Protein 3AW8 (pdb70)

Organism: Thermus thermophilus (strain ATCC 27634 / DSM 579 / HB8) (NCBI:txid300852)

Radius of gyration: 28.76 Å; Cα contacts (8 Å, |Δi|>4): 1722; chains: 2; bounding box: 53×53×106 Å

Solvent-accessible surface area: 27271 Å² total; per-residue (Å²): 85,4,0,0,0,0,0,22,26,17,0,3,9,1,0,25,23,0,9,29,5,28,37,50,6,18,0,0,21,54,47,88,134,13,2,0,29,85,5,21,86,39,22,66,12,107,12,117,64,93,42,0,4,50,137,0,2,104,70,15,58,5,0,0,1,11,79,47,107,0,31,17,104,1,0,104,93,0,69,74,125,17,61,13,36,0,27,0,88,0,0,59,0,11,44,10,54,28,87,5,2,53,34,0,102,66,38,54,5,44,25,2,66,31,20,46,4,52,17,90,145,46,0,74,99,0,8,177,164,22,25,72,61,2,40,1,17,40,53,192,84,103,39,76,7,155,59,96,127,70,2,73,105,12,21,138,110,47,65,21,166,20,3,0,3,7,4,102,20,97,84,97,36,30,1,0,0,0,0,0,39,0,115,98,30,77,48,18,34,1,21,1,0,15,4,78,62,149,72,79,36,10,11,0,0,16,2,43,3,53,81,30,36,133,72,4,32,126,49,0,34,39,16,0,61,96,0,0,102,51,5,95,0,12,0,0,0,1,0,16,2,23,15,48,42,105,84,0,31,0,19,76,3,5,0,28,1,23,12,0,0,3,1,0,56,14,1,1,14,7,12,0,1,28,0,1,0,9,0,0,38,22,27,13,14,8,29,20,49,56,19,33,40,1,0,0,0,3,0,11,23,46,119,6,75,38,38,74,0,4,114,5,111,4,5,17,5,14,14,6,24,33,56,56,141,131,49,87,62,0,0,0,0,0,0,5,44,110,30,97,161,44,10,84,121,8,2,28,102,0,32,183,35,13,63,101,26,34,38,192,82,4,0,0,0,0,0,21,26,16,0,3,10,1,0,26,20,0,8,27,5,30,38,50,6,25,0,0,12,46,47,94,134,14,2,0,31,83,4,20,82,39,25,69,11,105,7,116,66,101,45,1,4,41,137,0,5,113,67,15,57,2,0,0,2,9,74,49,104,0,33,19,102,1,0,106,91,0,68,75,146,17,60,11,42,0,25,0,86,0,0,56,0,14,48,9,68,30,98,4,2,67,25,0,103,68,43,50,4,44,26,3,66,34,27,47,4,82,16,75,153,45,0,74,82,0,10,176,161,25,32,63,60,0,37,0,14,37,52,199,80,101,32,80,1,154,67,106,109,61,0,62,126,11,8,126,122,36,53,15,186,22,2,0,0,5,4,101,20,99,82,98,37,30,1,0,0,0,1,0,42,0,102,98,29,77,48,15,38,0,22,1,0,13,4,78,60,154,73,76,39,12,10,1,0,14,3,44,6,56,80,35,60,130,71,10,32,121,56,0,24,37,12,0,58,96,0,0,100,47,6,103,0,10,0,0,0,1,0,20,1,20,21,54,47,158,55,0,34,0,22,66,2,6,1,27,1,23,13,0,0,2,1,0,53,15,1,1,17,6,13,0,2,27,0,1,0,9,0,0,41,25,25,18,13,7,35,20,53,56,23,33,49,4,0,0,0,3,0,10,26,40,121,6,71,36,43,80,0,5,116,4,99,5,7,18,6,15,14,6,26,36,61,59,122,126,44,74,60,0,0,0,0,0,0,10,36,113,29,95,132,31,11,50,109,8,0,38,107,0,26,188,36,10,61,103,29,38,47,159

Nearest PDB structures (foldseek):
  3aw8-assembly1_B  TM=1.002E+00  e=1.405E-80  Thermus thermophilus HB8
  4e4t-assembly1_B  TM=9.597E-01  e=4.466E-42  Burkholderia ambifaria MC40-6
  3qff-assembly1_B  TM=9.294E-01  e=2.881E-42  Bacillus anthracis str. A0248
  3etj-assembly1_B  TM=9.145E-01  e=1.388E-36  Escherichia coli K-12
  1b6s-assembly1_A  TM=9.154E-01  e=1.304E-36  Escherichia coli

Sequence (720 aa):
MIGILGGGQLGRMLALAGYPLGLSFRFLDPSPEACAGQVGELVVGEFLDEGALLRFAEGLALVTYEFENVPVEAARRLEGRLPLYPPAKALEVAQDRLREKTFFQGLGVPTPPFHPVDGPEDLEEGLKRVGLPALLKTRRGQALVRTEEEALEALKALGGRGLILEGFVPFDREVSLLAVRGRTGEVAFYPLVENRHWGGILRLSLAPAPGASEALQKKAEAYALRAMEALDYVGVLALEFFQVGEELLFNEMAPRVHNSGHWTIEGAETSQFENHLRAVLGLPLGSTAPRGQSAMVNLIGEKPPFAEVLKVEGAHLHWYGKAVRPGRKVGHITLRRDGLKALEEGLARLSRLVSELPWEMIGILGGGQLGRMLALAGYPLGLSFRFLDPSPEACAGQVGELVVGEFLDEGALLRFAEGLALVTYEFENVPVEAARRLEGRLPLYPPAKALEVAQDRLREKTFFQGLGVPTPPFHPVDGPEDLEEGLKRVGLPALLKTRRGQALVRTEEEALEALKALGGRGLILEGFVPFDREVSLLAVRGRTGEVAFYPLVENRHWGGILRLSLAPAPGASEALQKKAEAYALRAMEALDYVGVLALEFFQVGEELLFNEMAPRVHNSGHWTIEGAETSQFENHLRAVLGLPLGSTAPRGQSAMVNLIGEKPPFAEVLKVEGAHLHWYGKAVRPGRKVGHITLRRDGLKALEEGLARLSRLVSELPWE

CATH classification: 3.40.50.20 (+1 more: 3.30.470.20)

B-factor: mean 59.69, std 22.75, range [11.38, 138.02]

Foldseek 3Di:
DEEEEALALQLLVLLVLCVVVVDAYEYEEQDPQRLSVVPHHYQHDALPPVVSLVVRCPPHQEYEYDPLQRPLVSQVVCVVVHPYAPDSVLSVCQQFQVSVQVLLVVLVAAAFDKFFFAAPCRCVVCVVVHDAQWKKDARNRIDTDHDPVVSSVRCPVRPRGNIMIGRDDDFPFKKKKKKAAALQGDIATAAIKTWDDDPNHTFKIKPNHVPQDPVLRVVRVVSVSSVCVVSVHFFMKMWMFGHHPSGTHTDHIGSYDDPNQQLCVPFFPRGSSNQRVCRHVRHDGDGGHTDAIKMKGWAFQDDFDVVQQVVQPQKDWFASSHDRDHRDGGTMIMRHDRDPVSNVVSVVSCPVRHPPRPDD/DEEEEALALQLLVLLVLCVVVVDAYEYEEQDPPRLSVVRHHYQHDALPPVVSLVVRCVPHQEYEYDPQQRPLVSQVVCVVVHHYAPDSVVSVCQQFQVSVQVLLVVLVAAAFDKFFFQAPVRCVVCCVVRDPFWKKPARNRIDTRHDPVVSVVPCPVRPSGRIMIGRDDDFPFKWKKKKAAALVGDIATAAIWTWDDDPNHTFKIKPNHPPQDPVLRVVNVVSVSSSCVVRVHWFMKMWMWGHHPSGTHTDHIGSYQDLNQPLCVPFFQRGSSNQRVCRHVVHDGDGNHTDAIKMKGWAFLDDFDVVQQVVQPQKDWFASSDDRDGRDGGTMIMGGDNDPVSNLVSCVSCVVRHPDHPDD

Structure (mmCIF, N/CA/C/O backbone):
data_3AW8
#
_entry.id   3AW8
#
_cell.length_a   81.260
_cell.length_b   81.260
_cell.length_c   203.163
_cell.angle_alpha   90.00
_cell.angle_beta   90.00
_cell.angle_gamma   90.00
#
_symmetry.space_group_name_H-M   'P 41'
#
loop_
_entity.id
_entity.type
_entity.pdbx_description
1 polymer 'Phosphoribosylaminoimidazole carboxylase, ATPase subunit'
2 non-polymer 'ADENOSINE MONOPHOSPHATE'
3 non-polymer 'CHLORIDE ION'
4 water water
#
loop_
_atom_site.group_PDB
_atom_site.id
_atom_site.type_symbol
_atom_site.label_atom_id
_atom_site.label_alt_id
_atom_site.label_comp_id
_atom_site.label_asym_id
_atom_site.label_entity_id
_atom_site.label_seq_id
_atom_site.pdbx_PDB_ins_code
_atom_site.Cartn_x
_atom_site.Cartn_y
_atom_site.Cartn_z
_atom_site.occupancy
_atom_site.B_iso_or_equiv
_atom_site.auth_seq_id
_atom_site.auth_comp_id
_atom_site.auth_asym_id
_atom_site.auth_atom_id
_atom_site.pdbx_PDB_model_num
ATOM 1 N N . MET A 1 1 ? 25.754 35.652 -2.343 1.00 44.89 1 MET A N 1
ATOM 2 C CA . MET A 1 1 ? 24.721 34.781 -2.956 1.00 45.57 1 MET A CA 1
ATOM 3 C C . MET A 1 1 ? 25.070 34.483 -4.407 1.00 46.05 1 MET A C 1
ATOM 4 O O . MET A 1 1 ? 25.267 35.401 -5.207 1.00 47.35 1 MET A O 1
ATOM 9 N N . ILE A 1 2 ? 25.137 33.201 -4.749 1.00 43.45 2 ILE A N 1
ATOM 10 C CA . ILE A 1 2 ? 25.451 32.818 -6.110 1.00 41.79 2 ILE A CA 1
ATOM 11 C C . ILE A 1 2 ? 24.190 32.789 -6.957 1.00 40.63 2 ILE A C 1
ATOM 12 O O . ILE A 1 2 ? 23.145 32.305 -6.520 1.00 40.51 2 ILE A O 1
ATOM 17 N N . GLY A 1 3 ? 24.298 33.337 -8.163 1.00 39.65 3 GLY A N 1
ATOM 18 C CA . GLY A 1 3 ? 23.178 33.369 -9.082 1.00 37.39 3 GLY A CA 1
ATOM 19 C C . GLY A 1 3 ? 23.463 32.400 -10.209 1.00 37.10 3 GLY A C 1
ATOM 20 O O . GLY A 1 3 ? 24.590 32.329 -10.708 1.00 36.93 3 GLY A O 1
ATOM 21 N N . ILE A 1 4 ? 22.450 31.646 -10.613 1.00 35.76 4 ILE A N 1
ATOM 22 C CA . ILE A 1 4 ? 22.629 30.672 -11.678 1.00 35.00 4 ILE A CA 1
ATOM 23 C C . ILE A 1 4 ? 21.630 30.835 -12.814 1.00 37.38 4 ILE A C 1
ATOM 24 O O . ILE A 1 4 ? 20.410 30.816 -12.595 1.00 40.23 4 ILE A O 1
ATOM 29 N N . LEU A 1 5 ? 22.152 31.007 -14.024 1.00 35.62 5 LEU A N 1
ATOM 30 C CA . LEU A 1 5 ? 21.303 31.110 -15.194 1.00 36.83 5 LEU A CA 1
ATOM 31 C C . LEU A 1 5 ? 20.888 29.667 -15.521 1.00 37.90 5 LEU A C 1
ATOM 32 O O . LEU A 1 5 ? 21.729 28.813 -15.836 1.00 36.61 5 LEU A O 1
ATOM 37 N N . GLY A 1 6 ? 19.589 29.400 -15.402 1.00 37.09 6 GLY A N 1
ATOM 38 C CA . GLY A 1 6 ? 19.064 28.074 -15.670 1.00 36.84 6 GLY A CA 1
ATOM 39 C C . GLY A 1 6 ? 18.599 27.382 -14.397 1.00 37.64 6 GLY A C 1
ATOM 40 O O . GLY A 1 6 ? 19.376 27.232 -13.447 1.00 37.53 6 GLY A O 1
ATOM 41 N N . GLY A 1 7 ? 17.336 26.961 -14.372 1.00 35.23 7 GLY A N 1
ATOM 42 C CA . GLY A 1 7 ? 16.803 26.294 -13.199 1.00 34.12 7 GLY A CA 1
ATOM 43 C C . GLY A 1 7 ? 16.649 24.788 -13.347 1.00 33.73 7 GLY A C 1
ATOM 44 O O . GLY A 1 7 ? 15.826 24.175 -12.655 1.00 34.07 7 GLY A O 1
ATOM 45 N N . GLY A 1 8 ? 17.446 24.191 -14.235 1.00 30.85 8 GLY A N 1
ATOM 46 C CA . GLY A 1 8 ? 17.380 22.754 -14.461 1.00 31.56 8 GLY A CA 1
ATOM 47 C C . GLY A 1 8 ? 17.994 21.890 -13.366 1.00 31.41 8 GLY A C 1
ATOM 48 O O . GLY A 1 8 ? 18.295 22.379 -12.271 1.00 32.04 8 GLY A O 1
ATOM 49 N N . GLN A 1 9 ? 18.193 20.605 -13.653 1.00 29.92 9 GLN A N 1
ATOM 50 C CA . GLN A 1 9 ? 18.755 19.707 -12.646 1.00 29.26 9 GLN A CA 1
ATOM 51 C C . GLN A 1 9 ? 20.219 20.004 -12.343 1.00 28.60 9 GLN A C 1
ATOM 52 O O . GLN A 1 9 ? 20.664 19.823 -11.212 1.00 27.35 9 GLN A O 1
ATOM 58 N N . LEU A 1 10 ? 20.972 20.471 -13.334 1.00 29.93 10 LEU A N 1
ATOM 59 C CA . LEU A 1 10 ? 22.369 20.818 -13.082 1.00 30.29 10 LEU A CA 1
ATOM 60 C C . LEU A 1 10 ? 22.431 21.944 -12.038 1.00 29.57 10 LEU A C 1
ATOM 61 O O . LEU A 1 10 ? 23.315 21.953 -11.176 1.00 32.35 10 LEU A O 1
ATOM 66 N N . GLY A 1 11 ? 21.492 22.887 -12.111 1.00 27.88 11 GLY A N 1
ATOM 67 C CA . GLY A 1 11 ? 21.454 23.975 -11.141 1.00 28.47 11 GLY A CA 1
ATOM 68 C C . GLY A 1 11 ? 20.984 23.466 -9.784 1.00 29.20 11 GLY A C 1
ATOM 69 O O . GLY A 1 11 ? 21.466 23.887 -8.724 1.00 29.56 11 GLY A O 1
ATOM 70 N N . ARG A 1 12 ? 20.026 22.548 -9.817 1.00 28.53 12 ARG A N 1
ATOM 71 C CA . ARG A 1 12 ? 19.504 21.946 -8.594 1.00 28.75 12 ARG A CA 1
ATOM 72 C C . ARG A 1 12 ? 20.658 21.280 -7.857 1.00 25.86 12 ARG A C 1
ATOM 73 O O . ARG A 1 12 ? 20.787 21.395 -6.643 1.00 27.20 12 ARG A O 1
ATOM 81 N N . MET A 1 13 ? 21.514 20.590 -8.593 1.00 26.56 13 MET A N 1
ATOM 82 C CA . MET A 1 13 ? 22.624 19.912 -7.948 1.00 28.67 13 MET A CA 1
ATOM 83 C C . MET A 1 13 ? 23.733 20.842 -7.486 1.00 27.87 13 MET A C 1
ATOM 84 O O . MET A 1 13 ? 24.365 20.568 -6.469 1.00 27.10 13 MET A O 1
ATOM 89 N N . LEU A 1 14 ? 23.954 21.947 -8.201 1.00 28.71 14 LEU A N 1
ATOM 90 C CA . LEU A 1 14 ? 24.946 22.937 -7.765 1.00 29.46 14 LEU A CA 1
ATOM 91 C C . LEU A 1 14 ? 24.505 23.469 -6.391 1.00 30.43 14 LEU A C 1
ATOM 92 O O . LEU A 1 14 ? 25.299 23.546 -5.443 1.00 29.90 14 LEU A O 1
ATOM 97 N N . ALA A 1 15 ? 23.227 23.816 -6.274 1.00 30.63 15 ALA A N 1
ATOM 98 C CA . ALA A 1 15 ? 22.726 24.335 -5.009 1.00 30.81 15 ALA A CA 1
ATOM 99 C C . ALA A 1 15 ? 22.860 23.316 -3.872 1.00 31.46 15 ALA A C 1
ATOM 100 O O . ALA A 1 15 ? 23.299 23.668 -2.773 1.00 30.60 15 ALA A O 1
ATOM 102 N N . LEU A 1 16 ? 22.489 22.061 -4.128 1.00 32.58 16 LEU A N 1
ATOM 103 C CA . LEU A 1 16 ? 22.589 21.022 -3.090 1.00 33.29 16 LEU A CA 1
ATOM 104 C C . LEU A 1 16 ? 24.031 20.834 -2.660 1.00 34.07 16 LEU A C 1
ATOM 105 O O . LEU A 1 16 ? 24.303 20.575 -1.492 1.00 34.57 16 LEU A O 1
ATOM 110 N N . ALA A 1 17 ? 24.961 20.980 -3.599 1.00 34.81 17 ALA A N 1
ATOM 111 C CA . ALA A 1 17 ? 26.369 20.834 -3.258 1.00 36.97 17 ALA A CA 1
ATOM 112 C C . ALA A 1 17 ? 26.890 22.087 -2.538 1.00 37.88 17 ALA A C 1
ATOM 113 O O . ALA A 1 17 ? 27.871 22.022 -1.801 1.00 40.38 17 ALA A O 1
ATOM 115 N N . GLY A 1 18 ? 26.216 23.218 -2.732 1.00 38.06 18 GLY A N 1
ATOM 116 C CA . GLY A 1 18 ? 26.656 24.459 -2.117 1.00 35.75 18 GLY A CA 1
ATOM 117 C C . GLY A 1 18 ? 26.168 24.768 -0.716 1.00 36.60 18 GLY A C 1
ATOM 118 O O . GLY A 1 18 ? 26.864 25.446 0.051 1.00 37.68 18 GLY A O 1
ATOM 119 N N . TYR A 1 19 ? 24.976 24.303 -0.359 1.00 35.51 19 TYR A N 1
ATOM 120 C CA . TYR A 1 19 ? 24.464 24.580 0.980 1.00 33.30 19 TYR A CA 1
ATOM 121 C C . TYR A 1 19 ? 25.410 24.096 2.095 1.00 33.06 19 TYR A C 1
ATOM 122 O O . TYR A 1 19 ? 25.538 24.748 3.128 1.00 33.46 19 TYR A O 1
ATOM 131 N N . PRO A 1 20 ? 26.078 22.945 1.908 1.00 32.06 20 PRO A N 1
ATOM 132 C CA . PRO A 1 20 ? 26.979 22.498 2.975 1.00 33.55 20 PRO A CA 1
ATOM 133 C C . PRO A 1 20 ? 28.116 23.491 3.187 1.00 36.17 20 PRO A C 1
ATOM 134 O O . PRO A 1 20 ? 28.751 23.494 4.242 1.00 38.21 20 PRO A O 1
ATOM 138 N N . LEU A 1 21 ? 28.375 24.327 2.182 1.00 35.81 21 LEU A N 1
ATOM 139 C CA . LEU A 1 21 ? 29.428 25.334 2.280 1.00 37.67 21 LEU A CA 1
ATOM 140 C C . LEU A 1 21 ? 28.824 26.649 2.755 1.00 38.71 21 LEU A C 1
ATOM 141 O O . LEU A 1 21 ? 29.465 27.692 2.699 1.00 39.05 21 LEU A O 1
ATOM 146 N N . GLY A 1 22 ? 27.577 26.587 3.209 1.00 38.57 22 GLY A N 1
ATOM 147 C CA . GLY A 1 22 ? 26.899 27.772 3.697 1.00 37.66 22 GLY A CA 1
ATOM 148 C C . GLY A 1 22 ? 26.577 28.835 2.664 1.00 37.35 22 GLY A C 1
ATOM 149 O O . GLY A 1 22 ? 26.386 30.001 3.020 1.00 40.39 22 GLY A O 1
ATOM 150 N N . LEU A 1 23 ? 26.510 28.447 1.395 1.00 35.18 23 LEU A N 1
ATOM 151 C CA . LEU A 1 23 ? 26.205 29.383 0.320 1.00 34.03 23 LEU A CA 1
ATOM 152 C C . LEU A 1 23 ? 24.695 29.579 0.109 1.00 35.61 23 LEU A C 1
ATOM 153 O O . LEU A 1 23 ? 23.866 28.891 0.712 1.00 34.77 23 LEU A O 1
ATOM 158 N N . SER A 1 24 ? 24.353 30.530 -0.754 1.00 35.27 24 SER A N 1
ATOM 159 C CA . SER A 1 24 ? 22.963 30.843 -1.083 1.00 36.64 24 SER A CA 1
ATOM 160 C C . SER A 1 24 ? 22.826 30.863 -2.590 1.00 36.78 24 SER A C 1
ATOM 161 O O . SER A 1 24 ? 23.794 31.117 -3.309 1.00 37.04 24 SER A O 1
ATOM 164 N N . PHE A 1 25 ? 21.620 30.622 -3.077 1.00 36.43 25 PHE A N 1
ATOM 165 C CA . PHE A 1 25 ? 21.421 30.571 -4.513 1.00 36.62 25 PHE A CA 1
ATOM 166 C C . PHE A 1 25 ? 20.155 31.244 -4.969 1.00 36.70 25 PHE A C 1
ATOM 167 O O . PHE A 1 25 ? 19.207 31.380 -4.200 1.00 39.58 25 PHE A O 1
ATOM 175 N N . ARG A 1 26 ? 20.168 31.674 -6.227 1.00 36.20 26 ARG A N 1
ATOM 176 C CA . ARG A 1 26 ? 19.015 32.273 -6.873 1.00 34.91 26 ARG A CA 1
ATOM 177 C C . ARG A 1 26 ? 19.081 31.804 -8.318 1.00 35.11 26 ARG A C 1
ATOM 178 O O . ARG A 1 26 ? 20.118 31.925 -8.973 1.00 34.93 26 ARG A O 1
ATOM 186 N N . PHE A 1 27 ? 17.987 31.250 -8.819 1.00 34.98 27 PHE A N 1
ATOM 187 C CA . PHE A 1 27 ? 17.976 30.772 -10.196 1.00 34.88 27 PHE A CA 1
ATOM 188 C C . PHE A 1 27 ? 17.090 31.646 -11.060 1.00 35.67 27 PHE A C 1
ATOM 189 O O . PHE A 1 27 ? 16.215 32.350 -10.557 1.00 36.13 27 PHE A O 1
ATOM 197 N N . LEU A 1 28 ? 17.333 31.599 -12.365 1.00 36.84 28 LEU A N 1
ATOM 198 C CA . LEU A 1 28 ? 16.526 32.333 -13.334 1.00 37.46 28 LEU A CA 1
ATOM 199 C C . LEU A 1 28 ? 16.156 31.262 -14.355 1.00 36.93 28 LEU A C 1
ATOM 200 O O . LEU A 1 28 ? 17.014 30.507 -14.803 1.00 36.44 28 LEU A O 1
ATOM 205 N N . ASP A 1 29 ? 14.877 31.176 -14.688 1.00 36.60 29 ASP A N 1
ATOM 206 C CA . ASP A 1 29 ? 14.413 30.205 -15.661 1.00 37.88 29 ASP A CA 1
ATOM 207 C C . ASP A 1 29 ? 13.027 30.636 -16.089 1.00 38.38 29 ASP A C 1
ATOM 208 O O . ASP A 1 29 ? 12.248 31.127 -15.279 1.00 38.24 29 ASP A O 1
ATOM 213 N N . PRO A 1 30 ? 12.710 30.478 -17.377 1.00 39.04 30 PRO A N 1
ATOM 214 C CA . PRO A 1 30 ? 11.403 30.857 -17.913 1.00 41.08 30 PRO A CA 1
ATOM 215 C C . PRO A 1 30 ? 10.244 29.951 -17.491 1.00 43.24 30 PRO A C 1
ATOM 216 O O . PRO A 1 30 ? 9.076 30.289 -17.685 1.00 44.16 30 PRO A O 1
ATOM 220 N N . SER A 1 31 ? 10.562 28.806 -16.903 1.00 45.35 31 SER A N 1
ATOM 221 C CA . SER A 1 31 ? 9.523 27.885 -16.476 1.00 46.44 31 SER A CA 1
ATOM 222 C C . SER A 1 31 ? 9.326 27.874 -14.970 1.00 47.01 31 SER A C 1
ATOM 223 O O . SER A 1 31 ? 10.256 27.609 -14.216 1.00 48.62 31 SER A O 1
ATOM 226 N N . PRO A 1 32 ? 8.095 28.141 -14.513 1.00 48.07 32 PRO A N 1
ATOM 227 C CA . PRO A 1 32 ? 7.766 28.164 -13.084 1.00 47.73 32 PRO A CA 1
ATOM 228 C C . PRO A 1 32 ? 8.021 26.818 -12.423 1.00 48.35 32 PRO A C 1
ATOM 229 O O . PRO A 1 32 ? 8.129 26.737 -11.207 1.00 50.70 32 PRO A O 1
ATOM 233 N N . GLU A 1 33 ? 8.108 25.767 -13.231 1.00 49.27 33 GLU A N 1
ATOM 234 C CA . GLU A 1 33 ? 8.327 24.413 -12.731 1.00 49.38 33 GLU A CA 1
ATOM 235 C C . GLU A 1 33 ? 9.790 23.966 -12.662 1.00 47.12 33 GLU A C 1
ATOM 236 O O . GLU A 1 33 ? 10.055 22.805 -12.353 1.00 45.76 33 GLU A O 1
ATOM 242 N N . ALA A 1 34 ? 10.734 24.861 -12.953 1.00 43.60 34 ALA A N 1
ATOM 243 C CA . ALA A 1 34 ? 12.151 24.487 -12.913 1.00 42.07 34 ALA A CA 1
ATOM 244 C C . ALA A 1 34 ? 12.430 23.736 -11.614 1.00 40.14 34 ALA A C 1
ATOM 245 O O . ALA A 1 34 ? 12.144 24.235 -10.524 1.00 39.01 34 ALA A O 1
ATOM 247 N N . CYS A 1 35 ? 12.988 22.535 -11.732 1.00 37.94 35 CYS A N 1
ATOM 248 C CA . CYS A 1 35 ? 13.252 21.726 -10.555 1.00 37.34 35 CYS A CA 1
ATOM 249 C C . CYS A 1 35 ? 14.222 22.364 -9.563 1.00 37.10 35 CYS A C 1
ATOM 250 O O . CYS A 1 35 ? 14.259 21.966 -8.395 1.00 36.10 35 CYS A O 1
ATOM 253 N N . ALA A 1 36 ? 15.001 23.349 -10.003 1.00 34.97 36 ALA A N 1
ATOM 254 C CA . ALA A 1 36 ? 15.916 23.993 -9.070 1.00 36.90 36 ALA A CA 1
ATOM 255 C C . ALA A 1 36 ? 15.093 24.818 -8.080 1.00 37.18 36 ALA A C 1
ATOM 256 O O . ALA A 1 36 ? 15.497 25.023 -6.932 1.00 36.89 36 ALA A O 1
ATOM 258 N N . GLY A 1 37 ? 13.925 25.270 -8.528 1.00 37.44 37 GLY A N 1
ATOM 259 C CA . GLY A 1 37 ? 13.064 26.064 -7.674 1.00 38.26 37 GLY A CA 1
ATOM 260 C C . GLY A 1 37 ? 12.663 25.341 -6.403 1.00 39.57 37 GLY A C 1
ATOM 261 O O . GLY A 1 37 ? 12.362 25.962 -5.382 1.00 42.65 37 GLY A O 1
ATOM 262 N N . GLN A 1 38 ? 12.655 24.019 -6.456 1.00 40.81 38 GLN A N 1
ATOM 263 C CA . GLN A 1 38 ? 12.277 23.224 -5.295 1.00 41.55 38 GLN A CA 1
ATOM 264 C C . GLN A 1 38 ? 13.421 23.228 -4.305 1.00 40.72 38 GLN A C 1
ATOM 265 O O . GLN A 1 38 ? 13.327 22.650 -3.229 1.00 42.92 38 GLN A O 1
ATOM 271 N N . VAL A 1 39 ? 14.496 23.914 -4.648 1.00 40.70 39 VAL A N 1
ATOM 272 C CA . VAL A 1 39 ? 15.662 23.880 -3.795 1.00 38.28 39 VAL A CA 1
ATOM 273 C C . VAL A 1 39 ? 16.291 25.235 -3.489 1.00 38.94 39 VAL A C 1
ATOM 274 O O . VAL A 1 39 ? 17.169 25.335 -2.634 1.00 38.41 39 VAL A O 1
ATOM 278 N N . GLY A 1 40 ? 15.834 26.277 -4.175 1.00 40.00 40 GLY A N 1
ATOM 279 C CA . GLY A 1 40 ? 16.361 27.611 -3.939 1.00 39.78 40 GLY A CA 1
ATOM 280 C C . GLY A 1 40 ? 15.405 28.679 -4.434 1.00 41.16 40 GLY A C 1
ATOM 281 O O . GLY A 1 40 ? 14.284 28.368 -4.829 1.00 42.37 40 GLY A O 1
ATOM 282 N N . GLU A 1 41 ? 15.839 29.936 -4.408 1.00 42.42 41 GLU A N 1
ATOM 283 C CA . GLU A 1 41 ? 15.017 31.052 -4.873 1.00 43.23 41 GLU A CA 1
ATOM 284 C C . GLU A 1 41 ? 15.028 31.022 -6.399 1.00 42.88 41 GLU A C 1
ATOM 285 O O . GLU A 1 41 ? 16.085 31.076 -7.029 1.00 44.10 41 GLU A O 1
ATOM 291 N N . LEU A 1 42 ? 13.849 30.920 -6.991 1.00 41.98 42 LEU A N 1
ATOM 292 C CA . LEU A 1 42 ? 13.731 30.854 -8.434 1.00 42.27 42 LEU A CA 1
ATOM 293 C C . LEU A 1 42 ? 12.972 32.050 -8.977 1.00 43.78 42 LEU A C 1
ATOM 294 O O . LEU A 1 42 ? 11.849 32.333 -8.555 1.00 44.93 42 LEU A O 1
ATOM 299 N N . VAL A 1 43 ? 13.600 32.759 -9.906 1.00 42.82 43 VAL A N 1
ATOM 300 C CA . VAL A 1 43 ? 12.981 33.912 -10.530 1.00 41.08 43 VAL A CA 1
ATOM 301 C C . VAL A 1 43 ? 12.507 33.436 -11.892 1.00 41.85 43 VAL A C 1
ATOM 302 O O . VAL A 1 43 ? 13.314 32.985 -12.709 1.00 43.20 43 VAL A O 1
ATOM 306 N N . VAL A 1 44 ? 11.202 33.507 -12.129 1.00 41.53 44 VAL A N 1
ATOM 307 C CA . VAL A 1 44 ? 10.655 33.080 -13.413 1.00 42.80 44 VAL A CA 1
ATOM 308 C C . VAL A 1 44 ? 10.742 34.231 -14.412 1.00 44.86 44 VAL A C 1
ATOM 309 O O . VAL A 1 44 ? 10.295 35.343 -14.125 1.00 48.35 44 VAL A O 1
ATOM 313 N N . GLY A 1 45 ? 11.332 33.968 -15.574 1.00 44.55 45 GLY A N 1
ATOM 314 C CA . GLY A 1 45 ? 11.455 34.998 -16.586 1.00 45.02 45 GLY A CA 1
ATOM 315 C C . GLY A 1 45 ? 12.307 34.555 -17.756 1.00 46.66 45 GLY A C 1
ATOM 316 O O . GLY A 1 45 ? 13.161 33.684 -17.600 1.00 46.58 45 GLY A O 1
ATOM 317 N N . GLU A 1 46 ? 12.078 35.143 -18.928 1.00 47.30 46 GLU A N 1
ATOM 318 C CA . GLU A 1 46 ? 12.860 34.805 -20.118 1.00 48.20 46 GLU A CA 1
ATOM 319 C C . GLU A 1 46 ? 14.256 35.387 -19.941 1.00 45.75 46 GLU A C 1
ATOM 320 O O . GLU A 1 46 ? 14.416 36.415 -19.298 1.00 43.65 46 GLU A O 1
ATOM 326 N N . PHE A 1 47 ? 15.262 34.731 -20.506 1.00 45.99 47 PHE A N 1
ATOM 327 C CA . PHE A 1 47 ? 16.639 35.209 -20.395 1.00 47.82 47 PHE A CA 1
ATOM 328 C C . PHE A 1 47 ? 16.856 36.509 -21.154 1.00 48.38 47 PHE A C 1
ATOM 329 O O . PHE A 1 47 ? 17.780 37.262 -20.853 1.00 48.60 47 PHE A O 1
ATOM 337 N N . LEU A 1 48 ? 16.002 36.768 -22.138 1.00 49.21 48 LEU A N 1
ATOM 338 C CA . LEU A 1 48 ? 16.121 37.983 -22.920 1.00 51.15 48 LEU A CA 1
ATOM 339 C C . LEU A 1 48 ? 15.201 39.093 -22.425 1.00 52.18 48 LEU A C 1
ATOM 340 O O . LEU A 1 48 ? 15.098 40.150 -23.051 1.00 53.68 48 LEU A O 1
ATOM 345 N N . ASP A 1 49 ? 14.535 38.841 -21.300 1.00 52.02 49 ASP A N 1
ATOM 346 C CA . ASP A 1 49 ? 13.667 39.831 -20.675 1.00 52.39 49 ASP A CA 1
ATOM 347 C C . ASP A 1 49 ? 14.610 40.582 -19.739 1.00 52.41 49 ASP A C 1
ATOM 348 O O . ASP A 1 49 ? 14.872 40.149 -18.615 1.00 53.37 49 ASP A O 1
ATOM 353 N N . GLU A 1 50 ? 15.133 41.703 -20.221 1.00 51.58 50 GLU A N 1
ATOM 354 C CA . GLU A 1 50 ? 16.084 42.498 -19.458 1.00 49.69 50 GLU A CA 1
ATOM 355 C C . GLU A 1 50 ? 15.596 42.794 -18.047 1.00 47.79 50 GLU A C 1
ATOM 356 O O . GLU A 1 50 ? 16.391 42.812 -17.106 1.00 46.44 50 GLU A O 1
ATOM 362 N N . GLY A 1 51 ? 14.291 43.015 -17.902 1.00 46.67 51 GLY A N 1
ATOM 363 C CA . GLY A 1 51 ? 13.733 43.306 -16.592 1.00 45.08 51 GLY A CA 1
ATOM 364 C C . GLY A 1 51 ? 13.991 42.181 -15.608 1.00 45.28 51 GLY A C 1
ATOM 365 O O . GLY A 1 51 ? 14.522 42.399 -14.517 1.00 43.71 51 GLY A O 1
ATOM 366 N N . ALA A 1 52 ? 13.621 40.965 -16.001 1.00 45.42 52 ALA A N 1
ATOM 367 C CA . ALA A 1 52 ? 13.816 39.801 -15.152 1.00 43.49 52 ALA A CA 1
ATOM 368 C C . ALA A 1 52 ? 15.304 39.573 -14.920 1.00 42.24 52 ALA A C 1
ATOM 369 O O . ALA A 1 52 ? 15.726 39.242 -13.814 1.00 41.83 52 ALA A O 1
ATOM 371 N N . LEU A 1 53 ? 16.098 39.773 -15.965 1.00 41.67 53 LEU A N 1
ATOM 372 C CA . LEU A 1 53 ? 17.533 39.578 -15.869 1.00 42.04 53 LEU A CA 1
ATOM 373 C C . LEU A 1 53 ? 18.138 40.429 -14.756 1.00 43.81 53 LEU A C 1
ATOM 374 O O . LEU A 1 53 ? 18.769 39.901 -13.843 1.00 43.29 53 LEU A O 1
ATOM 379 N N . LEU A 1 54 ? 17.939 41.747 -14.832 1.00 46.38 54 LEU A N 1
ATOM 380 C CA . LEU A 1 54 ? 18.481 42.679 -13.837 1.00 47.25 54 LEU A CA 1
ATOM 381 C C . LEU A 1 54 ? 17.899 42.500 -12.429 1.00 47.18 54 LEU A C 1
ATOM 382 O O . LEU A 1 54 ? 18.599 42.684 -11.431 1.00 43.01 54 LEU A O 1
ATOM 387 N N . ARG A 1 55 ? 16.620 42.144 -12.357 1.00 48.39 55 ARG A N 1
ATOM 388 C CA . ARG A 1 55 ? 15.967 41.911 -11.076 1.00 49.69 55 ARG A CA 1
ATOM 389 C C . ARG A 1 55 ? 16.660 40.729 -10.391 1.00 50.81 55 ARG A C 1
ATOM 390 O O . ARG A 1 55 ? 16.999 40.787 -9.208 1.00 52.57 55 ARG A O 1
ATOM 398 N N . PHE A 1 56 ? 16.883 39.662 -11.154 1.00 49.77 56 PHE A N 1
ATOM 399 C CA . PHE A 1 56 ? 17.543 38.465 -10.646 1.00 48.03 56 PHE A CA 1
ATOM 400 C C . PHE A 1 56 ? 19.002 38.731 -10.252 1.00 48.48 56 PHE A C 1
ATOM 401 O O . PHE A 1 56 ? 19.541 38.096 -9.346 1.00 48.78 56 PHE A O 1
ATOM 409 N N . ALA A 1 57 ? 19.640 39.690 -10.908 1.00 48.73 57 ALA A N 1
ATOM 410 C CA . ALA A 1 57 ? 21.041 39.965 -10.615 1.00 48.66 57 ALA A CA 1
ATOM 411 C C . ALA A 1 57 ? 21.328 40.767 -9.351 1.00 47.88 57 ALA A C 1
ATOM 412 O O . ALA A 1 57 ? 22.448 40.745 -8.855 1.00 47.89 57 ALA A O 1
ATOM 414 N N . GLU A 1 58 ? 20.322 41.451 -8.819 1.00 48.92 58 GLU A N 1
ATOM 415 C CA . GLU A 1 58 ? 20.509 42.284 -7.632 1.00 50.81 58 GLU A CA 1
ATOM 416 C C . GLU A 1 58 ? 21.126 41.569 -6.441 1.00 49.33 58 GLU A C 1
ATOM 417 O O . GLU A 1 58 ? 20.716 40.475 -6.074 1.00 50.91 58 GLU A O 1
ATOM 423 N N . GLY A 1 59 ? 22.122 42.201 -5.837 1.00 48.63 59 GLY A N 1
ATOM 424 C CA . GLY A 1 59 ? 22.766 41.630 -4.671 1.00 48.35 59 GLY A CA 1
ATOM 425 C C . GLY A 1 59 ? 23.653 40.422 -4.901 1.00 49.78 59 GLY A C 1
ATOM 426 O O . GLY A 1 59 ? 24.401 40.027 -4.004 1.00 50.40 59 GLY A O 1
ATOM 427 N N . LEU A 1 60 ? 23.594 39.829 -6.087 1.00 48.00 60 LEU A N 1
ATOM 428 C CA . LEU A 1 60 ? 24.413 38.663 -6.354 1.00 48.41 60 LEU A CA 1
ATOM 429 C C . LEU A 1 60 ? 25.897 38.941 -6.177 1.00 48.32 60 LEU A C 1
ATOM 430 O O . LEU A 1 60 ? 26.392 40.026 -6.487 1.00 48.65 60 LEU A O 1
ATOM 435 N N . ALA A 1 61 ? 26.608 37.952 -5.660 1.00 47.70 61 ALA A N 1
ATOM 436 C CA . ALA A 1 61 ? 28.035 38.089 -5.466 1.00 46.96 61 ALA A CA 1
ATOM 437 C C . ALA A 1 61 ? 28.691 37.793 -6.804 1.00 48.04 61 ALA A C 1
ATOM 438 O O . ALA A 1 61 ? 29.643 38.460 -7.200 1.00 51.52 61 ALA A O 1
ATOM 440 N N . LEU A 1 62 ? 28.164 36.788 -7.500 1.00 46.77 62 LEU A N 1
ATOM 441 C CA . LEU A 1 62 ? 28.679 36.381 -8.805 1.00 44.54 62 LEU A CA 1
ATOM 442 C C . LEU A 1 62 ? 27.578 35.630 -9.558 1.00 45.17 62 LEU A C 1
ATOM 443 O O . LEU A 1 62 ? 26.555 35.269 -8.977 1.00 45.65 62 LEU A O 1
ATOM 448 N N . VAL A 1 63 ? 27.787 35.404 -10.851 1.00 44.64 63 VAL A N 1
ATOM 449 C CA . VAL A 1 63 ? 26.811 34.709 -11.669 1.00 43.16 63 VAL A CA 1
ATOM 450 C C . VAL A 1 63 ? 27.470 33.656 -12.533 1.00 43.89 63 VAL A C 1
ATOM 451 O O . VAL A 1 63 ? 28.490 33.917 -13.171 1.00 46.20 63 VAL A O 1
ATOM 455 N N . THR A 1 64 ? 26.884 32.462 -12.545 1.00 42.47 64 THR A N 1
ATOM 456 C CA . THR A 1 64 ? 27.386 31.352 -13.347 1.00 40.16 64 THR A CA 1
ATOM 457 C C . THR A 1 64 ? 26.158 30.788 -14.078 1.00 41.94 64 THR A C 1
ATOM 458 O O . THR A 1 64 ? 25.044 31.261 -13.867 1.00 41.34 64 THR A O 1
ATOM 462 N N . TYR A 1 65 ? 26.340 29.800 -14.946 1.00 43.72 65 TYR A N 1
ATOM 463 C CA . TYR A 1 65 ? 25.194 29.246 -15.674 1.00 45.63 65 TYR A CA 1
ATOM 464 C C . TYR A 1 65 ? 25.230 27.725 -15.796 1.00 44.70 65 TYR A C 1
ATOM 465 O O . TYR A 1 65 ? 26.300 27.125 -15.744 1.00 42.44 65 TYR A O 1
ATOM 474 N N . GLU A 1 66 ? 24.054 27.112 -15.958 1.00 44.95 66 GLU A N 1
ATOM 475 C CA . GLU A 1 66 ? 23.949 25.655 -16.089 1.00 45.99 66 GLU A CA 1
ATOM 476 C C . GLU A 1 66 ? 23.239 25.255 -17.370 1.00 46.83 66 GLU A C 1
ATOM 477 O O . GLU A 1 66 ? 23.413 24.151 -17.864 1.00 48.28 66 GLU A O 1
ATOM 483 N N . PHE A 1 67 ? 22.430 26.161 -17.896 1.00 49.60 67 PHE A N 1
ATOM 484 C CA . PHE A 1 67 ? 21.691 25.937 -19.132 1.00 53.88 67 PHE A CA 1
ATOM 485 C C . PHE A 1 67 ? 22.671 26.240 -20.270 1.00 57.10 67 PHE A C 1
ATOM 486 O O . PHE A 1 67 ? 22.976 27.401 -20.526 1.00 58.83 67 PHE A O 1
ATOM 494 N N . GLU A 1 68 ? 23.157 25.206 -20.957 1.00 61.47 68 GLU A N 1
ATOM 495 C CA . GLU A 1 68 ? 24.153 25.387 -22.028 1.00 64.52 68 GLU A CA 1
ATOM 496 C C . GLU A 1 68 ? 23.757 26.250 -23.230 1.00 63.68 68 GLU A C 1
ATOM 497 O O . GLU A 1 68 ? 24.628 26.791 -23.922 1.00 62.13 68 GLU A O 1
ATOM 503 N N . ASN A 1 69 ? 22.459 26.363 -23.497 1.00 61.85 69 ASN A N 1
ATOM 504 C CA . ASN A 1 69 ? 22.014 27.170 -24.617 1.00 60.27 69 ASN A CA 1
ATOM 505 C C . ASN A 1 69 ? 21.505 28.531 -24.184 1.00 58.72 69 ASN A C 1
ATOM 506 O O . ASN A 1 69 ? 20.803 29.208 -24.937 1.00 59.36 69 ASN A O 1
ATOM 511 N N . VAL A 1 70 ? 21.856 28.932 -22.968 1.00 54.54 70 VAL A N 1
ATOM 512 C CA . VAL A 1 70 ? 21.439 30.230 -22.475 1.00 51.17 70 VAL A CA 1
ATOM 513 C C . VAL A 1 70 ? 21.946 31.284 -23.458 1.00 49.06 70 VAL A C 1
ATOM 514 O O . VAL A 1 70 ? 23.068 31.180 -23.963 1.00 46.94 70 VAL A O 1
ATOM 518 N N . PRO A 1 71 ? 21.114 32.300 -23.759 1.00 47.85 71 PRO A N 1
ATOM 519 C CA . PRO A 1 71 ? 21.485 33.376 -24.686 1.00 45.64 71 PRO A CA 1
ATOM 520 C C . PRO A 1 71 ? 22.742 34.065 -24.191 1.00 44.50 71 PRO A C 1
ATOM 521 O O . PRO A 1 71 ? 22.751 34.605 -23.093 1.00 46.15 71 PRO A O 1
ATOM 525 N N . VAL A 1 72 ? 23.805 34.043 -24.982 1.00 44.22 72 VAL A N 1
ATOM 526 C CA . VAL A 1 72 ? 25.047 34.683 -24.563 1.00 45.88 72 VAL A CA 1
ATOM 527 C C . VAL A 1 72 ? 24.816 36.175 -24.289 1.00 47.45 72 VAL A C 1
ATOM 528 O O . VAL A 1 72 ? 25.578 36.817 -23.563 1.00 47.13 72 VAL A O 1
ATOM 532 N N . GLU A 1 73 ? 23.758 36.722 -24.875 1.00 48.08 73 GLU A N 1
ATOM 533 C CA . GLU A 1 73 ? 23.429 38.122 -24.663 1.00 50.97 73 GLU A CA 1
ATOM 534 C C . GLU A 1 73 ? 23.135 38.380 -23.181 1.00 49.86 73 GLU A C 1
ATOM 535 O O . GLU A 1 73 ? 23.554 39.397 -22.622 1.00 49.60 73 GLU A O 1
ATOM 541 N N . ALA A 1 74 ? 22.405 37.460 -22.551 1.00 48.17 74 ALA A N 1
ATOM 542 C CA . ALA A 1 74 ? 22.062 37.591 -21.136 1.00 47.08 74 ALA A CA 1
ATOM 543 C C . ALA A 1 74 ? 23.300 37.481 -20.248 1.00 46.79 74 ALA A C 1
ATOM 544 O O . ALA A 1 74 ? 23.393 38.143 -19.218 1.00 47.40 74 ALA A O 1
ATOM 546 N N . ALA A 1 75 ? 24.256 36.650 -20.646 1.00 46.19 75 ALA A N 1
ATOM 547 C CA . ALA A 1 75 ? 25.473 36.494 -19.862 1.00 46.45 75 ALA A CA 1
ATOM 548 C C . ALA A 1 75 ? 26.350 37.736 -19.967 1.00 46.98 75 ALA A C 1
ATOM 549 O O . ALA A 1 75 ? 26.905 38.185 -18.967 1.00 46.78 75 ALA A O 1
ATOM 551 N N . ARG A 1 76 ? 26.481 38.284 -21.175 1.00 47.57 76 ARG A N 1
ATOM 552 C CA . ARG A 1 76 ? 27.308 39.472 -21.383 1.00 49.04 76 ARG A CA 1
ATOM 553 C C . ARG A 1 76 ? 26.685 40.733 -20.778 1.00 48.03 76 ARG A C 1
ATOM 554 O O . ARG A 1 76 ? 27.399 41.642 -20.357 1.00 46.25 76 ARG A O 1
ATOM 562 N N . ARG A 1 77 ? 25.358 40.773 -20.724 1.00 46.99 77 ARG A N 1
ATOM 563 C CA . ARG A 1 77 ? 24.652 41.912 -20.156 1.00 48.21 77 ARG A CA 1
ATOM 564 C C . ARG A 1 77 ? 24.984 42.082 -18.676 1.00 49.52 77 ARG A C 1
ATOM 565 O O . ARG A 1 77 ? 25.086 43.202 -18.179 1.00 51.46 77 ARG A O 1
ATOM 573 N N . LEU A 1 78 ? 25.151 40.968 -17.974 1.00 50.53 78 LEU A N 1
ATOM 574 C CA . LEU A 1 78 ? 25.464 41.003 -16.551 1.00 52.06 78 LEU A CA 1
ATOM 575 C C . LEU A 1 78 ? 26.959 41.055 -16.282 1.00 54.63 78 LEU A C 1
ATOM 576 O O . LEU A 1 78 ? 27.379 41.450 -15.195 1.00 54.29 78 LEU A O 1
ATOM 581 N N . GLU A 1 79 ? 27.759 40.658 -17.269 1.00 57.50 79 GLU A N 1
ATOM 582 C CA . GLU A 1 79 ? 29.210 40.629 -17.113 1.00 61.34 79 GLU A CA 1
ATOM 583 C C . GLU A 1 79 ? 29.767 41.936 -16.566 1.00 62.88 79 GLU A C 1
ATOM 584 O O . GLU A 1 79 ? 30.680 41.931 -15.737 1.00 64.37 79 GLU A O 1
ATOM 590 N N . GLY A 1 80 ? 29.224 43.056 -17.028 1.00 63.01 80 GLY A N 1
ATOM 591 C CA . GLY A 1 80 ? 29.703 44.334 -16.544 1.00 62.39 80 GLY A CA 1
ATOM 592 C C . GLY A 1 80 ? 29.361 44.519 -15.080 1.00 62.54 80 GLY A C 1
ATOM 593 O O . GLY A 1 80 ? 30.234 44.822 -14.266 1.00 64.08 80 GLY A O 1
ATOM 594 N N . ARG A 1 81 ? 28.088 44.309 -14.752 1.00 61.43 81 ARG A N 1
ATOM 595 C CA . ARG A 1 81 ? 27.553 44.461 -13.396 1.00 60.12 81 ARG A CA 1
ATOM 596 C C . ARG A 1 81 ? 28.219 43.617 -12.299 1.00 58.33 81 ARG A C 1
ATOM 597 O O . ARG A 1 81 ? 28.559 44.141 -11.236 1.00 58.61 81 ARG A O 1
ATOM 605 N N . LEU A 1 82 ? 28.382 42.315 -12.534 1.00 55.24 82 LEU A N 1
ATOM 606 C CA . LEU A 1 82 ? 29.015 41.445 -11.541 1.00 51.22 82 LEU A CA 1
ATOM 607 C C . LEU A 1 82 ? 29.948 40.398 -12.153 1.00 47.98 82 LEU A C 1
ATOM 608 O O . LEU A 1 82 ? 29.978 40.219 -13.369 1.00 45.56 82 LEU A O 1
ATOM 613 N N . PRO A 1 83 ? 30.739 39.707 -11.316 1.00 45.74 83 PRO A N 1
ATOM 614 C CA . PRO A 1 83 ? 31.656 38.687 -11.836 1.00 46.19 83 PRO A CA 1
ATOM 615 C C . PRO A 1 83 ? 30.850 37.579 -12.505 1.00 47.50 83 PRO A C 1
ATOM 616 O O . PRO A 1 83 ? 29.756 37.245 -12.050 1.00 46.75 83 PRO A O 1
ATOM 620 N N . LEU A 1 84 ? 31.397 37.013 -13.575 1.00 47.76 84 LEU A N 1
ATOM 621 C CA . LEU A 1 84 ? 30.720 35.959 -14.312 1.00 49.26 84 LEU A CA 1
ATOM 622 C C . LEU A 1 84 ? 31.705 34.863 -14.663 1.00 49.75 84 LEU A C 1
ATOM 623 O O . LEU A 1 84 ? 32.680 35.113 -15.362 1.00 50.34 84 LEU A O 1
ATOM 628 N N . TYR A 1 85 ? 31.451 33.652 -14.180 1.00 50.07 85 TYR A N 1
ATOM 629 C CA . TYR A 1 85 ? 32.329 32.528 -14.475 1.00 51.62 85 TYR A CA 1
ATOM 630 C C . TYR A 1 85 ? 31.486 31.319 -14.845 1.00 51.07 85 TYR A C 1
ATOM 631 O O . TYR A 1 85 ? 30.506 31.021 -14.171 1.00 53.10 85 TYR A O 1
ATOM 640 N N . PRO A 1 86 ? 31.847 30.607 -15.924 1.00 50.42 86 PRO A N 1
ATOM 641 C CA . PRO A 1 86 ? 32.979 30.846 -16.824 1.00 48.84 86 PRO A CA 1
ATOM 642 C C . PRO A 1 86 ? 32.748 32.099 -17.652 1.00 47.68 86 PRO A C 1
ATOM 643 O O . PRO A 1 86 ? 31.657 32.656 -17.654 1.00 45.50 86 PRO A O 1
ATOM 647 N N . PRO A 1 87 ? 33.783 32.559 -18.370 1.00 49.44 87 PRO A N 1
ATOM 648 C CA . PRO A 1 87 ? 33.678 33.760 -19.208 1.00 48.96 87 PRO A CA 1
ATOM 649 C C . PRO A 1 87 ? 32.679 33.570 -20.343 1.00 48.70 87 PRO A C 1
ATOM 650 O O . PRO A 1 87 ? 32.530 32.463 -20.863 1.00 49.50 87 PRO A O 1
ATOM 654 N N . ALA A 1 88 ? 32.012 34.653 -20.733 1.00 49.68 88 ALA A N 1
ATOM 655 C CA . ALA A 1 88 ? 31.029 34.614 -21.817 1.00 49.92 88 ALA A CA 1
ATOM 656 C C . ALA A 1 88 ? 31.598 34.034 -23.109 1.00 50.40 88 ALA A C 1
ATOM 657 O O . ALA A 1 88 ? 30.864 33.467 -23.917 1.00 50.40 88 ALA A O 1
ATOM 659 N N . LYS A 1 89 ? 32.904 34.177 -23.305 1.00 51.43 89 LYS A N 1
ATOM 660 C CA . LYS A 1 89 ? 33.548 33.659 -24.508 1.00 52.60 89 LYS A CA 1
ATOM 661 C C . LYS A 1 89 ? 33.311 32.156 -24.642 1.00 52.15 89 LYS A C 1
ATOM 662 O O . LYS A 1 89 ? 32.985 31.670 -25.729 1.00 52.09 89 LYS A O 1
ATOM 668 N N . ALA A 1 90 ? 33.479 31.429 -23.535 1.00 50.92 90 ALA A N 1
ATOM 669 C CA . ALA A 1 90 ? 33.290 29.979 -23.512 1.00 49.72 90 ALA A CA 1
ATOM 670 C C . ALA A 1 90 ? 31.925 29.580 -24.074 1.00 49.71 90 ALA A C 1
ATOM 671 O O . ALA A 1 90 ? 31.808 28.587 -24.788 1.00 49.26 90 ALA A O 1
ATOM 673 N N . LEU A 1 91 ? 30.894 30.351 -23.747 1.00 49.86 91 LEU A N 1
ATOM 674 C CA . LEU A 1 91 ? 29.558 30.081 -24.260 1.00 51.06 91 LEU A CA 1
ATOM 675 C C . LEU A 1 91 ? 29.567 30.275 -25.768 1.00 52.67 91 LEU A C 1
ATOM 676 O O . LEU A 1 91 ? 29.025 29.467 -26.518 1.00 54.47 91 LEU A O 1
ATOM 681 N N . GLU A 1 92 ? 30.183 31.370 -26.200 1.00 53.73 92 GLU A N 1
ATOM 682 C CA . GLU A 1 92 ? 30.282 31.713 -27.613 1.00 54.76 92 GLU A CA 1
ATOM 683 C C . GLU A 1 92 ? 30.902 30.541 -28.376 1.00 52.91 92 GLU A C 1
ATOM 684 O O . GLU A 1 92 ? 30.319 30.017 -29.320 1.00 51.42 92 GLU A O 1
ATOM 690 N N . VAL A 1 93 ? 32.093 30.140 -27.953 1.00 51.73 93 VAL A N 1
ATOM 691 C CA . VAL A 1 93 ? 32.799 29.036 -28.584 1.00 50.65 93 VAL A CA 1
ATOM 692 C C . VAL A 1 93 ? 31.967 27.756 -28.604 1.00 50.40 93 VAL A C 1
ATOM 693 O O . VAL A 1 93 ? 31.790 27.135 -29.650 1.00 50.33 93 VAL A O 1
ATOM 697 N N . ALA A 1 94 ? 31.449 27.374 -27.441 1.00 50.66 94 ALA A N 1
ATOM 698 C CA . ALA A 1 94 ? 30.676 26.143 -27.295 1.00 50.38 94 ALA A CA 1
ATOM 699 C C . ALA A 1 94 ? 29.312 26.087 -27.971 1.00 50.04 94 ALA A C 1
ATOM 700 O O . ALA A 1 94 ? 28.779 25.002 -28.186 1.00 49.86 94 ALA A O 1
ATOM 702 N N . GLN A 1 95 ? 28.744 27.238 -28.310 1.00 50.57 95 GLN A N 1
ATOM 703 C CA . GLN A 1 95 ? 27.431 27.254 -28.931 1.00 51.39 95 GLN A CA 1
ATOM 704 C C . GLN A 1 95 ? 27.437 27.221 -30.464 1.00 52.91 95 GLN A C 1
ATOM 705 O O . GLN A 1 95 ? 26.381 27.275 -31.097 1.00 53.73 95 GLN A O 1
ATOM 711 N N . ASP A 1 96 ? 28.619 27.122 -31.063 1.00 54.43 96 ASP A N 1
ATOM 712 C CA . ASP A 1 96 ? 28.727 27.056 -32.520 1.00 57.27 96 ASP A CA 1
ATOM 713 C C . ASP A 1 96 ? 29.684 25.926 -32.883 1.00 57.99 96 ASP A C 1
ATOM 714 O O . ASP A 1 96 ? 30.887 26.019 -32.615 1.00 56.84 96 ASP A O 1
ATOM 719 N N . ARG A 1 97 ? 29.159 24.871 -33.503 1.00 58.47 97 ARG A N 1
ATOM 720 C CA . ARG A 1 97 ? 29.984 23.716 -33.855 1.00 60.20 97 ARG A CA 1
ATOM 721 C C . ARG A 1 97 ? 31.263 24.050 -34.611 1.00 60.11 97 ARG A C 1
ATOM 722 O O . ARG A 1 97 ? 32.320 23.479 -34.322 1.00 59.95 97 ARG A O 1
ATOM 730 N N . LEU A 1 98 ? 31.176 24.964 -35.574 1.00 58.94 98 LEU A N 1
ATOM 731 C CA . LEU A 1 98 ? 32.354 25.347 -36.341 1.00 58.28 98 LEU A CA 1
ATOM 732 C C . LEU A 1 98 ? 33.328 26.110 -35.454 1.00 58.73 98 LEU A C 1
ATOM 733 O O . LEU A 1 98 ? 34.523 25.809 -35.421 1.00 58.16 98 LEU A O 1
ATOM 738 N N . ARG A 1 99 ? 32.807 27.099 -34.735 1.00 58.54 99 ARG A N 1
ATOM 739 C CA . ARG A 1 99 ? 33.624 27.909 -33.842 1.00 58.92 99 ARG A CA 1
ATOM 740 C C . ARG A 1 99 ? 34.282 27.004 -32.806 1.00 59.45 99 ARG A C 1
ATOM 741 O O . ARG A 1 99 ? 35.380 27.283 -32.328 1.00 59.84 99 ARG A O 1
ATOM 749 N N . GLU A 1 100 ? 33.609 25.903 -32.482 1.00 60.42 100 GLU A N 1
ATOM 750 C CA . GLU A 1 100 ? 34.106 24.945 -31.496 1.00 60.91 100 GLU A CA 1
ATOM 751 C C . GLU A 1 100 ? 35.298 24.161 -32.048 1.00 60.79 100 GLU A C 1
ATOM 752 O O . GLU A 1 100 ? 36.372 24.116 -31.435 1.00 59.15 100 GLU A O 1
ATOM 758 N N . LYS A 1 101 ? 35.095 23.549 -33.211 1.00 60.33 101 LYS A N 1
ATOM 759 C CA . LYS A 1 101 ? 36.132 22.765 -33.869 1.00 60.98 101 LYS A CA 1
ATOM 760 C C . LYS A 1 101 ? 37.377 23.590 -34.212 1.00 61.14 101 LYS A C 1
ATOM 761 O O . LYS A 1 101 ? 38.503 23.161 -33.951 1.00 61.10 101 LYS A O 1
ATOM 767 N N . THR A 1 102 ? 37.181 24.768 -34.799 1.00 61.45 102 THR A N 1
ATOM 768 C CA . THR A 1 102 ? 38.315 25.613 -35.168 1.00 61.57 102 THR A CA 1
ATOM 769 C C . THR A 1 102 ? 39.120 25.975 -33.934 1.00 61.99 102 THR A C 1
ATOM 770 O O . THR A 1 102 ? 40.350 25.928 -33.954 1.00 63.48 102 THR A O 1
ATOM 774 N N . PHE A 1 103 ? 38.421 26.334 -32.859 1.00 62.17 103 PHE A N 1
ATOM 775 C CA . PHE A 1 103 ? 39.077 26.704 -31.607 1.00 62.47 103 PHE A CA 1
ATOM 776 C C . PHE A 1 103 ? 40.018 25.605 -31.101 1.00 63.73 103 PHE A C 1
ATOM 777 O O . PHE A 1 103 ? 41.189 25.864 -30.811 1.00 63.12 103 PHE A O 1
ATOM 785 N N . PHE A 1 104 ? 39.510 24.380 -30.995 1.00 65.36 104 PHE A N 1
ATOM 786 C CA . PHE A 1 104 ? 40.341 23.275 -30.530 1.00 67.23 104 PHE A CA 1
ATOM 787 C C . PHE A 1 104 ? 41.369 22.908 -31.589 1.00 68.05 104 PHE A C 1
ATOM 788 O O . PHE A 1 104 ? 42.509 22.566 -31.268 1.00 68.79 104 PHE A O 1
ATOM 796 N N . GLN A 1 105 ? 40.967 22.978 -32.853 1.00 68.81 105 GLN A N 1
ATOM 797 C CA . GLN A 1 105 ? 41.886 22.671 -33.935 1.00 69.86 105 GLN A CA 1
ATOM 798 C C . GLN A 1 105 ? 43.055 23.644 -33.840 1.00 69.40 105 GLN A C 1
ATOM 799 O O . GLN A 1 105 ? 44.189 23.300 -34.163 1.00 69.72 105 GLN A O 1
ATOM 805 N N . GLY A 1 106 ? 42.765 24.856 -33.376 1.00 68.70 106 GLY A N 1
ATOM 806 C CA . GLY A 1 106 ? 43.795 25.866 -33.234 1.00 69.42 106 GLY A CA 1
ATOM 807 C C . GLY A 1 106 ? 44.670 25.688 -32.007 1.00 70.06 106 GLY A C 1
ATOM 808 O O . GLY A 1 106 ? 45.742 26.278 -31.915 1.00 71.03 106 GLY A O 1
ATOM 809 N N . LEU A 1 107 ? 44.213 24.887 -31.053 1.00 71.57 107 LEU A N 1
ATOM 810 C CA . LEU A 1 107 ? 44.978 24.641 -29.835 1.00 71.29 107 LEU A CA 1
ATOM 811 C C . LEU A 1 107 ? 45.939 23.482 -30.050 1.00 71.12 107 LEU A C 1
ATOM 812 O O . LEU A 1 107 ? 46.821 23.226 -29.229 1.00 70.95 107 LEU A O 1
ATOM 817 N N . GLY A 1 108 ? 45.760 22.783 -31.164 1.00 70.77 108 GLY A N 1
ATOM 818 C CA . GLY A 1 108 ? 46.626 21.663 -31.470 1.00 70.54 108 GLY A CA 1
ATOM 819 C C . GLY A 1 108 ? 46.035 20.338 -31.040 1.00 70.56 108 GLY A C 1
ATOM 820 O O . GLY A 1 108 ? 46.763 19.363 -30.846 1.00 71.10 108 GLY A O 1
ATOM 821 N N . VAL A 1 109 ? 44.715 20.294 -30.888 1.00 69.73 109 VAL A N 1
ATOM 822 C CA . VAL A 1 109 ? 44.059 19.060 -30.484 1.00 68.36 109 VAL A CA 1
ATOM 823 C C . VAL A 1 109 ? 43.303 18.462 -31.672 1.00 66.82 109 VAL A C 1
ATOM 824 O O . VAL A 1 109 ? 42.588 19.161 -32.394 1.00 66.61 109 VAL A O 1
ATOM 828 N N . PRO A 1 110 ? 43.476 17.154 -31.898 1.00 65.64 110 PRO A N 1
ATOM 829 C CA . PRO A 1 110 ? 42.831 16.421 -32.989 1.00 65.74 110 PRO A CA 1
ATOM 830 C C . PRO A 1 110 ? 41.312 16.565 -33.014 1.00 66.37 110 PRO A C 1
ATOM 831 O O . PRO A 1 110 ? 40.660 16.560 -31.974 1.00 66.59 110 PRO A O 1
ATOM 835 N N . THR A 1 111 ? 40.757 16.692 -34.214 1.00 67.29 111 THR A N 1
ATOM 836 C CA . THR A 1 111 ? 39.315 16.814 -34.393 1.00 68.04 111 THR A CA 1
ATOM 837 C C . THR A 1 111 ? 38.978 16.095 -35.686 1.00 67.90 111 THR A C 1
ATOM 838 O O . THR A 1 111 ? 39.797 16.044 -36.597 1.00 68.66 111 THR A O 1
ATOM 842 N N . PRO A 1 112 ? 37.770 15.527 -35.789 1.00 68.54 112 PRO A N 1
ATOM 843 C CA . PRO A 1 112 ? 37.407 14.830 -37.024 1.00 68.99 112 PRO A CA 1
ATOM 844 C C . PRO A 1 112 ? 37.543 15.794 -38.197 1.00 70.08 112 PRO A C 1
ATOM 845 O O . PRO A 1 112 ? 37.515 17.011 -38.013 1.00 70.08 112 PRO A O 1
ATOM 849 N N . PRO A 1 113 ? 37.714 15.270 -39.419 1.00 71.03 113 PRO A N 1
ATOM 850 C CA . PRO A 1 113 ? 37.830 16.213 -40.530 1.00 70.44 113 PRO A CA 1
ATOM 851 C C . PRO A 1 113 ? 36.497 16.948 -40.636 1.00 69.82 113 PRO A C 1
ATOM 852 O O . PRO A 1 113 ? 35.437 16.317 -40.695 1.00 69.49 113 PRO A O 1
ATOM 856 N N . PHE A 1 114 ? 36.552 18.276 -40.638 1.00 68.48 114 PHE A N 1
ATOM 857 C CA . PHE A 1 114 ? 35.342 19.083 -40.721 1.00 68.25 114 PHE A CA 1
ATOM 858 C C . PHE A 1 114 ? 35.500 20.217 -41.722 1.00 70.28 114 PHE A C 1
ATOM 859 O O . PHE A 1 114 ? 36.604 20.731 -41.936 1.00 69.16 114 PHE A O 1
ATOM 867 N N . HIS A 1 115 ? 34.385 20.628 -42.314 1.00 72.45 115 HIS A N 1
ATOM 868 C CA . HIS A 1 115 ? 34.419 21.709 -43.281 1.00 75.52 115 HIS A CA 1
ATOM 869 C C . HIS A 1 115 ? 33.118 22.504 -43.254 1.00 75.58 115 HIS A C 1
ATOM 870 O O . HIS A 1 115 ? 32.028 21.934 -43.165 1.00 74.88 115 HIS A O 1
ATOM 877 N N . PRO A 1 116 ? 33.224 23.843 -43.310 1.00 76.27 116 PRO A N 1
ATOM 878 C CA . PRO A 1 116 ? 32.070 24.747 -43.294 1.00 77.18 116 PRO A CA 1
ATOM 879 C C . PRO A 1 116 ? 31.215 24.585 -44.550 1.00 78.94 116 PRO A C 1
ATOM 880 O O . PRO A 1 116 ? 31.745 24.518 -45.658 1.00 78.28 116 PRO A O 1
ATOM 884 N N . VAL A 1 117 ? 29.898 24.519 -44.380 1.00 81.46 117 VAL A N 1
ATOM 885 C CA . VAL A 1 117 ? 29.013 24.375 -45.528 1.00 85.20 117 VAL A CA 1
ATOM 886 C C . VAL A 1 117 ? 27.836 25.340 -45.506 1.00 87.87 117 VAL A C 1
ATOM 887 O O . VAL A 1 117 ? 26.884 25.179 -44.739 1.00 86.57 117 VAL A O 1
ATOM 891 N N . ASP A 1 118 ? 27.918 26.349 -46.366 1.00 92.18 118 ASP A N 1
ATOM 892 C CA . ASP A 1 118 ? 26.874 27.354 -46.480 1.00 96.31 118 ASP A CA 1
ATOM 893 C C . ASP A 1 118 ? 26.154 27.207 -47.814 1.00 98.53 118 ASP A C 1
ATOM 894 O O . ASP A 1 118 ? 24.953 27.460 -47.913 1.00 99.00 118 ASP A O 1
ATOM 899 N N . GLY A 1 119 ? 26.892 26.789 -48.838 1.00 100.79 119 GLY A N 1
ATOM 900 C CA . GLY A 1 119 ? 26.297 26.616 -50.152 1.00 103.38 119 GLY A CA 1
ATOM 901 C C . GLY A 1 119 ? 26.615 25.275 -50.788 1.00 104.68 119 GLY A C 1
ATOM 902 O O . GLY A 1 119 ? 27.576 24.614 -50.395 1.00 104.38 119 GLY A O 1
ATOM 903 N N . PRO A 1 120 ? 25.816 24.841 -51.777 1.00 105.88 120 PRO A N 1
ATOM 904 C CA . PRO A 1 120 ? 26.049 23.561 -52.450 1.00 106.62 120 PRO A CA 1
ATOM 905 C C . PRO A 1 120 ? 27.492 23.440 -52.937 1.00 107.21 120 PRO A C 1
ATOM 906 O O . PRO A 1 120 ? 28.055 22.346 -52.980 1.00 106.84 120 PRO A O 1
ATOM 910 N N . GLU A 1 121 ? 28.085 24.572 -53.301 1.00 108.48 121 GLU A N 1
ATOM 911 C CA . GLU A 1 121 ? 29.464 24.586 -53.771 1.00 110.20 121 GLU A CA 1
ATOM 912 C C . GLU A 1 121 ? 30.407 24.286 -52.612 1.00 110.65 121 GLU A C 1
ATOM 913 O O . GLU A 1 121 ? 31.498 23.754 -52.813 1.00 110.12 121 GLU A O 1
ATOM 919 N N . ASP A 1 122 ? 29.979 24.642 -51.403 1.00 111.49 122 ASP A N 1
ATOM 920 C CA . ASP A 1 122 ? 30.763 24.392 -50.196 1.00 111.50 122 ASP A CA 1
ATOM 921 C C . ASP A 1 122 ? 30.656 22.913 -49.857 1.00 111.38 122 ASP A C 1
ATOM 922 O O . ASP A 1 122 ? 31.645 22.272 -49.505 1.00 110.68 122 ASP A O 1
ATOM 927 N N . LEU A 1 123 ? 29.440 22.383 -49.963 1.00 111.67 123 LEU A N 1
ATOM 928 C CA . LEU A 1 123 ? 29.189 20.978 -49.674 1.00 112.51 123 LEU A CA 1
ATOM 929 C C . LEU A 1 123 ? 30.152 20.105 -50.453 1.00 114.16 123 LEU A C 1
ATOM 930 O O . LEU A 1 123 ? 30.735 19.174 -49.906 1.00 114.47 123 LEU A O 1
ATOM 935 N N . GLU A 1 124 ? 30.313 20.412 -51.736 1.00 116.07 124 GLU A N 1
ATOM 936 C CA . GLU A 1 124 ? 31.219 19.659 -52.592 1.00 117.22 124 GLU A CA 1
ATOM 937 C C . GLU A 1 124 ? 32.643 20.105 -52.284 1.00 117.56 124 GLU A C 1
ATOM 938 O O . GLU A 1 124 ? 33.548 19.280 -52.155 1.00 117.79 124 GLU A O 1
ATOM 944 N N . GLU A 1 125 ? 32.821 21.419 -52.157 1.00 117.94 125 GLU A N 1
ATOM 945 C CA . GLU A 1 125 ? 34.118 22.025 -51.856 1.00 118.01 125 GLU A CA 1
ATOM 946 C C . GLU A 1 125 ? 34.866 21.244 -50.783 1.00 117.36 125 GLU A C 1
ATOM 947 O O . GLU A 1 125 ? 36.095 21.296 -50.701 1.00 116.60 125 GLU A O 1
ATOM 953 N N . GLY A 1 126 ? 34.114 20.519 -49.962 1.00 116.86 126 GLY A N 1
ATOM 954 C CA . GLY A 1 126 ? 34.726 19.742 -48.906 1.00 116.32 126 GLY A CA 1
ATOM 955 C C . GLY A 1 126 ? 34.163 18.346 -48.750 1.00 115.92 126 GLY A C 1
ATOM 956 O O . GLY A 1 126 ? 34.652 17.573 -47.930 1.00 115.76 126 GLY A O 1
ATOM 957 N N . LEU A 1 127 ? 33.144 18.009 -49.533 1.00 115.95 127 LEU A N 1
ATOM 958 C CA . LEU A 1 127 ? 32.539 16.690 -49.427 1.00 115.87 127 LEU A CA 1
ATOM 959 C C . LEU A 1 127 ? 33.552 15.590 -49.695 1.00 116.05 127 LEU A C 1
ATOM 960 O O . LEU A 1 127 ? 33.356 14.454 -49.270 1.00 116.40 127 LEU A O 1
ATOM 965 N N . LYS A 1 128 ? 34.633 15.919 -50.397 1.00 115.86 128 LYS A N 1
ATOM 966 C CA . LYS A 1 128 ? 35.659 14.919 -50.673 1.00 116.20 128 LYS A CA 1
ATOM 967 C C . LYS A 1 128 ? 36.890 15.170 -49.802 1.00 116.30 128 LYS A C 1
ATOM 968 O O . LYS A 1 128 ? 37.563 14.224 -49.385 1.00 116.78 128 LYS A O 1
ATOM 974 N N . ARG A 1 129 ? 37.189 16.437 -49.521 1.00 115.52 129 ARG A N 1
ATOM 975 C CA . ARG A 1 129 ? 38.343 16.750 -48.681 1.00 114.38 129 ARG A CA 1
ATOM 976 C C . ARG A 1 129 ? 38.018 16.394 -47.234 1.00 113.06 129 ARG A C 1
ATOM 977 O O . ARG A 1 129 ? 38.705 16.823 -46.306 1.00 112.91 129 ARG A O 1
ATOM 985 N N . VAL A 1 130 ? 36.959 15.605 -47.062 1.00 111.56 130 VAL A N 1
ATOM 986 C CA . VAL A 1 130 ? 36.507 15.147 -45.751 1.00 110.15 130 VAL A CA 1
ATOM 987 C C . VAL A 1 130 ? 36.325 13.633 -45.784 1.00 108.79 130 VAL A C 1
ATOM 988 O O . VAL A 1 130 ? 37.018 12.901 -45.080 1.00 108.69 130 VAL A O 1
ATOM 992 N N . GLY A 1 131 ? 35.390 13.167 -46.605 1.00 107.24 131 GLY A N 1
ATOM 993 C CA . GLY A 1 131 ? 35.161 11.740 -46.705 1.00 106.22 131 GLY A CA 1
ATOM 994 C C . GLY A 1 131 ? 33.710 11.356 -46.909 1.00 105.62 131 GLY A C 1
ATOM 995 O O . GLY A 1 131 ? 32.882 12.177 -47.299 1.00 105.84 131 GLY A O 1
ATOM 996 N N . LEU A 1 132 ? 33.409 10.090 -46.645 1.00 104.77 132 LEU A N 1
ATOM 997 C CA . LEU A 1 132 ? 32.059 9.559 -46.782 1.00 103.29 132 LEU A CA 1
ATOM 998 C C . LEU A 1 132 ? 32.037 8.101 -46.337 1.00 102.14 132 LEU A C 1
ATOM 999 O O . LEU A 1 132 ? 32.914 7.321 -46.703 1.00 102.42 132 LEU A O 1
ATOM 1004 N N . PRO A 1 133 ? 31.037 7.717 -45.526 1.00 100.83 133 PRO A N 1
ATOM 1005 C CA . PRO A 1 133 ? 29.960 8.578 -45.025 1.00 99.32 133 PRO A CA 1
ATOM 1006 C C . PRO A 1 133 ? 30.464 9.735 -44.163 1.00 97.21 133 PRO A C 1
ATOM 1007 O O . PRO A 1 133 ? 31.666 9.880 -43.930 1.00 97.41 133 PRO A O 1
ATOM 1011 N N . ALA A 1 134 ? 29.534 10.560 -43.697 1.00 94.05 134 ALA A N 1
ATOM 1012 C CA . ALA A 1 134 ? 29.878 11.699 -42.862 1.00 91.33 134 ALA A CA 1
ATOM 1013 C C . ALA A 1 134 ? 28.608 12.314 -42.295 1.00 89.48 134 ALA A C 1
ATOM 1014 O O . ALA A 1 134 ? 27.499 11.880 -42.619 1.00 88.48 134 ALA A O 1
ATOM 1016 N N . LEU A 1 135 ? 28.770 13.318 -41.440 1.00 87.29 135 LEU A N 1
ATOM 1017 C CA . LEU A 1 135 ? 27.621 13.986 -40.847 1.00 84.72 135 LEU A CA 1
ATOM 1018 C C . LEU A 1 135 ? 27.524 15.437 -41.268 1.00 83.18 135 LEU A C 1
ATOM 1019 O O . LEU A 1 135 ? 28.531 16.117 -41.472 1.00 81.75 135 LEU A O 1
ATOM 1024 N N . LEU A 1 136 ? 26.288 15.897 -41.394 1.00 82.23 136 LEU A N 1
ATOM 1025 C CA . LEU A 1 136 ? 26.006 17.270 -41.764 1.00 82.24 136 LEU A CA 1
ATOM 1026 C C . LEU A 1 136 ? 25.086 17.770 -40.663 1.00 82.57 136 LEU A C 1
ATOM 1027 O O . LEU A 1 136 ? 23.975 17.256 -40.499 1.00 83.02 136 LEU A O 1
ATOM 1032 N N . LYS A 1 137 ? 25.547 18.753 -39.898 1.00 81.91 137 LYS A N 1
ATOM 1033 C CA . LYS A 1 137 ? 24.735 19.282 -38.809 1.00 81.10 137 LYS A CA 1
ATOM 1034 C C . LYS A 1 137 ? 24.732 20.798 -38.688 1.00 79.98 137 LYS A C 1
ATOM 1035 O O . LYS A 1 137 ? 25.705 21.471 -39.033 1.00 79.52 137 LYS A O 1
ATOM 1041 N N . THR A 1 138 ? 23.613 21.324 -38.203 1.00 78.96 138 THR A N 1
ATOM 1042 C CA . THR A 1 138 ? 23.460 22.755 -38.010 1.00 78.61 138 THR A CA 1
ATOM 1043 C C . THR A 1 138 ? 24.539 23.209 -37.034 1.00 77.92 138 THR A C 1
ATOM 1044 O O . THR A 1 138 ? 24.759 22.568 -36.007 1.00 77.66 138 THR A O 1
ATOM 1048 N N . ARG A 1 139 ? 25.221 24.303 -37.360 1.00 77.59 139 ARG A N 1
ATOM 1049 C CA . ARG A 1 139 ? 26.284 24.816 -36.499 1.00 77.34 139 ARG A CA 1
ATOM 1050 C C . ARG A 1 139 ? 25.741 25.282 -35.150 1.00 76.55 139 ARG A C 1
ATOM 1051 O O . ARG A 1 139 ? 26.482 25.378 -34.173 1.00 73.98 139 ARG A O 1
ATOM 1059 N N . ARG A 1 140 ? 24.438 25.551 -35.109 1.00 77.99 140 ARG A N 1
ATOM 1060 C CA . ARG A 1 140 ? 23.765 26.000 -33.896 1.00 79.86 140 ARG A CA 1
ATOM 1061 C C . ARG A 1 140 ? 22.736 24.990 -33.415 1.00 79.75 140 ARG A C 1
ATOM 1062 O O . ARG A 1 140 ? 21.932 25.293 -32.534 1.00 79.82 140 ARG A O 1
ATOM 1070 N N . GLY A 1 147 ? 18.190 18.890 -36.654 1.00 104.19 147 GLY A N 1
ATOM 1071 C CA . GLY A 1 147 ? 19.420 19.431 -36.106 1.00 105.19 147 GLY A CA 1
ATOM 1072 C C . GLY A 1 147 ? 20.657 18.893 -36.799 1.00 105.48 147 GLY A C 1
ATOM 1073 O O . GLY A 1 147 ? 21.585 19.644 -37.105 1.00 105.13 147 GLY A O 1
ATOM 1074 N N . GLN A 1 148 ? 20.673 17.585 -37.041 1.00 106.56 148 GLN A N 1
ATOM 1075 C CA . GLN A 1 148 ? 21.798 16.929 -37.709 1.00 106.88 148 GLN A CA 1
ATOM 1076 C C . GLN A 1 148 ? 21.328 15.694 -38.471 1.00 106.36 148 GLN A C 1
ATOM 1077 O O . GLN A 1 148 ? 20.214 15.211 -38.264 1.00 106.31 148 GLN A O 1
ATOM 1083 N N . ALA A 1 149 ? 22.177 15.187 -39.358 1.00 105.88 149 ALA A N 1
ATOM 1084 C CA . ALA A 1 149 ? 21.826 14.012 -40.141 1.00 105.53 149 ALA A CA 1
ATOM 1085 C C . ALA A 1 149 ? 23.048 13.345 -40.758 1.00 105.66 149 ALA A C 1
ATOM 1086 O O . ALA A 1 149 ? 23.871 13.993 -41.408 1.00 104.73 149 ALA A O 1
ATOM 1088 N N . LEU A 1 150 ? 23.160 12.040 -40.535 1.00 106.15 150 LEU A N 1
ATOM 1089 C CA . LEU A 1 150 ? 24.258 11.255 -41.074 1.00 106.67 150 LEU A CA 1
ATOM 1090 C C . LEU A 1 150 ? 23.962 11.031 -42.548 1.00 107.28 150 LEU A C 1
ATOM 1091 O O . LEU A 1 150 ? 22.809 10.844 -42.932 1.00 107.85 150 LEU A O 1
ATOM 1096 N N . VAL A 1 151 ? 24.995 11.058 -43.379 1.00 107.62 151 VAL A N 1
ATOM 1097 C CA . VAL A 1 151 ? 24.791 10.861 -44.804 1.00 108.32 151 VAL A CA 1
ATOM 1098 C C . VAL A 1 151 ? 25.834 9.939 -45.415 1.00 109.35 151 VAL A C 1
ATOM 1099 O O . VAL A 1 151 ? 27.035 10.109 -45.194 1.00 108.91 151 VAL A O 1
ATOM 1103 N N . ARG A 1 152 ? 25.359 8.964 -46.189 1.00 110.71 152 ARG A N 1
ATOM 1104 C CA . ARG A 1 152 ? 26.230 7.996 -46.846 1.00 111.30 152 ARG A CA 1
ATOM 1105 C C . ARG A 1 152 ? 26.341 8.278 -48.343 1.00 112.51 152 ARG A C 1
ATOM 1106 O O . ARG A 1 152 ? 27.445 8.384 -48.889 1.00 112.53 152 ARG A O 1
ATOM 1114 N N . THR A 1 153 ? 25.189 8.405 -48.998 1.00 113.32 153 THR A N 1
ATOM 1115 C CA . THR A 1 153 ? 25.136 8.648 -50.437 1.00 114.50 153 THR A CA 1
ATOM 1116 C C . THR A 1 153 ? 25.698 10.004 -50.844 1.00 115.20 153 THR A C 1
ATOM 1117 O O . THR A 1 153 ? 25.346 11.030 -50.266 1.00 115.59 153 THR A O 1
ATOM 1121 N N . GLU A 1 154 ? 26.563 9.998 -51.853 1.00 115.83 154 GLU A N 1
ATOM 1122 C CA . GLU A 1 154 ? 27.173 11.223 -52.349 1.00 116.59 154 GLU A CA 1
ATOM 1123 C C . GLU A 1 154 ? 26.064 12.209 -52.722 1.00 117.16 154 GLU A C 1
ATOM 1124 O O . GLU A 1 154 ? 26.275 13.420 -52.743 1.00 116.96 154 GLU A O 1
ATOM 1130 N N . GLU A 1 155 ? 24.876 11.677 -53.001 1.00 118.19 155 GLU A N 1
ATOM 1131 C CA . GLU A 1 155 ? 23.725 12.500 -53.368 1.00 119.32 155 GLU A CA 1
ATOM 1132 C C . GLU A 1 155 ? 22.840 12.772 -52.155 1.00 119.34 155 GLU A C 1
ATOM 1133 O O . GLU A 1 155 ? 22.214 13.826 -52.060 1.00 119.76 155 GLU A O 1
ATOM 1139 N N . GLU A 1 156 ? 22.784 11.809 -51.240 1.00 119.41 156 GLU A N 1
ATOM 1140 C CA . GLU A 1 156 ? 21.983 11.933 -50.024 1.00 119.45 156 GLU A CA 1
ATOM 1141 C C . GLU A 1 156 ? 22.498 13.119 -49.205 1.00 119.41 156 GLU A C 1
ATOM 1142 O O . GLU A 1 156 ? 21.815 13.618 -48.307 1.00 118.68 156 GLU A O 1
ATOM 1148 N N . ALA A 1 157 ? 23.712 13.560 -49.535 1.00 119.12 157 ALA A N 1
ATOM 1149 C CA . ALA A 1 157 ? 24.356 14.688 -48.870 1.00 118.90 157 ALA A CA 1
ATOM 1150 C C . ALA A 1 157 ? 23.761 15.994 -49.379 1.00 119.29 157 ALA A C 1
ATOM 1151 O O . ALA A 1 157 ? 23.226 16.789 -48.606 1.00 119.17 157 ALA A O 1
ATOM 1153 N N . LEU A 1 158 ? 23.863 16.216 -50.685 1.00 119.78 158 LEU A N 1
ATOM 1154 C CA . LEU A 1 158 ? 23.315 17.423 -51.288 1.00 119.92 158 LEU A CA 1
ATOM 1155 C C . LEU A 1 158 ? 21.818 17.453 -51.013 1.00 119.89 158 LEU A C 1
ATOM 1156 O O . LEU A 1 158 ? 21.172 18.496 -51.114 1.00 119.88 158 LEU A O 1
ATOM 1161 N N . GLU A 1 159 ? 21.277 16.295 -50.654 1.00 119.78 159 GLU A N 1
ATOM 1162 C CA . GLU A 1 159 ? 19.863 16.172 -50.344 1.00 120.00 159 GLU A CA 1
ATOM 1163 C C . GLU A 1 159 ? 19.708 16.507 -48.867 1.00 119.44 159 GLU A C 1
ATOM 1164 O O . GLU A 1 159 ? 18.659 16.978 -48.426 1.00 119.21 159 GLU A O 1
ATOM 1170 N N . ALA A 1 160 ? 20.775 16.267 -48.111 1.00 118.75 160 ALA A N 1
ATOM 1171 C CA . ALA A 1 160 ? 20.784 16.530 -46.678 1.00 117.91 160 ALA A CA 1
ATOM 1172 C C . ALA A 1 160 ? 20.595 18.008 -46.352 1.00 117.25 160 ALA A C 1
ATOM 1173 O O . ALA A 1 160 ? 19.671 18.369 -45.623 1.00 117.10 160 ALA A O 1
ATOM 1175 N N . LEU A 1 161 ? 21.467 18.862 -46.884 1.00 116.08 161 LEU A N 1
ATOM 1176 C CA . LEU A 1 161 ? 21.359 20.291 -46.614 1.00 115.10 161 LEU A CA 1
ATOM 1177 C C . LEU A 1 161 ? 19.944 20.773 -46.918 1.00 114.99 161 LEU A C 1
ATOM 1178 O O . LEU A 1 161 ? 19.381 21.582 -46.180 1.00 115.51 161 LEU A O 1
ATOM 1183 N N . LYS A 1 162 ? 19.368 20.262 -48.000 1.00 114.66 162 LYS A N 1
ATOM 1184 C CA . LYS A 1 162 ? 18.010 20.625 -48.386 1.00 113.80 162 LYS A CA 1
ATOM 1185 C C . LYS A 1 162 ? 17.094 20.286 -47.213 1.00 112.97 162 LYS A C 1
ATOM 1186 O O . LYS A 1 162 ? 17.376 19.364 -46.448 1.00 112.84 162 LYS A O 1
ATOM 1192 N N . ALA A 1 163 ? 16.005 21.032 -47.074 1.00 112.08 163 ALA A N 1
ATOM 1193 C CA . ALA A 1 163 ? 15.047 20.806 -45.993 1.00 111.01 163 ALA A CA 1
ATOM 1194 C C . ALA A 1 163 ? 15.739 20.558 -44.650 1.00 109.70 163 ALA A C 1
ATOM 1195 O O . ALA A 1 163 ? 15.275 19.761 -43.834 1.00 109.12 163 ALA A O 1
ATOM 1197 N N . LEU A 1 164 ? 16.854 21.249 -44.437 1.00 108.35 164 LEU A N 1
ATOM 1198 C CA . LEU A 1 164 ? 17.626 21.145 -43.202 1.00 106.45 164 LEU A CA 1
ATOM 1199 C C . LEU A 1 164 ? 18.142 22.550 -42.906 1.00 104.80 164 LEU A C 1
ATOM 1200 O O . LEU A 1 164 ? 18.546 22.863 -41.784 1.00 104.21 164 LEU A O 1
ATOM 1205 N N . GLY A 1 165 ? 18.103 23.393 -43.933 1.00 102.74 165 GLY A N 1
ATOM 1206 C CA . GLY A 1 165 ? 18.562 24.763 -43.807 1.00 100.72 165 GLY A CA 1
ATOM 1207 C C . GLY A 1 165 ? 19.209 25.242 -45.094 1.00 99.34 165 GLY A C 1
ATOM 1208 O O . GLY A 1 165 ? 18.755 26.205 -45.710 1.00 99.50 165 GLY A O 1
ATOM 1209 N N . GLY A 1 166 ? 20.272 24.561 -45.505 1.00 98.00 166 GLY A N 1
ATOM 1210 C CA . GLY A 1 166 ? 20.966 24.937 -46.721 1.00 95.81 166 GLY A CA 1
ATOM 1211 C C . GLY A 1 166 ? 22.081 25.920 -46.437 1.00 94.45 166 GLY A C 1
ATOM 1212 O O . GLY A 1 166 ? 22.810 26.324 -47.340 1.00 94.27 166 GLY A O 1
ATOM 1213 N N . ARG A 1 167 ? 22.220 26.298 -45.171 1.00 93.23 167 ARG A N 1
ATOM 1214 C CA . ARG A 1 167 ? 23.247 27.249 -44.764 1.00 92.01 167 ARG A CA 1
ATOM 1215 C C . ARG A 1 167 ? 23.500 27.167 -43.257 1.00 89.76 167 ARG A C 1
ATOM 1216 O O . ARG A 1 167 ? 22.663 26.664 -42.503 1.00 89.18 167 ARG A O 1
ATOM 1224 N N . GLY A 1 168 ? 24.660 27.655 -42.828 1.00 87.09 168 GLY A N 1
ATOM 1225 C CA . GLY A 1 168 ? 24.999 27.631 -41.418 1.00 84.37 168 GLY A CA 1
ATOM 1226 C C . GLY A 1 168 ? 25.117 26.216 -40.899 1.00 82.75 168 GLY A C 1
ATOM 1227 O O . GLY A 1 168 ? 24.750 25.924 -39.761 1.00 82.45 168 GLY A O 1
ATOM 1228 N N . LEU A 1 169 ? 25.636 25.332 -41.744 1.00 81.28 169 LEU A N 1
ATOM 1229 C CA . LEU A 1 169 ? 25.800 23.934 -41.381 1.00 78.21 169 LEU A CA 1
ATOM 1230 C C . LEU A 1 169 ? 27.272 23.546 -41.418 1.00 77.04 169 LEU A C 1
ATOM 1231 O O . LEU A 1 169 ? 28.108 24.272 -41.960 1.00 76.23 169 LEU A O 1
ATOM 1236 N N . ILE A 1 170 ? 27.588 22.398 -40.835 1.00 76.33 170 ILE A N 1
ATOM 1237 C CA . ILE A 1 170 ? 28.963 21.923 -40.804 1.00 75.78 170 ILE A CA 1
ATOM 1238 C C . ILE A 1 170 ? 29.039 20.468 -41.259 1.00 76.47 170 ILE A C 1
ATOM 1239 O O . ILE A 1 170 ? 28.161 19.660 -40.946 1.00 76.31 170 ILE A O 1
ATOM 1244 N N . LEU A 1 171 ? 30.088 20.144 -42.007 1.00 77.21 171 LEU A N 1
ATOM 1245 C CA . LEU A 1 171 ? 30.276 18.790 -42.513 1.00 78.07 171 LEU A CA 1
ATOM 1246 C C . LEU A 1 171 ? 31.396 18.131 -41.718 1.00 78.40 171 LEU A C 1
ATOM 1247 O O . LEU A 1 171 ? 32.529 18.617 -41.698 1.00 77.41 171 LEU A O 1
ATOM 1252 N N . GLU A 1 172 ? 31.060 17.035 -41.046 1.00 79.67 172 GLU A N 1
ATOM 1253 C CA . GLU A 1 172 ? 32.025 16.296 -40.240 1.00 81.45 172 GLU A CA 1
ATOM 1254 C C . GLU A 1 172 ? 32.217 14.897 -40.794 1.00 80.79 172 GLU A C 1
ATOM 1255 O O . GLU A 1 172 ? 31.250 14.210 -41.127 1.00 80.13 172 GLU A O 1
ATOM 1261 N N . GLY A 1 173 ? 33.472 14.477 -40.884 1.00 80.51 173 GLY A N 1
ATOM 1262 C CA . GLY A 1 173 ? 33.754 13.153 -41.395 1.00 81.25 173 GLY A CA 1
ATOM 1263 C C . GLY A 1 173 ? 33.467 12.088 -40.358 1.00 81.81 173 GLY A C 1
ATOM 1264 O O . GLY A 1 173 ? 34.121 12.047 -39.315 1.00 82.13 173 GLY A O 1
ATOM 1265 N N . PHE A 1 174 ? 32.482 11.236 -40.638 1.00 82.20 174 PHE A N 1
ATOM 1266 C CA . PHE A 1 174 ? 32.112 10.151 -39.730 1.00 81.26 174 PHE A CA 1
ATOM 1267 C C . PHE A 1 174 ? 33.379 9.513 -39.182 1.00 80.56 174 PHE A C 1
ATOM 1268 O O . PHE A 1 174 ? 34.344 9.310 -39.915 1.00 79.42 174 PHE A O 1
ATOM 1276 N N . VAL A 1 175 ? 33.385 9.203 -37.893 1.00 80.82 175 VAL A N 1
ATOM 1277 C CA . VAL A 1 175 ? 34.558 8.584 -37.295 1.00 81.76 175 VAL A CA 1
ATOM 1278 C C . VAL A 1 175 ? 34.202 7.274 -36.593 1.00 81.68 175 VAL A C 1
ATOM 1279 O O . VAL A 1 175 ? 33.302 7.226 -35.753 1.00 81.96 175 VAL A O 1
ATOM 1283 N N . PRO A 1 176 ? 34.893 6.183 -36.958 1.00 81.79 176 PRO A N 1
ATOM 1284 C CA . PRO A 1 176 ? 34.654 4.866 -36.360 1.00 81.10 176 PRO A CA 1
ATOM 1285 C C . PRO A 1 176 ? 35.445 4.793 -35.056 1.00 79.88 176 PRO A C 1
ATOM 1286 O O . PRO A 1 176 ? 36.620 4.421 -35.050 1.00 81.67 176 PRO A O 1
ATOM 1290 N N . PHE A 1 177 ? 34.803 5.165 -33.954 1.00 77.16 177 PHE A N 1
ATOM 1291 C CA . PHE A 1 177 ? 35.473 5.167 -32.660 1.00 74.21 177 PHE A CA 1
ATOM 1292 C C . PHE A 1 177 ? 35.290 3.879 -31.864 1.00 72.77 177 PHE A C 1
ATOM 1293 O O . PHE A 1 177 ? 34.284 3.173 -31.999 1.00 71.20 177 PHE A O 1
ATOM 1301 N N . ASP A 1 178 ? 36.290 3.578 -31.041 1.00 71.38 178 ASP A N 1
ATOM 1302 C CA . ASP A 1 178 ? 36.267 2.402 -30.183 1.00 70.15 178 ASP A CA 1
ATOM 1303 C C . ASP A 1 178 ? 35.200 2.687 -29.136 1.00 68.48 178 ASP A C 1
ATOM 1304 O O . ASP A 1 178 ? 34.400 1.820 -28.776 1.00 69.26 178 ASP A O 1
ATOM 1309 N N . ARG A 1 179 ? 35.199 3.927 -28.659 1.00 66.01 179 ARG A N 1
ATOM 1310 C CA . ARG A 1 179 ? 34.234 4.376 -27.666 1.00 62.54 179 ARG A CA 1
ATOM 1311 C C . ARG A 1 179 ? 34.275 5.894 -27.554 1.00 61.05 179 ARG A C 1
ATOM 1312 O O . ARG A 1 179 ? 35.122 6.560 -28.159 1.00 60.48 179 ARG A O 1
ATOM 1320 N N . GLU A 1 180 ? 33.340 6.426 -26.777 1.00 58.33 180 GLU A N 1
ATOM 1321 C CA . GLU A 1 180 ? 33.259 7.850 -26.529 1.00 54.70 180 GLU A CA 1
ATOM 1322 C C . GLU A 1 180 ? 33.683 8.046 -25.083 1.00 52.94 180 GLU A C 1
ATOM 1323 O O . GLU A 1 180 ? 33.333 7.251 -24.213 1.00 53.41 180 GLU A O 1
ATOM 1329 N N . VAL A 1 181 ? 34.474 9.078 -24.831 1.00 50.48 181 VAL A N 1
ATOM 1330 C CA . VAL A 1 181 ? 34.914 9.358 -23.477 1.00 48.93 181 VAL A CA 1
ATOM 1331 C C . VAL A 1 181 ? 34.863 10.859 -23.250 1.00 47.64 181 VAL A C 1
ATOM 1332 O O . VAL A 1 181 ? 34.745 11.633 -24.197 1.00 47.64 181 VAL A O 1
ATOM 1336 N N . SER A 1 182 ? 34.926 11.274 -21.993 1.00 46.64 182 SER A N 1
ATOM 1337 C CA . SER A 1 182 ? 34.898 12.696 -21.686 1.00 46.30 182 SER A CA 1
ATOM 1338 C C . SER A 1 182 ? 35.788 12.955 -20.495 1.00 45.75 182 SER A C 1
ATOM 1339 O O . SER A 1 182 ? 36.004 12.073 -19.664 1.00 45.81 182 SER A O 1
ATOM 1342 N N . LEU A 1 183 ? 36.315 14.168 -20.422 1.00 46.30 183 LEU A N 1
ATOM 1343 C CA . LEU A 1 183 ? 37.184 14.539 -19.319 1.00 47.41 183 LEU A CA 1
ATOM 1344 C C . LEU A 1 183 ? 36.656 15.800 -18.662 1.00 48.59 183 LEU A C 1
ATOM 1345 O O . LEU A 1 183 ? 36.584 16.852 -19.297 1.00 50.97 183 LEU A O 1
ATOM 1350 N N . LEU A 1 184 ? 36.256 15.693 -17.402 1.00 47.85 184 LEU A N 1
ATOM 1351 C CA . LEU A 1 184 ? 35.775 16.861 -16.688 1.00 47.47 184 LEU A CA 1
ATOM 1352 C C . LEU A 1 184 ? 37.010 17.518 -16.084 1.00 46.62 184 LEU A C 1
ATOM 1353 O O . LEU A 1 184 ? 37.797 16.867 -15.403 1.00 46.27 184 LEU A O 1
ATOM 1358 N N . ALA A 1 185 ? 37.193 18.802 -16.355 1.00 46.47 185 ALA A N 1
ATOM 1359 C CA . ALA A 1 185 ? 38.339 19.528 -15.826 1.00 47.90 185 ALA A CA 1
ATOM 1360 C C . ALA A 1 185 ? 37.850 20.773 -15.112 1.00 48.45 185 ALA A C 1
ATOM 1361 O O . ALA A 1 185 ? 36.748 21.258 -15.370 1.00 49.25 185 ALA A O 1
ATOM 1363 N N . VAL A 1 186 ? 38.670 21.297 -14.215 1.00 48.15 186 VAL A N 1
ATOM 1364 C CA . VAL A 1 186 ? 38.280 22.484 -13.481 1.00 49.12 186 VAL A CA 1
ATOM 1365 C C . VAL A 1 186 ? 39.453 23.421 -13.225 1.00 49.67 186 VAL A C 1
ATOM 1366 O O . VAL A 1 186 ? 40.576 22.989 -12.968 1.00 49.19 186 VAL A O 1
ATOM 1370 N N . ARG A 1 187 ? 39.178 24.715 -13.312 1.00 50.40 187 ARG A N 1
ATOM 1371 C CA . ARG A 1 187 ? 40.191 25.726 -13.089 1.00 51.24 187 ARG A CA 1
ATOM 1372 C C . ARG A 1 187 ? 39.612 26.805 -12.190 1.00 51.13 187 ARG A C 1
ATOM 1373 O O . ARG A 1 187 ? 38.621 27.449 -12.539 1.00 50.09 187 ARG A O 1
ATOM 1381 N N . GLY A 1 188 ? 40.232 26.983 -11.027 1.00 51.56 188 GLY A N 1
ATOM 1382 C CA . GLY A 1 188 ? 39.782 27.986 -10.082 1.00 53.10 188 GLY A CA 1
ATOM 1383 C C . GLY A 1 188 ? 40.039 29.413 -10.536 1.00 55.03 188 GLY A C 1
ATOM 1384 O O . GLY A 1 188 ? 40.722 29.662 -11.530 1.00 54.27 188 GLY A O 1
ATOM 1385 N N . ARG A 1 189 ? 39.479 30.359 -9.795 1.00 57.00 189 ARG A N 1
ATOM 1386 C CA . ARG A 1 189 ? 39.628 31.769 -10.107 1.00 59.43 189 ARG A CA 1
ATOM 1387 C C . ARG A 1 189 ? 41.079 32.151 -9.869 1.00 61.05 189 ARG A C 1
ATOM 1388 O O . ARG A 1 189 ? 41.601 33.099 -10.459 1.00 62.21 189 ARG A O 1
ATOM 1396 N N . THR A 1 190 ? 41.730 31.383 -9.006 1.00 61.44 190 THR A N 1
ATOM 1397 C CA . THR A 1 190 ? 43.121 31.611 -8.648 1.00 61.91 190 THR A CA 1
ATOM 1398 C C . THR A 1 190 ? 44.096 31.164 -9.732 1.00 60.86 190 THR A C 1
ATOM 1399 O O . THR A 1 190 ? 45.223 31.648 -9.801 1.00 62.13 190 THR A O 1
ATOM 1403 N N . GLY A 1 191 ? 43.664 30.223 -10.561 1.00 58.52 191 GLY A N 1
ATOM 1404 C CA . GLY A 1 191 ? 44.523 29.718 -11.609 1.00 53.98 191 GLY A CA 1
ATOM 1405 C C . GLY A 1 191 ? 44.801 28.244 -11.393 1.00 53.01 191 GLY A C 1
ATOM 1406 O O . GLY A 1 191 ? 45.252 27.547 -12.304 1.00 52.07 191 GLY A O 1
ATOM 1407 N N . GLU A 1 192 ? 44.537 27.762 -10.181 1.00 51.82 192 GLU A N 1
ATOM 1408 C CA . GLU A 1 192 ? 44.755 26.350 -9.870 1.00 50.99 192 GLU A CA 1
ATOM 1409 C C . GLU A 1 192 ? 43.879 25.502 -10.781 1.00 49.88 192 GLU A C 1
ATOM 1410 O O . GLU A 1 192 ? 42.848 25.970 -11.261 1.00 51.45 192 GLU A O 1
ATOM 1416 N N . VAL A 1 193 ? 44.288 24.264 -11.027 1.00 48.53 193 VAL A N 1
ATOM 1417 C CA . VAL A 1 193 ? 43.512 23.376 -11.885 1.00 48.36 193 VAL A CA 1
ATOM 1418 C C . VAL A 1 193 ? 43.421 21.981 -11.282 1.00 49.09 193 VAL A C 1
ATOM 1419 O O . VAL A 1 193 ? 44.102 21.673 -10.301 1.00 48.52 193 VAL A O 1
ATOM 1423 N N . ALA A 1 194 ? 42.572 21.146 -11.876 1.00 48.54 194 ALA A N 1
ATOM 1424 C CA . ALA A 1 194 ? 42.364 19.779 -11.410 1.00 47.82 194 ALA A CA 1
ATOM 1425 C C . ALA A 1 194 ? 41.681 18.990 -12.515 1.00 46.64 194 ALA A C 1
ATOM 1426 O O . ALA A 1 194 ? 40.997 19.574 -13.351 1.00 47.18 194 ALA A O 1
ATOM 1428 N N . PHE A 1 195 ? 41.857 17.672 -12.518 1.00 45.25 195 PHE A N 1
ATOM 1429 C CA . PHE A 1 195 ? 41.261 16.834 -13.557 1.00 46.56 195 PHE A CA 1
ATOM 1430 C C . PHE A 1 195 ? 40.672 15.554 -12.979 1.00 47.82 195 PHE A C 1
ATOM 1431 O O . PHE A 1 195 ? 41.250 14.952 -12.068 1.00 48.97 195 PHE A O 1
ATOM 1439 N N . TYR A 1 196 ? 39.521 15.144 -13.507 1.00 46.73 196 TYR A N 1
ATOM 1440 C CA . TYR A 1 196 ? 38.850 13.925 -13.057 1.00 47.08 196 TYR A CA 1
ATOM 1441 C C . TYR A 1 196 ? 39.289 12.788 -13.951 1.00 46.97 196 TYR A C 1
ATOM 1442 O O . TYR A 1 196 ? 39.771 13.011 -15.055 1.00 47.86 196 TYR A O 1
ATOM 1451 N N . PRO A 1 197 ? 39.132 11.545 -13.487 1.00 47.75 197 PRO A N 1
ATOM 1452 C CA . PRO A 1 197 ? 39.536 10.433 -14.346 1.00 48.60 197 PRO A CA 1
ATOM 1453 C C . PRO A 1 197 ? 38.714 10.526 -15.631 1.00 49.26 197 PRO A C 1
ATOM 1454 O O . PRO A 1 197 ? 37.629 11.102 -15.627 1.00 50.94 197 PRO A O 1
ATOM 1458 N N . LEU A 1 198 ? 39.229 9.988 -16.729 1.00 50.00 198 LEU A N 1
ATOM 1459 C CA . LEU A 1 198 ? 38.475 10.006 -17.970 1.00 50.87 198 LEU A CA 1
ATOM 1460 C C . LEU A 1 198 ? 37.231 9.202 -17.657 1.00 50.26 198 LEU A C 1
ATOM 1461 O O . LEU A 1 198 ? 37.220 8.433 -16.702 1.00 50.63 198 LEU A O 1
ATOM 1466 N N . VAL A 1 199 ? 36.184 9.375 -18.451 1.00 49.29 199 VAL A N 1
ATOM 1467 C CA . VAL A 1 199 ? 34.945 8.653 -18.222 1.00 48.36 199 VAL A CA 1
ATOM 1468 C C . VAL A 1 199 ? 34.456 8.109 -19.555 1.00 49.44 199 VAL A C 1
ATOM 1469 O O . VAL A 1 199 ? 34.551 8.792 -20.577 1.00 48.95 199 VAL A O 1
ATOM 1473 N N . GLU A 1 200 ? 33.953 6.877 -19.552 1.00 48.22 200 GLU A N 1
ATOM 1474 C CA . GLU A 1 200 ? 33.434 6.288 -20.775 1.00 48.77 200 GLU A CA 1
ATOM 1475 C C . GLU A 1 200 ? 31.932 6.523 -20.821 1.00 49.10 200 GLU A C 1
ATOM 1476 O O . GLU A 1 200 ? 31.201 6.114 -19.913 1.00 49.59 200 GLU A O 1
ATOM 1482 N N . ASN A 1 201 ? 31.470 7.173 -21.882 1.00 47.22 201 ASN A N 1
ATOM 1483 C CA . ASN A 1 201 ? 30.049 7.477 -22.014 1.00 48.04 201 ASN A CA 1
ATOM 1484 C C . ASN A 1 201 ? 29.411 6.718 -23.164 1.00 47.39 201 ASN A C 1
ATOM 1485 O O . ASN A 1 201 ? 29.981 6.622 -24.243 1.00 48.72 201 ASN A O 1
ATOM 1490 N N . ARG A 1 202 ? 28.226 6.171 -22.927 1.00 46.87 202 ARG A N 1
ATOM 1491 C CA . ARG A 1 202 ? 27.525 5.432 -23.960 1.00 47.86 202 ARG A CA 1
ATOM 1492 C C . ARG A 1 202 ? 26.211 6.103 -24.258 1.00 47.46 202 ARG A C 1
ATOM 1493 O O . ARG A 1 202 ? 25.398 6.320 -23.360 1.00 48.86 202 ARG A O 1
ATOM 1501 N N . HIS A 1 203 ? 26.006 6.423 -25.526 1.00 45.76 203 HIS A N 1
ATOM 1502 C CA . HIS A 1 203 ? 24.792 7.086 -25.948 1.00 45.26 203 HIS A CA 1
ATOM 1503 C C . HIS A 1 203 ? 23.916 6.117 -26.708 1.00 45.72 203 HIS A C 1
ATOM 1504 O O . HIS A 1 203 ? 24.400 5.129 -27.255 1.00 47.14 203 HIS A O 1
ATOM 1511 N N . TRP A 1 204 ? 22.625 6.413 -26.735 1.00 43.99 204 TRP A N 1
ATOM 1512 C CA . TRP A 1 204 ? 21.669 5.596 -27.442 1.00 44.51 204 TRP A CA 1
ATOM 1513 C C . TRP A 1 204 ? 20.458 6.474 -27.705 1.00 45.34 204 TRP A C 1
ATOM 1514 O O . TRP A 1 204 ? 19.862 7.021 -26.771 1.00 45.16 204 TRP A O 1
ATOM 1525 N N . GLY A 1 205 ? 20.106 6.617 -28.980 1.00 44.88 205 GLY A N 1
ATOM 1526 C CA . GLY A 1 205 ? 18.969 7.441 -29.342 1.00 45.76 205 GLY A CA 1
ATOM 1527 C C . GLY A 1 205 ? 19.311 8.914 -29.200 1.00 47.10 205 GLY A C 1
ATOM 1528 O O . GLY A 1 205 ? 18.424 9.764 -29.059 1.00 45.70 205 GLY A O 1
ATOM 1529 N N . GLY A 1 206 ? 20.609 9.206 -29.233 1.00 47.05 206 GLY A N 1
ATOM 1530 C CA . GLY A 1 206 ? 21.069 10.571 -29.108 1.00 48.42 206 GLY A CA 1
ATOM 1531 C C . GLY A 1 206 ? 21.034 11.077 -27.677 1.00 51.25 206 GLY A C 1
ATOM 1532 O O . GLY A 1 206 ? 21.087 12.294 -27.451 1.00 52.96 206 GLY A O 1
ATOM 1533 N N . ILE A 1 207 ? 20.944 10.161 -26.708 1.00 49.25 207 ILE A N 1
ATOM 1534 C CA . ILE A 1 207 ? 20.907 10.549 -25.297 1.00 47.03 207 ILE A CA 1
ATOM 1535 C C . ILE A 1 207 ? 21.910 9.742 -24.489 1.00 47.08 207 ILE A C 1
ATOM 1536 O O . ILE A 1 207 ? 21.991 8.526 -24.651 1.00 50.28 207 ILE A O 1
ATOM 1541 N N . LEU A 1 208 ? 22.674 10.405 -23.624 1.00 45.00 208 LEU A N 1
ATOM 1542 C CA . LEU A 1 208 ? 23.635 9.702 -22.779 1.00 42.97 208 LEU A CA 1
ATOM 1543 C C . LEU A 1 208 ? 22.837 8.705 -21.934 1.00 43.57 208 LEU A C 1
ATOM 1544 O O . LEU A 1 208 ? 21.865 9.078 -21.268 1.00 41.93 208 LEU A O 1
ATOM 1549 N N . ARG A 1 209 ? 23.247 7.439 -21.965 1.00 43.67 209 ARG A N 1
ATOM 1550 C CA . ARG A 1 209 ? 22.554 6.400 -21.213 1.00 41.54 209 ARG A CA 1
ATOM 1551 C C . ARG A 1 209 ? 23.371 5.864 -20.059 1.00 40.41 209 ARG A C 1
ATOM 1552 O O . ARG A 1 209 ? 22.824 5.575 -19.003 1.00 39.47 209 ARG A O 1
ATOM 1560 N N . LEU A 1 210 ? 24.679 5.748 -20.251 1.00 39.67 210 LEU A N 1
ATOM 1561 C CA . LEU A 1 210 ? 25.523 5.199 -19.207 1.00 41.69 210 LEU A CA 1
ATOM 1562 C C . LEU A 1 210 ? 26.925 5.781 -19.200 1.00 43.38 210 LEU A C 1
ATOM 1563 O O . LEU A 1 210 ? 27.507 6.032 -20.257 1.00 45.49 210 LEU A O 1
ATOM 1568 N N . SER A 1 211 ? 27.473 5.974 -18.004 1.00 43.49 211 SER A N 1
ATOM 1569 C CA . SER A 1 211 ? 28.826 6.500 -17.851 1.00 45.41 211 SER A CA 1
ATOM 1570 C C . SER A 1 211 ? 29.646 5.597 -16.928 1.00 46.34 211 SER A C 1
ATOM 1571 O O . SER A 1 211 ? 29.222 5.283 -15.810 1.00 47.11 211 SER A O 1
ATOM 1574 N N . LEU A 1 212 ? 30.815 5.173 -17.400 1.00 45.09 212 LEU A N 1
ATOM 1575 C CA . LEU A 1 212 ? 31.676 4.311 -16.608 1.00 46.04 212 LEU A CA 1
ATOM 1576 C C . LEU A 1 212 ? 32.926 5.073 -16.193 1.00 48.10 212 LEU A C 1
ATOM 1577 O O . LEU A 1 212 ? 33.679 5.560 -17.039 1.00 49.26 212 LEU A O 1
ATOM 1582 N N . ALA A 1 213 ? 33.135 5.181 -14.885 1.00 49.52 213 ALA A N 1
ATOM 1583 C CA . ALA A 1 213 ? 34.286 5.896 -14.352 1.00 52.05 213 ALA A CA 1
ATOM 1584 C C . ALA A 1 213 ? 35.007 5.099 -13.269 1.00 53.20 213 ALA A C 1
ATOM 1585 O O . ALA A 1 213 ? 34.373 4.512 -12.393 1.00 54.28 213 ALA A O 1
ATOM 1587 N N . PRO A 1 214 ? 36.348 5.053 -13.331 1.00 53.41 214 PRO A N 1
ATOM 1588 C CA . PRO A 1 214 ? 37.156 5.706 -14.366 1.00 54.76 214 PRO A CA 1
ATOM 1589 C C . PRO A 1 214 ? 36.938 4.979 -15.688 1.00 57.00 214 PRO A C 1
ATOM 1590 O O . PRO A 1 214 ? 36.409 3.869 -15.698 1.00 59.81 214 PRO A O 1
ATOM 1594 N N . ALA A 1 215 ? 37.327 5.587 -16.803 1.00 58.43 215 ALA A N 1
ATOM 1595 C CA . ALA A 1 215 ? 37.151 4.923 -18.089 1.00 59.85 215 ALA A CA 1
ATOM 1596 C C . ALA A 1 215 ? 37.839 3.557 -18.018 1.00 61.40 215 ALA A C 1
ATOM 1597 O O . ALA A 1 215 ? 39.052 3.465 -17.811 1.00 60.12 215 ALA A O 1
ATOM 1599 N N . PRO A 1 216 ? 37.066 2.474 -18.173 1.00 62.98 216 PRO A N 1
ATOM 1600 C CA . PRO A 1 216 ? 37.610 1.114 -18.122 1.00 64.54 216 PRO A CA 1
ATOM 1601 C C . PRO A 1 216 ? 38.830 0.919 -19.015 1.00 66.32 216 PRO A C 1
ATOM 1602 O O . PRO A 1 216 ? 38.734 1.028 -20.237 1.00 67.31 216 PRO A O 1
ATOM 1606 N N . GLY A 1 217 ? 39.975 0.646 -18.396 1.00 67.83 217 GLY A N 1
ATOM 1607 C CA . GLY A 1 217 ? 41.195 0.414 -19.152 1.00 69.02 217 GLY A CA 1
ATOM 1608 C C . GLY A 1 217 ? 42.012 1.638 -19.510 1.00 70.40 217 GLY A C 1
ATOM 1609 O O . GLY A 1 217 ? 43.208 1.531 -19.789 1.00 69.75 217 GLY A O 1
ATOM 1610 N N . ALA A 1 218 ? 41.368 2.799 -19.508 1.00 72.26 218 ALA A N 1
ATOM 1611 C CA . ALA A 1 218 ? 42.033 4.052 -19.842 1.00 74.09 218 ALA A CA 1
ATOM 1612 C C . ALA A 1 218 ? 43.537 4.009 -19.584 1.00 75.03 218 ALA A C 1
ATOM 1613 O O . ALA A 1 218 ? 43.981 3.704 -18.478 1.00 74.65 218 ALA A O 1
ATOM 1615 N N . SER A 1 219 ? 44.314 4.303 -20.621 1.00 76.62 219 SER A N 1
ATOM 1616 C CA . SER A 1 219 ? 45.768 4.328 -20.511 1.00 78.05 219 SER A CA 1
ATOM 1617 C C . SER A 1 219 ? 46.204 5.383 -19.498 1.00 78.41 219 SER A C 1
ATOM 1618 O O . SER A 1 219 ? 45.437 6.277 -19.151 1.00 78.77 219 SER A O 1
ATOM 1621 N N . GLU A 1 220 ? 47.436 5.279 -19.023 1.00 79.58 220 GLU A N 1
ATOM 1622 C CA . GLU A 1 220 ? 47.948 6.254 -18.071 1.00 80.57 220 GLU A CA 1
ATOM 1623 C C . GLU A 1 220 ? 48.358 7.469 -18.907 1.00 80.20 220 GLU A C 1
ATOM 1624 O O . GLU A 1 220 ? 48.266 8.615 -18.465 1.00 80.24 220 GLU A O 1
ATOM 1630 N N . ALA A 1 221 ? 48.794 7.210 -20.133 1.00 79.54 221 ALA A N 1
ATOM 1631 C CA . ALA A 1 221 ? 49.195 8.287 -21.025 1.00 79.34 221 ALA A CA 1
ATOM 1632 C C . ALA A 1 221 ? 47.938 8.925 -21.609 1.00 79.17 221 ALA A C 1
ATOM 1633 O O . ALA A 1 221 ? 47.914 10.123 -21.905 1.00 79.14 221 ALA A O 1
ATOM 1635 N N . LEU A 1 222 ? 46.892 8.117 -21.772 1.00 77.86 222 LEU A N 1
ATOM 1636 C CA . LEU A 1 222 ? 45.633 8.616 -22.309 1.00 76.45 222 LEU A CA 1
ATOM 1637 C C . LEU A 1 222 ? 45.145 9.731 -21.390 1.00 76.25 222 LEU A C 1
ATOM 1638 O O . LEU A 1 222 ? 44.686 10.771 -21.858 1.00 76.72 222 LEU A O 1
ATOM 1643 N N . GLN A 1 223 ? 45.258 9.512 -20.081 1.00 75.05 223 GLN A N 1
ATOM 1644 C CA . GLN A 1 223 ? 44.840 10.506 -19.095 1.00 73.95 223 GLN A CA 1
ATOM 1645 C C . GLN A 1 223 ? 45.569 11.825 -19.309 1.00 74.59 223 GLN A C 1
ATOM 1646 O O . GLN A 1 223 ? 44.941 12.871 -19.495 1.00 74.82 223 GLN A O 1
ATOM 1652 N N . LYS A 1 224 ? 46.897 11.771 -19.276 1.00 74.66 224 LYS A N 1
ATOM 1653 C CA . LYS A 1 224 ? 47.711 12.963 -19.464 1.00 73.94 224 LYS A CA 1
ATOM 1654 C C . LYS A 1 224 ? 47.376 13.648 -20.782 1.00 72.77 224 LYS A C 1
ATOM 1655 O O . LYS A 1 224 ? 47.378 14.877 -20.876 1.00 71.68 224 LYS A O 1
ATOM 1661 N N . LYS A 1 225 ? 47.085 12.837 -21.794 1.00 71.70 225 LYS A N 1
ATOM 1662 C CA . LYS A 1 225 ? 46.746 13.332 -23.123 1.00 71.57 225 LYS A CA 1
ATOM 1663 C C . LYS A 1 225 ? 45.518 14.242 -23.013 1.00 70.91 225 LYS A C 1
ATOM 1664 O O . LYS A 1 225 ? 45.553 15.413 -23.411 1.00 70.39 225 LYS A O 1
ATOM 1670 N N . ALA A 1 226 ? 44.441 13.693 -22.454 1.00 68.88 226 ALA A N 1
ATOM 1671 C CA . ALA A 1 226 ? 43.194 14.425 -22.268 1.00 66.58 226 ALA A CA 1
ATOM 1672 C C . ALA A 1 226 ? 43.398 15.654 -21.389 1.00 64.52 226 ALA A C 1
ATOM 1673 O O . ALA A 1 226 ? 42.929 16.747 -21.705 1.00 62.84 226 ALA A O 1
ATOM 1675 N N . GLU A 1 227 ? 44.103 15.471 -20.281 1.00 63.26 227 GLU A N 1
ATOM 1676 C CA . GLU A 1 227 ? 44.353 16.572 -19.369 1.00 63.62 227 GLU A CA 1
ATOM 1677 C C . GLU A 1 227 ? 45.129 17.688 -20.054 1.00 63.94 227 GLU A C 1
ATOM 1678 O O . GLU A 1 227 ? 44.879 18.869 -19.812 1.00 63.02 227 GLU A O 1
ATOM 1684 N N . ALA A 1 228 ? 46.065 17.307 -20.918 1.00 65.09 228 ALA A N 1
ATOM 1685 C CA . ALA A 1 228 ? 46.881 18.270 -21.644 1.00 64.57 228 ALA A CA 1
ATOM 1686 C C . ALA A 1 228 ? 46.001 19.120 -22.562 1.00 65.59 228 ALA A C 1
ATOM 1687 O O . ALA A 1 228 ? 46.100 20.354 -22.580 1.00 64.85 228 ALA A O 1
ATOM 1689 N N . TYR A 1 229 ? 45.140 18.459 -23.328 1.00 65.04 229 TYR A N 1
ATOM 1690 C CA . TYR A 1 229 ? 44.245 19.178 -24.220 1.00 66.15 229 TYR A CA 1
ATOM 1691 C C . TYR A 1 229 ? 43.358 20.104 -23.384 1.00 65.93 229 TYR A C 1
ATOM 1692 O O . TYR A 1 229 ? 43.111 21.255 -23.753 1.00 65.85 229 TYR A O 1
ATOM 1701 N N . ALA A 1 230 ? 42.893 19.596 -22.247 1.00 65.08 230 ALA A N 1
ATOM 1702 C CA . ALA A 1 230 ? 42.018 20.359 -21.365 1.00 63.22 230 ALA A CA 1
ATOM 1703 C C . ALA A 1 230 ? 42.689 21.597 -20.791 1.00 62.77 230 ALA A C 1
ATOM 1704 O O . ALA A 1 230 ? 42.063 22.652 -20.677 1.00 62.54 230 ALA A O 1
ATOM 1706 N N . LEU A 1 231 ? 43.960 21.469 -20.428 1.00 62.37 231 LEU A N 1
ATOM 1707 C CA . LEU A 1 231 ? 44.700 22.587 -19.859 1.00 62.31 231 LEU A CA 1
ATOM 1708 C C . LEU A 1 231 ? 44.817 23.695 -20.900 1.00 63.46 231 LEU A C 1
ATOM 1709 O O . LEU A 1 231 ? 44.660 24.887 -20.598 1.00 62.78 231 LEU A O 1
ATOM 1714 N N . ARG A 1 232 ? 45.092 23.295 -22.135 1.00 64.02 232 ARG A N 1
ATOM 1715 C CA . ARG A 1 232 ? 45.233 24.260 -23.207 1.00 64.58 232 ARG A CA 1
ATOM 1716 C C . ARG A 1 232 ? 43.942 25.045 -23.402 1.00 63.10 232 ARG A C 1
ATOM 1717 O O . ARG A 1 232 ? 43.958 26.272 -23.491 1.00 61.39 232 ARG A O 1
ATOM 1725 N N . ALA A 1 233 ? 42.824 24.334 -23.445 1.00 62.65 233 ALA A N 1
ATOM 1726 C CA . ALA A 1 233 ? 41.527 24.970 -23.631 1.00 63.01 233 ALA A CA 1
ATOM 1727 C C . ALA A 1 233 ? 41.182 25.944 -22.503 1.00 62.77 233 ALA A C 1
ATOM 1728 O O . ALA A 1 233 ? 40.812 27.096 -22.759 1.00 61.88 233 ALA A O 1
ATOM 1730 N N . MET A 1 234 ? 41.306 25.490 -21.258 1.00 61.99 234 MET A N 1
ATOM 1731 C CA . MET A 1 234 ? 40.984 26.339 -20.112 1.00 62.59 234 MET A CA 1
ATOM 1732 C C . MET A 1 234 ? 41.811 27.623 -20.036 1.00 62.90 234 MET A C 1
ATOM 1733 O O . MET A 1 234 ? 41.267 28.701 -19.791 1.00 61.66 234 MET A O 1
ATOM 1738 N N . GLU A 1 235 ? 43.121 27.513 -20.246 1.00 63.91 235 GLU A N 1
ATOM 1739 C CA . GLU A 1 235 ? 43.993 28.683 -20.188 1.00 63.09 235 GLU A CA 1
ATOM 1740 C C . GLU A 1 235 ? 43.764 29.609 -21.368 1.00 61.44 235 GLU A C 1
ATOM 1741 O O . GLU A 1 235 ? 43.859 30.827 -21.240 1.00 62.28 235 GLU A O 1
ATOM 1747 N N . ALA A 1 236 ? 43.452 29.030 -22.518 1.00 59.26 236 ALA A N 1
ATOM 1748 C CA . ALA A 1 236 ? 43.185 29.820 -23.706 1.00 58.53 236 ALA A CA 1
ATOM 1749 C C . ALA A 1 236 ? 41.952 30.691 -23.491 1.00 58.88 236 ALA A C 1
ATOM 1750 O O . ALA A 1 236 ? 41.873 31.799 -24.013 1.00 60.41 236 ALA A O 1
ATOM 1752 N N . LEU A 1 237 ? 40.992 30.187 -22.718 1.00 58.56 237 LEU A N 1
ATOM 1753 C CA . LEU A 1 237 ? 39.747 30.908 -22.457 1.00 56.94 237 LEU A CA 1
ATOM 1754 C C . LEU A 1 237 ? 39.702 31.613 -21.111 1.00 57.16 237 LEU A C 1
ATOM 1755 O O . LEU A 1 237 ? 38.722 32.294 -20.809 1.00 56.67 237 LEU A O 1
ATOM 1760 N N . ASP A 1 238 ? 40.748 31.460 -20.303 1.00 58.26 238 ASP A N 1
ATOM 1761 C CA . ASP A 1 238 ? 40.753 32.060 -18.969 1.00 59.90 238 ASP A CA 1
ATOM 1762 C C . ASP A 1 238 ? 39.546 31.478 -18.246 1.00 58.05 238 ASP A C 1
ATOM 1763 O O . ASP A 1 238 ? 38.793 32.176 -17.565 1.00 56.75 238 ASP A O 1
ATOM 1768 N N . TYR A 1 239 ? 39.384 30.174 -18.421 1.00 56.61 239 TYR A N 1
ATOM 1769 C CA . TYR A 1 239 ? 38.277 29.435 -17.855 1.00 54.47 239 TYR A CA 1
ATOM 1770 C C . TYR A 1 239 ? 38.304 29.393 -16.338 1.00 53.85 239 TYR A C 1
ATOM 1771 O O . TYR A 1 239 ? 39.358 29.237 -15.720 1.00 54.43 239 TYR A O 1
ATOM 1780 N N . VAL A 1 240 ? 37.126 29.542 -15.749 1.00 52.08 240 VAL A N 1
ATOM 1781 C CA . VAL A 1 240 ? 36.971 29.476 -14.307 1.00 51.22 240 VAL A CA 1
ATOM 1782 C C . VAL A 1 240 ? 35.740 28.627 -14.070 1.00 50.11 240 VAL A C 1
ATOM 1783 O O . VAL A 1 240 ? 34.644 28.953 -14.537 1.00 49.67 240 VAL A O 1
ATOM 1787 N N . GLY A 1 241 ? 35.936 27.525 -13.362 1.00 48.81 241 GLY A N 1
ATOM 1788 C CA . GLY A 1 241 ? 34.837 26.623 -13.084 1.00 46.89 241 GLY A CA 1
ATOM 1789 C C . GLY A 1 241 ? 35.112 25.262 -13.679 1.00 45.19 241 GLY A C 1
ATOM 1790 O O . GLY A 1 241 ? 36.268 24.883 -13.897 1.00 45.10 241 GLY A O 1
ATOM 1791 N N . VAL A 1 242 ? 34.050 24.516 -13.939 1.00 43.39 242 VAL A N 1
ATOM 1792 C CA . VAL A 1 242 ? 34.200 23.193 -14.511 1.00 42.19 242 VAL A CA 1
ATOM 1793 C C . VAL A 1 242 ? 33.935 23.205 -16.006 1.00 43.50 242 VAL A C 1
ATOM 1794 O O . VAL A 1 242 ? 32.972 23.801 -16.484 1.00 43.79 242 VAL A O 1
ATOM 1798 N N . LEU A 1 243 ? 34.817 22.538 -16.736 1.00 44.76 243 LEU A N 1
ATOM 1799 C CA . LEU A 1 243 ? 34.737 22.454 -18.184 1.00 44.79 243 LEU A CA 1
ATOM 1800 C C . LEU A 1 243 ? 34.642 20.971 -18.558 1.00 45.41 243 LEU A C 1
ATOM 1801 O O . LEU A 1 243 ? 35.370 20.144 -18.015 1.00 46.80 243 LEU A O 1
ATOM 1806 N N . ALA A 1 244 ? 33.726 20.631 -19.460 1.00 45.04 244 ALA A N 1
ATOM 1807 C CA . ALA A 1 244 ? 33.552 19.246 -19.880 1.00 44.83 244 ALA A CA 1
ATOM 1808 C C . ALA A 1 244 ? 33.934 19.070 -21.344 1.00 46.10 244 ALA A C 1
ATOM 1809 O O . ALA A 1 244 ? 33.335 19.672 -22.241 1.00 43.78 244 ALA A O 1
ATOM 1811 N N . LEU A 1 245 ? 34.939 18.232 -21.571 1.00 46.89 245 LEU A N 1
ATOM 1812 C CA . LEU A 1 245 ? 35.434 17.949 -22.909 1.00 46.95 245 LEU A CA 1
ATOM 1813 C C . LEU A 1 245 ? 35.108 16.515 -23.312 1.00 46.73 245 LEU A C 1
ATOM 1814 O O . LEU A 1 245 ? 35.467 15.566 -22.617 1.00 46.10 245 LEU A O 1
ATOM 1819 N N . GLU A 1 246 ? 34.418 16.368 -24.435 1.00 47.34 246 GLU A N 1
ATOM 1820 C CA . GLU A 1 246 ? 34.056 15.057 -24.948 1.00 49.53 246 GLU A CA 1
ATOM 1821 C C . GLU A 1 246 ? 34.919 14.697 -26.151 1.00 51.23 246 GLU A C 1
ATOM 1822 O O . GLU A 1 246 ? 35.055 15.487 -27.081 1.00 52.48 246 GLU A O 1
ATOM 1828 N N . PHE A 1 247 ? 35.509 13.507 -26.131 1.00 52.87 247 PHE A N 1
ATOM 1829 C CA . PHE A 1 247 ? 36.345 13.059 -27.242 1.00 53.82 247 PHE A CA 1
ATOM 1830 C C . PHE A 1 247 ? 35.868 11.721 -27.797 1.00 54.61 247 PHE A C 1
ATOM 1831 O O . PHE A 1 247 ? 35.032 11.041 -27.200 1.00 53.22 247 PHE A O 1
ATOM 1839 N N . PHE A 1 248 ? 36.401 11.370 -28.962 1.00 56.46 248 PHE A N 1
ATOM 1840 C CA . PHE A 1 248 ? 36.123 10.091 -29.596 1.00 58.22 248 PHE A CA 1
ATOM 1841 C C . PHE A 1 248 ? 37.439 9.357 -29.403 1.00 60.69 248 PHE A C 1
ATOM 1842 O O . PHE A 1 248 ? 38.500 9.942 -29.629 1.00 61.06 248 PHE A O 1
ATOM 1850 N N . GLN A 1 249 ? 37.393 8.103 -28.964 1.00 64.27 249 GLN A N 1
ATOM 1851 C CA . GLN A 1 249 ? 38.633 7.353 -28.788 1.00 67.65 249 GLN A CA 1
ATOM 1852 C C . GLN A 1 249 ? 38.796 6.348 -29.919 1.00 68.79 249 GLN A C 1
ATOM 1853 O O . GLN A 1 249 ? 38.018 5.399 -30.042 1.00 69.48 249 GLN A O 1
ATOM 1859 N N . VAL A 1 250 ? 39.797 6.581 -30.760 1.00 70.20 250 VAL A N 1
ATOM 1860 C CA . VAL A 1 250 ? 40.094 5.686 -31.872 1.00 71.63 250 VAL A CA 1
ATOM 1861 C C . VAL A 1 250 ? 41.511 5.191 -31.599 1.00 71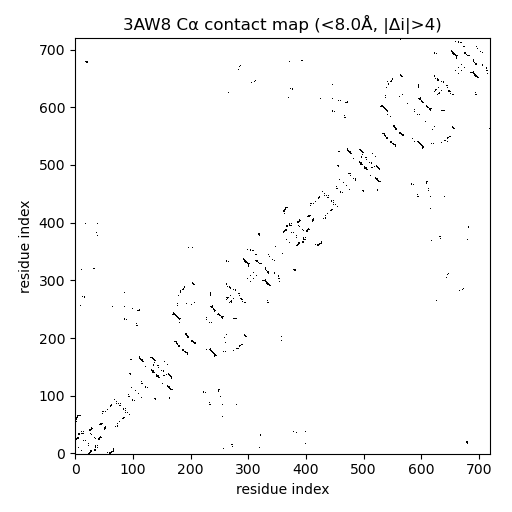.47 250 VAL A C 1
ATOM 1862 O O . VAL A 1 250 ? 42.481 5.950 -31.711 1.00 69.81 250 VAL A O 1
ATOM 1866 N N . GLY A 1 251 ? 41.617 3.925 -31.210 1.00 71.82 251 GLY A N 1
ATOM 1867 C CA . GLY A 1 251 ? 42.911 3.357 -30.890 1.00 73.41 251 GLY A CA 1
ATOM 1868 C C . GLY A 1 251 ? 43.447 3.983 -29.617 1.00 74.95 251 GLY A C 1
ATOM 1869 O O . GLY A 1 251 ? 42.993 3.668 -28.516 1.00 74.83 251 GLY A O 1
ATOM 1870 N N . GLU A 1 252 ? 44.423 4.868 -29.773 1.00 76.35 252 GLU A N 1
ATOM 1871 C CA . GLU A 1 252 ? 45.027 5.566 -28.648 1.00 78.60 252 GLU A CA 1
ATOM 1872 C C . GLU A 1 252 ? 45.000 7.049 -28.956 1.00 79.37 252 GLU A C 1
ATOM 1873 O O . GLU A 1 252 ? 45.780 7.837 -28.412 1.00 79.34 252 GLU A O 1
ATOM 1879 N N . GLU A 1 253 ? 44.087 7.420 -29.844 1.00 80.07 253 GLU A N 1
ATOM 1880 C CA . GLU A 1 253 ? 43.926 8.808 -30.233 1.00 80.37 253 GLU A CA 1
ATOM 1881 C C . GLU A 1 253 ? 42.623 9.391 -29.708 1.00 78.50 253 GLU A C 1
ATOM 1882 O O . GLU A 1 253 ? 41.616 8.689 -29.576 1.00 77.45 253 GLU A O 1
ATOM 1888 N N . LEU A 1 254 ? 42.665 10.681 -29.395 1.00 76.39 254 LEU A N 1
ATOM 1889 C CA . LEU A 1 254 ? 41.506 11.398 -28.891 1.00 73.29 254 LEU A CA 1
ATOM 1890 C C . LEU A 1 254 ? 41.162 12.517 -29.868 1.00 71.93 254 LEU A C 1
ATOM 1891 O O . LEU A 1 254 ? 42.008 13.358 -30.177 1.00 71.52 254 LEU A O 1
ATOM 1896 N N . LEU A 1 255 ? 39.926 12.514 -30.356 1.00 69.77 255 LEU A N 1
ATOM 1897 C CA . LEU A 1 255 ? 39.458 13.541 -31.283 1.00 67.52 255 LEU A CA 1
ATOM 1898 C C . LEU A 1 255 ? 38.364 14.368 -30.598 1.00 66.55 255 LEU A C 1
ATOM 1899 O O . LEU A 1 255 ? 37.306 13.840 -30.247 1.00 66.72 255 LEU A O 1
ATOM 1904 N N . PHE A 1 256 ? 38.620 15.658 -30.403 1.00 63.52 256 PHE A N 1
ATOM 1905 C CA . PHE A 1 256 ? 37.645 16.533 -29.764 1.00 60.70 256 PHE A CA 1
ATOM 1906 C C . PHE A 1 256 ? 36.305 16.483 -30.477 1.00 58.43 256 PHE A C 1
ATOM 1907 O O . PHE A 1 256 ? 36.238 16.684 -31.684 1.00 58.57 256 PHE A O 1
ATOM 1915 N N . ASN A 1 257 ? 35.241 16.225 -29.725 1.00 56.95 257 ASN A N 1
ATOM 1916 C CA . ASN A 1 257 ? 33.895 16.173 -30.289 1.00 55.68 257 ASN A CA 1
ATOM 1917 C C . ASN A 1 257 ? 33.065 17.377 -29.843 1.00 55.18 257 ASN A C 1
ATOM 1918 O O . ASN A 1 257 ? 32.601 18.147 -30.676 1.00 53.44 257 ASN A O 1
ATOM 1923 N N . GLU A 1 258 ? 32.890 17.536 -28.530 1.00 56.00 258 GLU A N 1
ATOM 1924 C CA . GLU A 1 258 ? 32.102 18.638 -27.965 1.00 55.57 258 GLU A CA 1
ATOM 1925 C C . GLU A 1 258 ? 32.660 19.178 -26.658 1.00 53.94 258 GLU A C 1
ATOM 1926 O O . GLU A 1 258 ? 33.351 18.474 -25.922 1.00 52.36 258 GLU A O 1
ATOM 1932 N N . MET A 1 259 ? 32.336 20.434 -26.371 1.00 52.49 259 MET A N 1
ATOM 1933 C CA . MET A 1 259 ? 32.749 21.059 -25.126 1.00 51.42 259 MET A CA 1
ATOM 1934 C C . MET A 1 259 ? 31.512 21.717 -24.518 1.00 48.87 259 MET A C 1
ATOM 1935 O O . MET A 1 259 ? 30.650 22.225 -25.233 1.00 48.81 259 MET A O 1
ATOM 1940 N N . ALA A 1 260 ? 31.407 21.665 -23.196 1.00 46.32 260 ALA A N 1
ATOM 1941 C CA . ALA A 1 260 ? 30.281 22.267 -22.486 1.00 43.11 260 ALA A CA 1
ATOM 1942 C C . ALA A 1 260 ? 30.883 23.106 -21.363 1.00 40.85 260 ALA A C 1
ATOM 1943 O O . ALA A 1 260 ? 31.604 22.588 -20.513 1.00 39.09 260 ALA A O 1
ATOM 1945 N N . PRO A 1 261 ? 30.601 24.416 -21.349 1.00 39.31 261 PRO A N 1
ATOM 1946 C CA . PRO A 1 261 ? 31.149 25.287 -20.305 1.00 38.68 261 PRO A CA 1
ATOM 1947 C C . PRO A 1 261 ? 30.388 25.146 -18.994 1.00 37.57 261 PRO A C 1
ATOM 1948 O O . PRO A 1 261 ? 29.817 26.124 -18.502 1.00 39.02 261 PRO A O 1
ATOM 1952 N N . ARG A 1 262 ? 30.405 23.944 -18.416 1.00 33.24 262 ARG A N 1
ATOM 1953 C CA . ARG A 1 262 ? 29.664 23.704 -17.188 1.00 32.60 262 ARG A CA 1
ATOM 1954 C C . ARG A 1 262 ? 29.761 22.261 -16.700 1.00 34.21 262 ARG A C 1
ATOM 1955 O O . ARG A 1 262 ? 30.327 21.388 -17.370 1.00 34.37 262 ARG A O 1
ATOM 1963 N N . VAL A 1 263 ? 29.190 22.021 -15.525 1.00 32.30 263 VAL A N 1
ATOM 1964 C CA . VAL A 1 263 ? 29.151 20.688 -14.980 1.00 31.03 263 VAL A CA 1
ATOM 1965 C C . VAL A 1 263 ? 28.431 19.908 -16.064 1.00 33.61 263 VAL A C 1
ATOM 1966 O O . VAL A 1 263 ? 27.595 20.458 -16.785 1.00 30.95 263 VAL A O 1
ATOM 1970 N N . HIS A 1 264 ? 28.758 18.628 -16.180 1.00 36.27 264 HIS A N 1
ATOM 1971 C CA . HIS A 1 264 ? 28.207 17.806 -17.244 1.00 36.65 264 HIS A CA 1
ATOM 1972 C C . HIS A 1 264 ? 27.579 16.519 -16.735 1.00 36.49 264 HIS A C 1
ATOM 1973 O O . HIS A 1 264 ? 27.952 16.014 -15.677 1.00 35.24 264 HIS A O 1
ATOM 1980 N N . ASN A 1 265 ? 26.625 16.009 -17.511 1.00 35.93 265 ASN A N 1
ATOM 1981 C CA . ASN A 1 265 ? 25.892 14.788 -17.206 1.00 35.84 265 ASN A CA 1
ATOM 1982 C C . ASN A 1 265 ? 26.823 13.596 -17.001 1.00 37.57 265 ASN A C 1
ATOM 1983 O O . ASN A 1 265 ? 26.583 12.748 -16.138 1.00 37.77 265 ASN A O 1
ATOM 1988 N N . SER A 1 266 ? 27.888 13.536 -17.790 1.00 38.57 266 SER A N 1
ATOM 1989 C CA . SER A 1 266 ? 28.843 12.441 -17.689 1.00 39.06 266 SER A CA 1
ATOM 1990 C C . SER A 1 266 ? 29.666 12.519 -16.405 1.00 37.78 266 SER A C 1
ATOM 1991 O O . SER A 1 266 ? 30.606 11.755 -16.227 1.00 39.91 266 SER A O 1
ATOM 1994 N N . GLY A 1 267 ? 29.318 13.438 -15.512 1.00 36.43 267 GLY A N 1
ATOM 1995 C CA . GLY A 1 267 ? 30.066 13.570 -14.274 1.00 35.06 267 GLY A CA 1
ATOM 1996 C C . GLY A 1 267 ? 29.245 13.451 -13.000 1.00 37.11 267 GLY A C 1
ATOM 1997 O O . GLY A 1 267 ? 29.773 13.636 -11.900 1.00 36.06 267 GLY A O 1
ATOM 1998 N N . HIS A 1 268 ? 27.959 13.136 -13.128 1.00 36.54 268 HIS A N 1
ATOM 1999 C CA . HIS A 1 268 ? 27.119 13.027 -11.951 1.00 37.36 268 HIS A CA 1
ATOM 2000 C C . HIS A 1 268 ? 27.610 11.967 -10.996 1.00 38.00 268 HIS A C 1
ATOM 2001 O O . HIS A 1 268 ? 27.263 11.991 -9.819 1.00 40.42 268 HIS A O 1
ATOM 2008 N N . TRP A 1 269 ? 28.422 11.037 -11.490 1.00 37.64 269 TRP A N 1
ATOM 2009 C CA . TRP A 1 269 ? 28.947 9.971 -10.632 1.00 37.72 269 TRP A CA 1
ATOM 2010 C C . TRP A 1 269 ? 29.910 10.518 -9.568 1.00 38.87 269 TRP A C 1
ATOM 2011 O O . TRP A 1 269 ? 30.205 9.835 -8.585 1.00 37.84 269 TRP A O 1
ATOM 2022 N N . THR A 1 270 ? 30.396 11.745 -9.760 1.00 37.53 270 THR A N 1
ATOM 2023 C CA . THR A 1 270 ? 31.337 12.322 -8.811 1.00 38.77 270 THR A CA 1
ATOM 2024 C C . THR A 1 270 ? 30.712 12.721 -7.480 1.00 40.47 270 THR A C 1
ATOM 2025 O O . THR A 1 270 ? 31.432 13.026 -6.520 1.00 39.72 270 THR A O 1
ATOM 2029 N N . ILE A 1 271 ? 29.381 12.715 -7.407 1.00 40.63 271 ILE A N 1
ATOM 2030 C CA . ILE A 1 271 ? 28.720 13.069 -6.155 1.00 40.47 271 ILE A CA 1
ATOM 2031 C C . ILE A 1 271 ? 29.106 12.080 -5.053 1.00 39.85 271 ILE A C 1
ATOM 2032 O O . ILE A 1 271 ? 29.355 12.476 -3.926 1.00 41.97 271 ILE A O 1
ATOM 2037 N N . GLU A 1 272 ? 29.158 10.793 -5.375 1.00 41.74 272 GLU A N 1
ATOM 2038 C CA . GLU A 1 272 ? 29.567 9.795 -4.390 1.00 43.71 272 GLU A CA 1
ATOM 2039 C C . GLU A 1 272 ? 30.801 9.005 -4.838 1.00 43.77 272 GLU A C 1
ATOM 2040 O O . GLU A 1 272 ? 31.507 8.446 -4.005 1.00 45.22 272 GLU A O 1
ATOM 2046 N N . GLY A 1 273 ? 31.078 8.990 -6.142 1.00 43.56 273 GLY A N 1
ATOM 2047 C CA . GLY A 1 273 ? 32.231 8.261 -6.656 1.00 44.36 273 GLY A CA 1
ATOM 2048 C C . GLY A 1 273 ? 33.578 8.984 -6.745 1.00 46.23 273 GLY A C 1
ATOM 2049 O O . GLY A 1 273 ? 34.559 8.408 -7.221 1.00 46.12 273 GLY A O 1
ATOM 2050 N N . ALA A 1 274 ? 33.641 10.241 -6.315 1.00 45.51 274 ALA A N 1
ATOM 2051 C CA . ALA A 1 274 ? 34.895 10.993 -6.347 1.00 45.79 274 ALA A CA 1
ATOM 2052 C C . ALA A 1 274 ? 35.003 11.729 -5.018 1.00 46.90 274 ALA A C 1
ATOM 2053 O O . ALA A 1 274 ? 33.991 11.989 -4.372 1.00 49.37 274 ALA A O 1
ATOM 2055 N N . GLU A 1 275 ? 36.213 12.073 -4.600 1.00 45.79 275 GLU A N 1
ATOM 2056 C CA . GLU A 1 275 ? 36.365 12.742 -3.319 1.00 46.03 275 GLU A CA 1
ATOM 2057 C C . GLU A 1 275 ? 35.659 14.086 -3.265 1.00 44.74 275 GLU A C 1
ATOM 2058 O O . GLU A 1 275 ? 35.269 14.551 -2.191 1.00 45.81 275 GLU A O 1
ATOM 2064 N N . THR A 1 276 ? 35.499 14.714 -4.423 1.00 42.82 276 THR A N 1
ATOM 2065 C CA . THR A 1 276 ? 34.842 16.011 -4.509 1.00 40.95 276 THR A CA 1
ATOM 2066 C C . THR A 1 276 ? 33.987 15.983 -5.754 1.00 40.45 276 THR A C 1
ATOM 2067 O O . THR A 1 276 ? 34.472 15.643 -6.837 1.00 40.47 276 THR A O 1
ATOM 2071 N N . SER A 1 277 ? 32.717 16.346 -5.613 1.00 39.58 277 SER A N 1
ATOM 2072 C CA . SER A 1 277 ? 31.823 16.336 -6.758 1.00 37.12 277 SER A CA 1
ATOM 2073 C C . SER A 1 277 ? 32.173 17.473 -7.704 1.00 36.75 277 SER A C 1
ATOM 2074 O O . SER A 1 277 ? 32.797 18.479 -7.322 1.00 34.20 277 SER A O 1
ATOM 2077 N N . GLN A 1 278 ? 31.779 17.299 -8.955 1.00 35.22 278 GLN A N 1
ATOM 2078 C CA . GLN A 1 278 ? 32.026 18.309 -9.946 1.00 33.96 278 GLN A CA 1
ATOM 2079 C C . GLN A 1 278 ? 31.252 19.570 -9.516 1.00 36.08 278 GLN A C 1
ATOM 2080 O O . GLN A 1 278 ? 31.709 20.694 -9.726 1.00 36.77 278 GLN A O 1
ATOM 2086 N N . PHE A 1 279 ? 30.088 19.383 -8.899 1.00 35.02 279 PHE A N 1
ATOM 2087 C CA . PHE A 1 279 ? 29.292 20.526 -8.469 1.00 35.31 279 PHE A CA 1
ATOM 2088 C C . PHE A 1 279 ? 30.006 21.312 -7.378 1.00 35.92 279 PHE A C 1
ATOM 2089 O O . PHE A 1 279 ? 30.054 22.535 -7.426 1.00 35.98 279 PHE A O 1
ATOM 2097 N N . GLU A 1 280 ? 30.557 20.624 -6.385 1.00 36.37 280 GLU A N 1
ATOM 2098 C CA . GLU A 1 280 ? 31.256 21.345 -5.340 1.00 37.49 280 GLU A CA 1
ATOM 2099 C C . GLU A 1 280 ? 32.498 22.039 -5.915 1.00 38.56 280 GLU A C 1
ATOM 2100 O O . GLU A 1 280 ? 32.783 23.192 -5.587 1.00 38.80 280 GLU A O 1
ATOM 2106 N N . ASN A 1 281 ? 33.231 21.345 -6.781 1.00 38.90 281 ASN A N 1
ATOM 2107 C CA . ASN A 1 281 ? 34.430 21.928 -7.374 1.00 39.89 281 ASN A CA 1
ATOM 2108 C C . ASN A 1 281 ? 34.136 23.148 -8.238 1.00 39.50 281 ASN A C 1
ATOM 2109 O O . ASN A 1 281 ? 34.900 24.123 -8.229 1.00 38.15 281 ASN A O 1
ATOM 2114 N N . HIS A 1 282 ? 33.035 23.098 -8.981 1.00 37.44 282 HIS A N 1
ATOM 2115 C CA . HIS A 1 282 ? 32.669 24.221 -9.822 1.00 36.95 282 HIS A CA 1
ATOM 2116 C C . HIS A 1 282 ? 32.482 25.415 -8.910 1.00 37.74 282 HIS A C 1
ATOM 2117 O O . HIS A 1 282 ? 32.954 26.513 -9.197 1.00 37.11 282 HIS A O 1
ATOM 2124 N N . LEU A 1 283 ? 31.790 25.177 -7.801 1.00 37.67 283 LEU A N 1
ATOM 2125 C CA . LEU A 1 283 ? 31.514 26.212 -6.819 1.00 38.97 283 LEU A CA 1
ATOM 2126 C C . LEU A 1 283 ? 32.813 26.729 -6.205 1.00 39.71 283 LEU A C 1
ATOM 2127 O O . LEU A 1 283 ? 33.005 27.940 -6.071 1.00 40.24 283 LEU A O 1
ATOM 2132 N N . ARG A 1 284 ? 33.702 25.815 -5.836 1.00 38.96 284 ARG A N 1
ATOM 2133 C CA . ARG A 1 284 ? 34.969 26.213 -5.239 1.00 40.85 284 ARG A CA 1
ATOM 2134 C C . ARG A 1 284 ? 35.769 27.051 -6.233 1.00 40.97 284 ARG A C 1
ATOM 2135 O O . ARG A 1 284 ? 36.349 28.080 -5.869 1.00 38.34 284 ARG A O 1
ATOM 2143 N N . ALA A 1 285 ? 35.764 26.625 -7.492 1.00 40.53 285 ALA A N 1
ATOM 2144 C CA . ALA A 1 285 ? 36.471 27.341 -8.541 1.00 40.99 285 ALA A CA 1
ATOM 2145 C C . ALA A 1 285 ? 35.989 28.780 -8.682 1.00 43.37 285 ALA A C 1
ATOM 2146 O O . ALA A 1 285 ? 36.753 29.714 -8.453 1.00 45.37 285 ALA A O 1
ATOM 2148 N N . VAL A 1 286 ? 34.724 28.967 -9.045 1.00 43.87 286 VAL A N 1
ATOM 2149 C CA . VAL A 1 286 ? 34.196 30.313 -9.246 1.00 43.66 286 VAL A CA 1
ATOM 2150 C C . VAL A 1 286 ? 34.244 31.174 -7.995 1.00 45.24 286 VAL A C 1
ATOM 2151 O O . VAL A 1 286 ? 34.083 32.396 -8.066 1.00 46.01 286 VAL A O 1
ATOM 2155 N N . LEU A 1 287 ? 34.469 30.543 -6.849 1.00 45.29 287 LEU A N 1
ATOM 2156 C CA . LEU A 1 287 ? 34.503 31.276 -5.587 1.00 46.26 287 LEU A CA 1
ATOM 2157 C C . LEU A 1 287 ? 35.919 31.670 -5.188 1.00 47.45 287 LEU A C 1
ATOM 2158 O O . LEU A 1 287 ? 36.111 32.506 -4.311 1.00 48.31 287 LEU A O 1
ATOM 2163 N N . GLY A 1 288 ? 36.908 31.076 -5.847 1.00 48.77 288 GLY A N 1
ATOM 2164 C CA . GLY A 1 288 ? 38.290 31.389 -5.539 1.00 48.78 288 GLY A CA 1
ATOM 2165 C C . GLY A 1 288 ? 38.806 30.584 -4.366 1.00 49.73 288 GLY A C 1
ATOM 2166 O O . GLY A 1 288 ? 39.797 30.946 -3.742 1.00 51.77 288 GLY A O 1
ATOM 2167 N N . LEU A 1 289 ? 38.125 29.491 -4.050 1.00 50.16 289 LEU A N 1
ATOM 2168 C CA . LEU A 1 289 ? 38.544 28.638 -2.951 1.00 49.08 289 LEU A CA 1
ATOM 2169 C C . LEU A 1 289 ? 39.417 27.521 -3.496 1.00 49.19 289 LEU A C 1
ATOM 2170 O O . LEU A 1 289 ? 39.388 27.226 -4.689 1.00 48.32 289 LEU A O 1
ATOM 2175 N N . PRO A 1 290 ? 40.227 26.900 -2.630 1.00 49.82 290 PRO A N 1
ATOM 2176 C CA . PRO A 1 290 ? 41.097 25.803 -3.059 1.00 50.04 290 PRO A CA 1
ATOM 2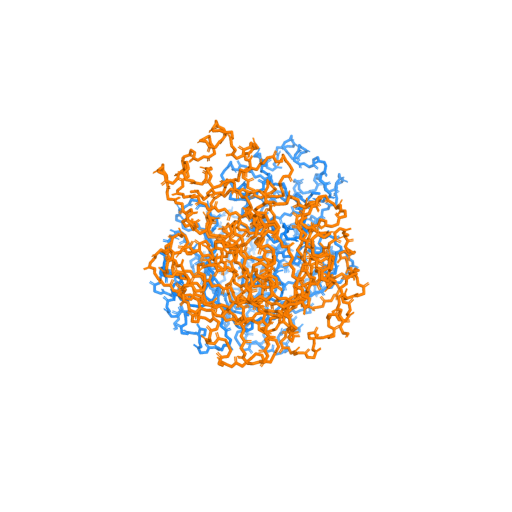177 C C . PRO A 1 290 ? 40.231 24.687 -3.649 1.00 50.43 290 PRO A C 1
ATOM 2178 O O . PRO A 1 290 ? 39.188 24.351 -3.097 1.00 52.20 290 PRO A O 1
ATOM 2182 N N . LEU A 1 291 ? 40.646 24.128 -4.776 1.00 50.38 291 LEU A N 1
ATOM 2183 C CA . LEU A 1 291 ? 39.887 23.059 -5.401 1.00 50.26 291 LEU A CA 1
ATOM 2184 C C . LEU A 1 291 ? 40.022 21.797 -4.572 1.00 50.99 291 LEU A C 1
ATOM 2185 O O . LEU A 1 291 ? 41.024 21.600 -3.892 1.00 52.44 291 LEU A O 1
ATOM 2190 N N . GLY A 1 292 ? 39.006 20.948 -4.621 1.00 51.01 292 GLY A N 1
ATOM 2191 C CA . GLY A 1 292 ? 39.045 19.717 -3.861 1.00 49.28 292 GLY A CA 1
ATOM 2192 C C . GLY A 1 292 ? 39.598 18.582 -4.694 1.00 50.31 292 GLY A C 1
ATOM 2193 O O . GLY A 1 292 ? 39.611 18.638 -5.928 1.00 49.71 292 GLY A O 1
ATOM 2194 N N . SER A 1 293 ? 40.063 17.546 -4.008 1.00 50.57 293 SER A N 1
ATOM 2195 C CA . SER A 1 293 ? 40.623 16.376 -4.659 1.00 51.00 293 SER A CA 1
ATOM 2196 C C . SER A 1 293 ? 39.623 15.738 -5.619 1.00 51.78 293 SER A C 1
ATOM 2197 O O . SER A 1 293 ? 38.424 15.664 -5.334 1.00 50.82 293 SER A O 1
ATOM 2200 N N . THR A 1 294 ? 40.128 15.275 -6.758 1.00 50.97 294 THR A N 1
ATOM 2201 C CA . THR A 1 294 ? 39.292 14.634 -7.759 1.00 51.40 294 THR A CA 1
ATOM 2202 C C . THR A 1 294 ? 39.495 13.120 -7.760 1.00 50.96 294 THR A C 1
ATOM 2203 O O . THR A 1 294 ? 38.968 12.414 -8.621 1.00 50.40 294 THR A O 1
ATOM 2207 N N . ALA A 1 295 ? 40.252 12.622 -6.791 1.00 50.75 295 ALA A N 1
ATOM 2208 C CA . ALA A 1 295 ? 40.514 11.191 -6.711 1.00 52.71 295 ALA A CA 1
ATOM 2209 C C . ALA A 1 295 ? 39.213 10.383 -6.656 1.00 53.32 295 ALA A C 1
ATOM 2210 O O . ALA A 1 295 ? 38.281 10.736 -5.936 1.00 54.42 295 ALA A O 1
ATOM 2212 N N . PRO A 1 296 ? 39.131 9.292 -7.431 1.00 54.04 296 PRO A N 1
ATOM 2213 C CA . PRO A 1 296 ? 37.926 8.456 -7.446 1.00 55.50 296 PRO A CA 1
ATOM 2214 C C . PRO A 1 296 ? 37.806 7.524 -6.249 1.00 57.20 296 PRO A C 1
ATOM 2215 O O . PRO A 1 296 ? 38.807 7.094 -5.679 1.00 59.34 296 PRO A O 1
ATOM 2219 N N . ARG A 1 297 ? 36.568 7.234 -5.863 1.00 57.84 297 ARG A N 1
ATOM 2220 C CA . ARG A 1 297 ? 36.290 6.327 -4.760 1.00 57.10 297 ARG A CA 1
ATOM 2221 C C . ARG A 1 297 ? 35.814 5.048 -5.423 1.00 57.38 297 ARG A C 1
ATOM 2222 O O . ARG A 1 297 ? 34.634 4.916 -5.763 1.00 57.15 297 ARG A O 1
ATOM 2230 N N . GLY A 1 298 ? 36.741 4.121 -5.636 1.00 56.33 298 GLY A N 1
ATOM 2231 C CA . GLY A 1 298 ? 36.384 2.866 -6.268 1.00 55.41 298 GLY A CA 1
ATOM 2232 C C . GLY A 1 298 ? 35.972 3.033 -7.715 1.00 54.75 298 GLY A C 1
ATOM 2233 O O . GLY A 1 298 ? 36.650 3.710 -8.486 1.00 54.83 298 GLY A O 1
ATOM 2234 N N . GLN A 1 299 ? 34.856 2.414 -8.080 1.00 54.54 299 GLN A N 1
ATOM 2235 C CA . GLN A 1 299 ? 34.344 2.468 -9.443 1.00 55.67 299 GLN A CA 1
ATOM 2236 C C . GLN A 1 299 ? 32.873 2.845 -9.495 1.00 54.51 299 GLN A C 1
ATOM 2237 O O . GLN A 1 299 ? 32.073 2.403 -8.674 1.00 55.47 299 GLN A O 1
ATOM 2243 N N . SER A 1 300 ? 32.507 3.641 -10.489 1.00 52.56 300 SER A N 1
ATOM 2244 C CA . SER A 1 300 ? 31.131 4.074 -10.608 1.00 49.92 300 SER A CA 1
ATOM 2245 C C . SER A 1 300 ? 30.529 3.821 -11.970 1.00 49.70 300 SER A C 1
ATOM 2246 O O . SER A 1 300 ? 31.228 3.769 -12.980 1.00 50.18 300 SER A O 1
ATOM 2249 N N . ALA A 1 301 ? 29.215 3.665 -11.971 1.00 48.70 301 ALA A N 1
ATOM 2250 C CA . ALA A 1 301 ? 28.447 3.464 -13.179 1.00 48.51 301 ALA A CA 1
ATOM 2251 C C . ALA A 1 301 ? 27.298 4.450 -13.013 1.00 49.14 301 ALA A C 1
ATOM 2252 O O . ALA A 1 301 ? 26.552 4.399 -12.028 1.00 48.09 301 ALA A O 1
ATOM 2254 N N . MET A 1 302 ? 27.176 5.357 -13.972 1.00 47.10 302 MET A N 1
ATOM 2255 C CA . MET A 1 302 ? 26.145 6.381 -13.942 1.00 44.00 302 MET A CA 1
ATOM 2256 C C . MET A 1 302 ? 25.074 6.003 -14.959 1.00 41.57 302 MET A C 1
ATOM 2257 O O . MET A 1 302 ? 25.350 5.970 -16.158 1.00 41.97 302 MET A O 1
ATOM 2262 N N . VAL A 1 303 ? 23.864 5.690 -14.508 1.00 38.75 303 VAL A N 1
ATOM 2263 C CA . VAL A 1 303 ? 22.826 5.359 -15.479 1.00 39.64 303 VAL A CA 1
ATOM 2264 C C . VAL A 1 303 ? 21.718 6.411 -15.441 1.00 39.44 303 VAL A C 1
ATOM 2265 O O . VAL A 1 303 ? 21.097 6.645 -14.407 1.00 39.57 303 VAL A O 1
ATOM 2269 N N . ASN A 1 304 ? 21.495 7.069 -16.573 1.00 39.82 304 ASN A N 1
ATOM 2270 C CA . ASN A 1 304 ? 20.460 8.086 -16.660 1.00 41.10 304 ASN A CA 1
ATOM 2271 C C . ASN A 1 304 ? 19.068 7.493 -16.605 1.00 41.62 304 ASN A C 1
ATOM 2272 O O . ASN A 1 304 ? 18.843 6.361 -17.033 1.00 41.96 304 ASN A O 1
ATOM 2277 N N . LEU A 1 305 ? 18.141 8.278 -16.068 1.00 42.20 305 LEU A N 1
ATOM 2278 C CA . LEU A 1 305 ? 16.735 7.908 -15.971 1.00 42.04 305 LEU A CA 1
ATOM 2279 C C . LEU A 1 305 ? 16.036 8.802 -16.995 1.00 43.70 305 LEU A C 1
ATOM 2280 O O . LEU A 1 305 ? 15.817 9.990 -16.752 1.00 46.50 305 LEU A O 1
ATOM 2285 N N . ILE A 1 306 ? 15.714 8.231 -18.152 1.00 44.05 306 ILE A N 1
ATOM 2286 C CA . ILE A 1 306 ? 15.071 8.970 -19.232 1.00 44.24 306 ILE A CA 1
ATOM 2287 C C . ILE A 1 306 ? 13.589 8.637 -19.373 1.00 45.34 306 ILE A C 1
ATOM 2288 O O . ILE A 1 306 ? 13.213 7.475 -19.459 1.00 48.02 306 ILE A O 1
ATOM 2293 N N . GLY A 1 307 ? 12.763 9.676 -19.394 1.00 46.63 307 GLY A N 1
ATOM 2294 C CA . GLY A 1 307 ? 11.326 9.538 -19.554 1.00 48.76 307 GLY A CA 1
ATOM 2295 C C . GLY A 1 307 ? 10.541 8.482 -18.791 1.00 50.77 307 GLY A C 1
ATOM 2296 O O . GLY A 1 307 ? 9.442 8.122 -19.210 1.00 52.42 307 GLY A O 1
ATOM 2297 N N . GLU A 1 308 ? 11.067 7.993 -17.676 1.00 51.17 308 GLU A N 1
ATOM 2298 C CA . GLU A 1 308 ? 10.367 6.976 -16.905 1.00 51.90 308 GLU A CA 1
ATOM 2299 C C . GLU A 1 308 ? 10.814 7.067 -15.450 1.00 51.92 308 GLU A C 1
ATOM 2300 O O . GLU A 1 308 ? 11.917 7.528 -15.159 1.00 50.79 308 GLU A O 1
ATOM 2306 N N . LYS A 1 309 ? 9.960 6.623 -14.537 1.00 51.49 309 LYS A N 1
ATOM 2307 C CA . LYS A 1 309 ? 10.292 6.643 -13.117 1.00 50.14 309 LYS A CA 1
ATOM 2308 C C . LYS A 1 309 ? 10.397 5.207 -12.590 1.00 50.20 309 LYS A C 1
ATOM 2309 O O . LYS A 1 309 ? 9.395 4.548 -12.341 1.00 49.24 309 LYS A O 1
ATOM 2315 N N . PRO A 1 310 ? 11.622 4.704 -12.413 1.00 51.31 310 PRO A N 1
ATOM 2316 C CA . PRO A 1 310 ? 11.785 3.337 -11.916 1.00 52.87 310 PRO A CA 1
ATOM 2317 C C . PRO A 1 310 ? 11.188 3.213 -10.530 1.00 54.15 310 PRO A C 1
ATOM 2318 O O . PRO A 1 310 ? 10.938 4.219 -9.874 1.00 57.26 310 PRO A O 1
ATOM 2322 N N . PRO A 1 311 ? 10.922 1.977 -10.074 1.00 55.30 311 PRO A N 1
ATOM 2323 C CA . PRO A 1 311 ? 10.354 1.751 -8.733 1.00 53.85 311 PRO A CA 1
ATOM 2324 C C . PRO A 1 311 ? 11.446 1.958 -7.665 1.00 52.67 311 PRO A C 1
ATOM 2325 O O . PRO A 1 311 ? 12.354 1.137 -7.528 1.00 50.89 311 PRO A O 1
ATOM 2329 N N . PHE A 1 312 ? 11.351 3.055 -6.915 1.00 52.57 312 PHE A N 1
ATOM 2330 C CA . PHE A 1 312 ? 12.359 3.391 -5.903 1.00 51.89 312 PHE A CA 1
ATOM 2331 C C . PHE A 1 312 ? 12.773 2.275 -4.970 1.00 50.47 312 PHE A C 1
ATOM 2332 O O . PHE A 1 312 ? 13.960 2.089 -4.713 1.00 50.07 312 PHE A O 1
ATOM 2340 N N . ALA A 1 313 ? 11.804 1.539 -4.447 1.00 50.82 313 ALA A N 1
ATOM 2341 C CA . ALA A 1 313 ? 12.125 0.445 -3.541 1.00 50.62 313 ALA A CA 1
ATOM 2342 C C . ALA A 1 313 ? 13.032 -0.552 -4.250 1.00 50.80 313 ALA A C 1
ATOM 2343 O O . ALA A 1 313 ? 13.962 -1.089 -3.658 1.00 50.96 313 ALA A O 1
ATOM 2345 N N . GLU A 1 314 ? 12.781 -0.769 -5.532 1.00 52.29 314 GLU A N 1
ATOM 2346 C CA . GLU A 1 314 ? 13.575 -1.718 -6.294 1.00 55.30 314 GLU A CA 1
ATOM 2347 C C . GLU A 1 314 ? 15.011 -1.283 -6.576 1.00 54.89 314 GLU A C 1
ATOM 2348 O O . GLU A 1 314 ? 15.913 -2.122 -6.613 1.00 56.48 314 GLU A O 1
ATOM 2354 N N . VAL A 1 315 ? 15.237 0.011 -6.783 1.00 53.02 315 VAL A N 1
ATOM 2355 C CA . VAL A 1 315 ? 16.598 0.471 -7.037 1.00 51.14 315 VAL A CA 1
ATOM 2356 C C . VAL A 1 315 ? 17.337 0.595 -5.703 1.00 49.87 315 VAL A C 1
ATOM 2357 O O . VAL A 1 315 ? 18.542 0.368 -5.627 1.00 50.39 315 VAL A O 1
ATOM 2361 N N . LEU A 1 316 ? 16.610 0.926 -4.644 1.00 49.16 316 LEU A N 1
ATOM 2362 C CA . LEU A 1 316 ? 17.226 1.056 -3.334 1.00 50.63 316 LEU A CA 1
ATOM 2363 C C . LEU A 1 316 ? 17.615 -0.297 -2.726 1.00 53.40 316 LEU A C 1
ATOM 2364 O O . LEU A 1 316 ? 18.379 -0.346 -1.766 1.00 53.95 316 LEU A O 1
ATOM 2369 N N . LYS A 1 317 ? 17.090 -1.392 -3.273 1.00 56.28 317 LYS A N 1
ATOM 2370 C CA . LYS A 1 317 ? 17.428 -2.725 -2.770 1.00 57.09 317 LYS A CA 1
ATOM 2371 C C . LYS A 1 317 ? 18.842 -3.089 -3.192 1.00 57.09 317 LYS A C 1
ATOM 2372 O O . LYS A 1 317 ? 19.454 -3.979 -2.611 1.00 57.34 317 LYS A O 1
ATOM 2378 N N . VAL A 1 318 ? 19.346 -2.408 -4.219 1.00 57.30 318 VAL A N 1
ATOM 2379 C CA . VAL A 1 318 ? 20.699 -2.647 -4.717 1.00 57.52 318 VAL A CA 1
ATOM 2380 C C . VAL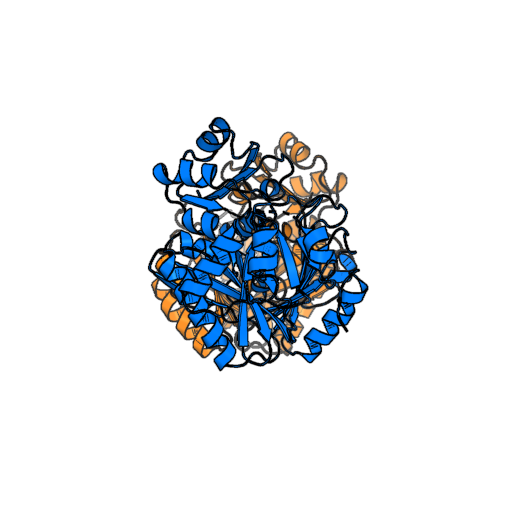 A 1 318 ? 21.651 -1.804 -3.876 1.00 60.59 318 VAL A C 1
ATOM 2381 O O . VAL A 1 318 ? 21.467 -0.592 -3.758 1.00 62.51 318 VAL A O 1
ATOM 2385 N N . GLU A 1 319 ? 22.660 -2.425 -3.281 1.00 62.66 319 GLU A N 1
ATOM 2386 C CA . GLU A 1 319 ? 23.578 -1.653 -2.462 1.00 64.73 319 GLU A CA 1
ATOM 2387 C C . GLU A 1 319 ? 24.616 -0.999 -3.339 1.00 63.81 319 GLU A C 1
ATOM 2388 O O . GLU A 1 319 ? 24.966 -1.520 -4.403 1.00 64.09 319 GLU A O 1
ATOM 2394 N N . GLY A 1 320 ? 25.103 0.151 -2.884 1.00 61.72 320 GLY A N 1
ATOM 2395 C CA . GLY A 1 320 ? 26.083 0.893 -3.650 1.00 58.06 320 GLY A CA 1
ATOM 2396 C C . GLY A 1 320 ? 25.345 1.720 -4.681 1.00 54.64 320 GLY A C 1
ATOM 2397 O O . GLY A 1 320 ? 25.946 2.478 -5.440 1.00 55.34 320 GLY A O 1
ATOM 2398 N N . ALA A 1 321 ? 24.026 1.565 -4.702 1.00 49.54 321 ALA A N 1
ATOM 2399 C CA . ALA A 1 321 ? 23.183 2.290 -5.631 1.00 47.43 321 ALA A CA 1
ATOM 2400 C C . ALA A 1 321 ? 22.710 3.588 -4.981 1.00 46.21 321 ALA A C 1
ATOM 2401 O O . ALA A 1 321 ? 22.129 3.566 -3.894 1.00 47.29 321 ALA A O 1
ATOM 2403 N N . HIS A 1 322 ? 22.974 4.717 -5.635 1.00 43.18 322 HIS A N 1
ATOM 2404 C CA . HIS A 1 322 ? 22.546 6.015 -5.110 1.00 39.50 322 HIS A CA 1
ATOM 2405 C C . HIS A 1 322 ? 21.560 6.661 -6.068 1.00 35.97 322 HIS A C 1
ATOM 2406 O O . HIS A 1 322 ? 21.921 7.079 -7.170 1.00 35.53 322 HIS A O 1
ATOM 2413 N N . LEU A 1 323 ? 20.306 6.720 -5.644 1.00 31.85 323 LEU A N 1
ATOM 2414 C CA . LEU A 1 323 ? 19.256 7.289 -6.467 1.00 31.81 323 LEU A CA 1
ATOM 2415 C C . LEU A 1 323 ? 19.243 8.826 -6.425 1.00 33.47 323 LEU A C 1
ATOM 2416 O O . LEU A 1 323 ? 19.530 9.442 -5.389 1.00 32.40 323 LEU A O 1
ATOM 2421 N N . HIS A 1 324 ? 18.911 9.435 -7.559 1.00 32.45 324 HIS A N 1
ATOM 2422 C CA . HIS A 1 324 ? 18.826 10.890 -7.658 1.00 33.29 324 HIS A CA 1
ATOM 2423 C C . HIS A 1 324 ? 17.631 11.219 -8.533 1.00 33.40 324 HIS A C 1
ATOM 2424 O O . HIS A 1 324 ? 17.689 11.058 -9.750 1.00 35.40 324 HIS A O 1
ATOM 2431 N N . TRP A 1 325 ? 16.538 11.645 -7.910 1.00 31.69 325 TRP A N 1
ATOM 2432 C CA . TRP A 1 325 ? 15.339 12.002 -8.647 1.00 32.25 325 TRP A CA 1
ATOM 2433 C C . TRP A 1 325 ? 15.345 13.526 -8.730 1.00 33.77 325 TRP A C 1
ATOM 2434 O O . TRP A 1 325 ? 15.428 14.203 -7.709 1.00 36.88 325 TRP A O 1
ATOM 2445 N N . TYR A 1 326 ? 15.256 14.077 -9.933 1.00 33.31 326 TYR A N 1
ATOM 2446 C CA . TYR A 1 326 ? 15.318 15.528 -10.074 1.00 34.88 326 TYR A CA 1
ATOM 2447 C C . TYR A 1 326 ? 14.085 16.330 -9.691 1.00 35.88 326 TYR A C 1
ATOM 2448 O O . TYR A 1 326 ? 14.161 17.554 -9.589 1.00 37.10 326 TYR A O 1
ATOM 2457 N N . GLY A 1 327 ? 12.958 15.655 -9.477 1.00 36.05 327 GLY A N 1
ATOM 2458 C CA . GLY A 1 327 ? 11.743 16.364 -9.116 1.00 35.69 327 GLY A CA 1
ATOM 2459 C C . GLY A 1 327 ? 10.993 16.920 -10.314 1.00 36.94 327 GLY A C 1
ATOM 2460 O O . GLY A 1 327 ? 10.026 17.654 -10.159 1.00 36.61 327 GLY A O 1
ATOM 2461 N N . LYS A 1 328 ? 11.441 16.572 -11.514 1.00 39.03 328 LYS A N 1
ATOM 2462 C CA . LYS A 1 328 ? 10.801 17.031 -12.744 1.00 40.45 328 LYS A CA 1
ATOM 2463 C C . LYS A 1 328 ? 9.670 16.072 -13.097 1.00 43.24 328 LYS A C 1
ATOM 2464 O O . LYS A 1 328 ? 9.699 14.906 -12.708 1.00 46.36 328 LYS A O 1
ATOM 2470 N N . ALA A 1 329 ? 8.664 16.564 -13.815 1.00 45.26 329 ALA A N 1
ATOM 2471 C CA . ALA A 1 329 ? 7.538 15.728 -14.224 1.00 43.89 329 ALA A CA 1
ATOM 2472 C C . ALA A 1 329 ? 8.019 14.824 -15.340 1.00 44.66 329 ALA A C 1
ATOM 2473 O O . ALA A 1 329 ? 8.686 15.280 -16.267 1.00 44.83 329 ALA A O 1
ATOM 2475 N N . VAL A 1 330 ? 7.682 13.542 -15.252 1.00 45.43 330 VAL A N 1
ATOM 2476 C CA . VAL A 1 330 ? 8.102 12.582 -16.264 1.00 44.93 330 VAL A CA 1
ATOM 2477 C C . VAL A 1 330 ? 7.426 12.832 -17.608 1.00 44.75 330 VAL A C 1
ATOM 2478 O O . VAL A 1 330 ? 6.228 13.100 -17.673 1.00 43.63 330 VAL A O 1
ATOM 2482 N N . ARG A 1 331 ? 8.216 12.752 -18.672 1.00 45.25 331 ARG A N 1
ATOM 2483 C CA . ARG A 1 331 ? 7.741 12.938 -20.034 1.00 46.61 331 ARG A CA 1
ATOM 2484 C C . ARG A 1 331 ? 8.748 12.266 -20.950 1.00 46.50 331 ARG A C 1
ATOM 2485 O O . ARG A 1 331 ? 9.915 12.123 -20.599 1.00 45.61 331 ARG A O 1
ATOM 2493 N N . PRO A 1 332 ? 8.307 11.844 -22.144 1.00 48.38 332 PRO A N 1
ATOM 2494 C CA . PRO A 1 332 ? 9.151 11.173 -23.141 1.00 47.51 332 PRO A CA 1
ATOM 2495 C C . PRO A 1 332 ? 10.502 11.832 -23.390 1.00 47.31 332 PRO A C 1
ATOM 2496 O O . PRO A 1 332 ? 10.582 13.039 -23.615 1.00 47.11 332 PRO A O 1
ATOM 2500 N N . GLY A 1 333 ? 11.557 11.020 -23.351 1.00 47.89 333 GLY A N 1
ATOM 2501 C CA . GLY A 1 333 ? 12.908 11.502 -23.593 1.00 46.87 333 GLY A CA 1
ATOM 2502 C C . GLY A 1 333 ? 13.468 12.531 -22.621 1.00 47.82 333 GLY A C 1
ATOM 2503 O O . GLY A 1 333 ? 14.573 13.045 -22.827 1.00 48.35 333 GLY A O 1
ATOM 2504 N N . ARG A 1 334 ? 12.731 12.820 -21.553 1.00 45.00 334 ARG A N 1
ATOM 2505 C CA . ARG A 1 334 ? 13.169 13.808 -20.580 1.00 43.55 334 ARG A CA 1
ATOM 2506 C C . ARG A 1 334 ? 14.074 13.227 -19.498 1.00 41.78 334 ARG A C 1
ATOM 2507 O O . ARG A 1 334 ? 13.828 12.139 -18.997 1.00 41.84 334 ARG A O 1
ATOM 2515 N N . LYS A 1 335 ? 15.131 13.949 -19.144 1.00 40.22 335 LYS A N 1
ATOM 2516 C CA . LYS A 1 335 ? 16.024 13.488 -18.085 1.00 39.34 335 LYS A CA 1
ATOM 2517 C C . LYS A 1 335 ? 15.309 13.787 -16.775 1.00 39.39 335 LYS A C 1
ATOM 2518 O O . LYS A 1 335 ? 15.091 14.953 -16.430 1.00 39.90 335 LYS A O 1
ATOM 2524 N N . VAL A 1 336 ? 14.931 12.733 -16.055 1.00 37.74 336 VAL A N 1
ATOM 2525 C CA . VAL A 1 336 ? 14.207 12.897 -14.804 1.00 35.04 336 VAL A CA 1
ATOM 2526 C C . VAL A 1 336 ? 14.968 12.444 -13.579 1.00 33.52 336 VAL A C 1
ATOM 2527 O O . VAL A 1 336 ? 14.468 12.544 -12.465 1.00 33.99 336 VAL A O 1
ATOM 2531 N N . GLY A 1 337 ? 16.183 11.954 -13.783 1.00 31.70 337 GLY A N 1
ATOM 2532 C CA . GLY A 1 337 ? 16.991 11.531 -12.658 1.00 29.23 337 GLY A CA 1
ATOM 2533 C C . GLY A 1 337 ? 18.166 10.710 -13.130 1.00 30.82 337 GLY A C 1
ATOM 2534 O O . GLY A 1 337 ? 18.453 10.646 -14.321 1.00 32.44 337 GLY A O 1
ATOM 2535 N N . HIS A 1 338 ? 18.876 10.108 -12.189 1.00 31.43 338 HIS A N 1
ATOM 2536 C CA . HIS A 1 338 ? 19.977 9.236 -12.527 1.00 33.89 338 HIS A CA 1
ATOM 2537 C C . HIS A 1 338 ? 20.291 8.353 -11.312 1.00 36.76 338 HIS A C 1
ATOM 2538 O O . HIS A 1 338 ? 19.799 8.597 -10.208 1.00 36.30 338 HIS A O 1
ATOM 2545 N N . ILE A 1 339 ? 21.091 7.317 -11.532 1.00 38.97 339 ILE A N 1
ATOM 2546 C CA . ILE A 1 339 ? 21.472 6.398 -10.473 1.00 39.86 339 ILE A CA 1
ATOM 2547 C C . ILE A 1 339 ? 22.966 6.157 -10.532 1.00 40.49 339 ILE A C 1
ATOM 2548 O O . ILE A 1 339 ? 23.486 5.747 -11.561 1.00 40.72 339 ILE A O 1
ATOM 2553 N N . THR A 1 340 ? 23.664 6.412 -9.436 1.00 43.30 340 THR A N 1
ATOM 2554 C CA . THR A 1 340 ? 25.088 6.152 -9.423 1.00 43.96 340 THR A CA 1
ATOM 2555 C C . THR A 1 340 ? 25.382 4.946 -8.557 1.00 46.66 340 THR A C 1
ATOM 2556 O O . THR A 1 340 ? 25.037 4.910 -7.379 1.00 46.97 340 THR A O 1
ATOM 2560 N N . LEU A 1 341 ? 26.006 3.950 -9.177 1.00 50.40 341 LEU A N 1
ATOM 2561 C CA . LEU A 1 341 ? 26.385 2.713 -8.514 1.00 50.63 341 LEU A CA 1
ATOM 2562 C C . LEU A 1 341 ? 27.871 2.803 -8.244 1.00 51.15 341 LEU A C 1
ATOM 2563 O O . LEU A 1 341 ? 28.676 2.889 -9.170 1.00 51.30 341 LEU A O 1
ATOM 2568 N N . ARG A 1 342 ? 28.236 2.805 -6.971 1.00 53.01 342 ARG A N 1
ATOM 2569 C CA . ARG A 1 342 ? 29.638 2.891 -6.601 1.00 55.71 342 ARG A CA 1
ATOM 2570 C C . ARG A 1 342 ? 30.063 1.661 -5.807 1.00 58.06 342 ARG A C 1
ATOM 2571 O O . ARG A 1 342 ? 29.695 1.504 -4.644 1.00 58.67 342 ARG A O 1
ATOM 2579 N N . ARG A 1 343 ? 30.824 0.785 -6.450 1.00 61.42 343 ARG A N 1
ATOM 2580 C CA . ARG A 1 343 ? 31.324 -0.422 -5.802 1.00 66.06 343 ARG A CA 1
ATOM 2581 C C . ARG A 1 343 ? 32.844 -0.294 -5.740 1.00 68.33 343 ARG A C 1
ATOM 2582 O O . ARG A 1 343 ? 33.408 0.661 -6.279 1.00 68.62 343 ARG A O 1
ATOM 2590 N N . ASP A 1 344 ? 33.516 -1.238 -5.089 1.00 71.13 344 ASP A N 1
ATOM 2591 C CA . ASP A 1 344 ? 34.973 -1.157 -4.997 1.00 74.09 344 ASP A CA 1
ATOM 2592 C C . ASP A 1 344 ? 35.707 -2.234 -5.788 1.00 73.89 344 ASP A C 1
ATOM 2593 O O . ASP A 1 344 ? 36.905 -2.439 -5.602 1.00 73.95 344 ASP A O 1
ATOM 2598 N N . GLY A 1 345 ? 34.981 -2.908 -6.674 1.00 73.67 345 GLY A N 1
ATOM 2599 C CA . GLY A 1 345 ? 35.568 -3.948 -7.499 1.00 72.87 345 GLY A CA 1
ATOM 2600 C C . GLY A 1 345 ? 34.762 -4.083 -8.773 1.00 72.67 345 GLY A C 1
ATOM 2601 O O . GLY A 1 345 ? 33.533 -4.149 -8.720 1.00 72.35 345 GLY A O 1
ATOM 2602 N N . LEU A 1 346 ? 35.442 -4.134 -9.914 1.00 72.87 346 LEU A N 1
ATOM 2603 C CA . LEU A 1 346 ? 34.760 -4.232 -11.201 1.00 74.03 346 LEU A CA 1
ATOM 2604 C C . LEU A 1 346 ? 33.715 -5.341 -11.247 1.00 74.08 346 LEU A C 1
ATOM 2605 O O . LEU A 1 346 ? 32.669 -5.193 -11.883 1.00 75.35 346 LEU A O 1
ATOM 2610 N N . LYS A 1 347 ? 33.992 -6.448 -10.571 1.00 74.38 347 LYS A N 1
ATOM 2611 C CA . LYS A 1 347 ? 33.054 -7.562 -10.551 1.00 75.31 347 LYS A CA 1
ATOM 2612 C C . LYS A 1 347 ? 31.760 -7.156 -9.854 1.00 74.01 347 LYS A C 1
ATOM 2613 O O . LYS A 1 347 ? 30.669 -7.322 -10.400 1.00 73.31 347 LYS A O 1
ATOM 2619 N N . ALA A 1 348 ? 31.890 -6.624 -8.643 1.00 73.07 348 ALA A N 1
ATOM 2620 C CA . ALA A 1 348 ? 30.734 -6.183 -7.876 1.00 72.00 348 ALA A CA 1
ATOM 2621 C C . ALA A 1 348 ? 29.959 -5.146 -8.686 1.00 71.71 348 ALA A C 1
ATOM 2622 O O . ALA A 1 348 ? 28.732 -5.227 -8.813 1.00 71.04 348 ALA A O 1
ATOM 2624 N N . LEU A 1 349 ? 30.689 -4.179 -9.237 1.00 70.09 349 LEU A N 1
ATOM 2625 C CA . LEU A 1 349 ? 30.088 -3.124 -10.040 1.00 69.86 349 LEU A CA 1
ATOM 2626 C C . LEU A 1 349 ? 29.269 -3.746 -11.159 1.00 69.31 349 LEU A C 1
ATOM 2627 O O . LEU A 1 349 ? 28.084 -3.444 -11.331 1.00 68.28 349 LEU A O 1
ATOM 2632 N N . GLU A 1 350 ? 29.916 -4.625 -11.910 1.00 68.95 350 GLU A N 1
ATOM 2633 C CA . GLU A 1 350 ? 29.278 -5.287 -13.034 1.00 69.93 350 GLU A CA 1
ATOM 2634 C C . GLU A 1 350 ? 28.068 -6.124 -12.618 1.00 68.90 350 GLU A C 1
ATOM 2635 O O . GLU A 1 350 ? 27.177 -6.383 -13.426 1.00 68.89 350 GLU A O 1
ATOM 2641 N N . GLU A 1 351 ? 28.022 -6.524 -11.352 1.00 68.31 351 GLU A N 1
ATOM 2642 C CA . GLU A 1 351 ? 26.922 -7.339 -10.851 1.00 67.73 351 GLU A CA 1
ATOM 2643 C C . GLU A 1 351 ? 25.726 -6.473 -10.474 1.00 66.87 351 GLU A C 1
ATOM 2644 O O . GLU A 1 351 ? 24.571 -6.858 -10.679 1.00 66.12 351 GLU A O 1
ATOM 2650 N N . GLY A 1 352 ? 26.008 -5.298 -9.917 1.00 65.92 352 GLY A N 1
ATOM 2651 C CA . GLY A 1 352 ? 24.940 -4.387 -9.543 1.00 63.76 352 GLY A CA 1
ATOM 2652 C C . GLY A 1 352 ? 24.325 -3.776 -10.790 1.00 62.01 352 GLY A C 1
ATOM 2653 O O . GLY A 1 352 ? 23.104 -3.612 -10.888 1.00 59.19 352 GLY A O 1
ATOM 2654 N N . LEU A 1 353 ? 25.183 -3.442 -11.749 1.00 61.38 353 LEU A N 1
ATOM 2655 C CA . LEU A 1 353 ? 24.739 -2.863 -13.009 1.00 62.94 353 LEU A CA 1
ATOM 2656 C C . LEU A 1 353 ? 23.734 -3.812 -13.670 1.00 63.66 353 LEU A C 1
ATOM 2657 O O . LEU A 1 353 ? 22.789 -3.374 -14.340 1.00 63.36 353 LEU A O 1
ATOM 2662 N N . ALA A 1 354 ? 23.943 -5.113 -13.469 1.00 63.42 354 ALA A N 1
ATOM 2663 C CA . ALA A 1 354 ? 23.058 -6.136 -14.019 1.00 62.56 354 ALA A CA 1
ATOM 2664 C C . ALA A 1 354 ? 21.674 -6.002 -13.382 1.00 62.46 354 ALA A C 1
ATOM 2665 O O . ALA A 1 354 ? 20.647 -6.102 -14.058 1.00 60.94 354 ALA A O 1
ATOM 2667 N N . ARG A 1 355 ? 21.666 -5.771 -12.073 1.00 62.90 355 ARG A N 1
ATOM 2668 C CA . ARG A 1 355 ? 20.433 -5.610 -11.309 1.00 63.33 355 ARG A CA 1
ATOM 2669 C C . ARG A 1 355 ? 19.646 -4.381 -11.741 1.00 63.12 355 ARG A C 1
ATOM 2670 O O . ARG A 1 355 ? 18.421 -4.428 -11.873 1.00 63.12 355 ARG A O 1
ATOM 2678 N N . LEU A 1 356 ? 20.357 -3.277 -11.951 1.00 61.77 356 LEU A N 1
ATOM 2679 C CA . LEU A 1 356 ? 19.722 -2.033 -12.358 1.00 60.59 356 LEU A CA 1
ATOM 2680 C C . LEU A 1 356 ? 19.257 -2.027 -13.820 1.00 60.70 356 LEU A C 1
ATOM 2681 O O . LEU A 1 356 ? 18.222 -1.438 -14.136 1.00 60.63 356 LEU A O 1
ATOM 2686 N N . SER A 1 357 ? 19.996 -2.685 -14.709 1.00 59.85 357 SER A N 1
ATOM 2687 C CA . SER A 1 357 ? 19.600 -2.703 -16.116 1.00 61.13 357 SER A CA 1
ATOM 2688 C C . SER A 1 357 ? 18.203 -3.284 -16.309 1.00 61.68 357 SER A C 1
ATOM 2689 O O . SER A 1 357 ? 17.540 -3.006 -17.309 1.00 62.69 357 SER A O 1
ATOM 2692 N N . ARG A 1 358 ? 17.753 -4.085 -15.350 1.00 62.49 358 ARG A N 1
ATOM 2693 C CA . ARG A 1 358 ? 16.431 -4.699 -15.431 1.00 63.95 358 ARG A CA 1
ATOM 2694 C C . ARG A 1 358 ? 15.365 -3.712 -14.982 1.00 64.14 358 ARG A C 1
ATOM 2695 O O . ARG A 1 358 ? 14.164 -3.985 -15.083 1.00 64.00 358 ARG A O 1
ATOM 2703 N N . LEU A 1 359 ? 15.812 -2.560 -14.489 1.00 63.65 359 LEU A N 1
ATOM 2704 C CA . LEU A 1 359 ? 14.903 -1.530 -14.006 1.00 62.03 359 LEU A CA 1
ATOM 2705 C C . LEU A 1 359 ? 14.791 -0.338 -14.952 1.00 62.45 359 LEU A C 1
ATOM 2706 O O . LEU A 1 359 ? 13.835 0.434 -14.876 1.00 62.46 359 LEU A O 1
ATOM 2711 N N . VAL A 1 360 ? 15.760 -0.204 -15.853 1.00 62.97 360 VAL A N 1
ATOM 2712 C CA . VAL A 1 360 ? 15.789 0.905 -16.804 1.00 63.21 360 VAL A CA 1
ATOM 2713 C C . VAL A 1 360 ? 15.734 0.431 -18.249 1.00 64.29 360 VAL A C 1
ATOM 2714 O O . VAL A 1 360 ? 16.467 -0.479 -18.636 1.00 64.84 360 VAL A O 1
ATOM 2718 N N . SER A 1 361 ? 14.878 1.061 -19.049 1.00 65.15 361 SER A N 1
ATOM 2719 C CA . SER A 1 361 ? 14.750 0.700 -20.459 1.00 65.75 361 SER A CA 1
ATOM 2720 C C . SER A 1 361 ? 15.804 1.427 -21.295 1.00 65.47 361 SER A C 1
ATOM 2721 O O . SER A 1 361 ? 16.553 2.252 -20.779 1.00 65.94 361 SER A O 1
ATOM 2724 N N . GLU A 1 362 ? 15.854 1.115 -22.585 1.00 65.74 362 GLU A N 1
ATOM 2725 C CA . GLU A 1 362 ? 16.811 1.722 -23.505 1.00 66.64 362 GLU A CA 1
ATOM 2726 C C . GLU A 1 362 ? 18.218 1.878 -22.940 1.00 65.84 362 GLU A C 1
ATOM 2727 O O . GLU A 1 362 ? 18.896 2.858 -23.238 1.00 64.93 362 GLU A O 1
ATOM 2733 N N . LEU A 1 363 ? 18.657 0.929 -22.120 1.00 65.79 363 LEU A N 1
ATOM 2734 C CA . LEU A 1 363 ? 20.005 0.996 -21.568 1.00 66.70 363 LEU A CA 1
ATOM 2735 C C . LEU A 1 363 ? 20.884 -0.009 -22.316 1.00 68.70 363 LEU A C 1
ATOM 2736 O O . LEU A 1 363 ? 20.745 -1.224 -22.144 1.00 69.38 363 LEU A O 1
ATOM 2741 N N . PRO A 1 364 ? 21.796 0.492 -23.172 1.00 70.73 364 PRO A N 1
ATOM 2742 C CA . PRO A 1 364 ? 22.707 -0.347 -23.966 1.00 71.37 364 PRO A CA 1
ATOM 2743 C C . PRO A 1 364 ? 23.876 -0.938 -23.192 1.00 70.88 364 PRO A C 1
ATOM 2744 O O . PRO A 1 364 ? 25.002 -0.447 -23.280 1.00 71.23 364 PRO A O 1
ATOM 2748 N N . TRP A 1 365 ? 23.611 -1.997 -22.440 1.00 70.82 365 TRP A N 1
ATOM 2749 C CA . TRP A 1 365 ? 24.672 -2.635 -21.683 1.00 72.80 365 TRP A CA 1
ATOM 2750 C C . TRP A 1 365 ? 24.503 -4.145 -21.610 1.00 75.10 365 TRP A C 1
ATOM 2751 O O . TRP A 1 365 ? 23.382 -4.658 -21.604 1.00 74.98 365 TRP A O 1
ATOM 2762 N N . GLU A 1 366 ? 25.628 -4.850 -21.563 1.00 77.04 366 GLU A N 1
ATOM 2763 C CA . GLU A 1 366 ? 25.615 -6.300 -21.470 1.00 80.04 366 GLU A CA 1
ATOM 2764 C C . GLU A 1 366 ? 26.642 -6.766 -20.437 1.00 80.64 366 GLU A C 1
ATOM 2765 O O . GLU A 1 366 ? 26.235 -7.460 -19.481 1.00 80.35 366 GLU A O 1
ATOM 2771 N N . MET B 1 1 ? 5.051 14.908 1.060 1.00 42.18 1 MET B N 1
ATOM 2772 C CA . MET B 1 1 ? 5.889 15.915 1.752 1.00 42.57 1 MET B CA 1
ATOM 2773 C C . MET B 1 1 ? 6.148 15.520 3.205 1.00 43.50 1 MET B C 1
ATOM 2774 O O . MET B 1 1 ? 5.216 15.282 3.973 1.00 44.80 1 MET B O 1
ATOM 2779 N N . ILE B 1 2 ? 7.423 15.457 3.573 1.00 41.67 2 ILE B N 1
ATOM 2780 C CA . ILE B 1 2 ? 7.812 15.103 4.921 1.00 39.41 2 ILE B CA 1
ATOM 2781 C C . ILE B 1 2 ? 7.866 16.370 5.770 1.00 39.49 2 ILE B C 1
ATOM 2782 O O . ILE B 1 2 ? 8.406 17.386 5.345 1.00 40.00 2 ILE B O 1
ATOM 2787 N N . GLY B 1 3 ? 7.277 16.307 6.961 1.00 38.15 3 GLY B N 1
ATOM 2788 C CA . GLY B 1 3 ? 7.272 17.446 7.854 1.00 36.43 3 GLY B CA 1
ATOM 2789 C C . GLY B 1 3 ? 8.228 17.149 8.986 1.00 37.07 3 GLY B C 1
ATOM 2790 O O . GLY B 1 3 ? 8.273 16.024 9.489 1.00 36.97 3 GLY B O 1
ATOM 2791 N N . ILE B 1 4 ? 9.000 18.150 9.386 1.00 36.27 4 ILE B N 1
ATOM 2792 C CA . ILE B 1 4 ? 9.974 17.973 10.456 1.00 35.13 4 ILE B CA 1
ATOM 2793 C C . ILE B 1 4 ? 9.810 19.007 11.561 1.00 35.31 4 ILE B C 1
ATOM 2794 O O . ILE B 1 4 ? 9.830 20.204 11.292 1.00 36.68 4 ILE B O 1
ATOM 2799 N N . LEU B 1 5 ? 9.631 18.541 12.795 1.00 33.95 5 LEU B N 1
ATOM 2800 C CA . LEU B 1 5 ? 9.523 19.444 13.933 1.00 36.85 5 LEU B CA 1
ATOM 2801 C C . LEU B 1 5 ? 10.963 19.837 14.282 1.00 37.63 5 LEU B C 1
ATOM 2802 O O . LEU B 1 5 ? 11.809 18.975 14.557 1.00 36.61 5 LEU B O 1
ATOM 2807 N N . GLY B 1 6 ? 11.231 21.140 14.243 1.00 37.30 6 GLY B N 1
ATOM 2808 C CA . GLY B 1 6 ? 12.561 21.650 14.526 1.00 35.82 6 GLY B CA 1
ATOM 2809 C C . GLY B 1 6 ? 13.193 22.143 13.235 1.00 35.94 6 GLY B C 1
ATOM 2810 O O . GLY B 1 6 ? 13.186 21.423 12.230 1.00 36.31 6 GLY B O 1
ATOM 2811 N N . GLY B 1 7 ? 13.732 23.360 13.244 1.00 32.68 7 GLY B N 1
ATOM 2812 C CA . GLY B 1 7 ? 14.341 23.888 12.037 1.00 30.83 7 GLY B CA 1
ATOM 2813 C C . GLY B 1 7 ? 15.851 23.993 12.110 1.00 30.75 7 GLY B C 1
ATOM 2814 O O . GLY B 1 7 ? 16.467 24.713 11.312 1.00 29.50 7 GLY B O 1
ATOM 2815 N N . GLY B 1 8 ? 16.448 23.266 13.057 1.00 29.81 8 GLY B N 1
ATOM 2816 C CA . GLY B 1 8 ? 17.892 23.296 13.249 1.00 29.20 8 GLY B CA 1
ATOM 2817 C C . GLY B 1 8 ? 18.738 22.681 12.147 1.00 30.08 8 GLY B C 1
ATOM 2818 O O . GLY B 1 8 ? 18.252 22.406 11.050 1.00 30.93 8 GLY B O 1
ATOM 2819 N N . GLN B 1 9 ? 20.012 22.444 12.438 1.00 29.58 9 GLN B N 1
ATOM 2820 C CA . GLN B 1 9 ? 20.896 21.889 11.428 1.00 29.59 9 GLN B CA 1
ATOM 2821 C C . GLN B 1 9 ? 20.611 20.425 11.113 1.00 29.58 9 GLN B C 1
ATOM 2822 O O . GLN B 1 9 ? 20.824 19.979 9.980 1.00 29.21 9 GLN B O 1
ATOM 2828 N N . LEU B 1 10 ? 20.113 19.675 12.092 1.00 31.29 10 LEU B N 1
ATOM 2829 C CA . LEU B 1 10 ? 19.793 18.271 11.841 1.00 31.24 10 LEU B CA 1
ATOM 2830 C C . LEU B 1 10 ? 18.673 18.220 10.801 1.00 31.63 10 LEU B C 1
ATOM 2831 O O . LEU B 1 10 ? 18.694 17.391 9.889 1.00 33.71 10 LEU B O 1
ATOM 2836 N N . GLY B 1 11 ? 17.702 19.118 10.929 1.00 30.30 11 GLY B N 1
ATOM 2837 C CA . GLY B 1 11 ? 16.611 19.151 9.973 1.00 30.60 11 GLY B CA 1
ATOM 2838 C C . GLY B 1 11 ? 17.112 19.581 8.609 1.00 31.81 11 GLY B C 1
ATOM 2839 O O . GLY B 1 11 ? 16.695 19.053 7.568 1.00 33.05 11 GLY B O 1
ATOM 2840 N N . ARG B 1 12 ? 18.014 20.556 8.614 1.00 30.64 12 ARG B N 1
ATOM 2841 C CA . ARG B 1 12 ? 18.597 21.066 7.379 1.00 29.56 12 ARG B CA 1
ATOM 2842 C C . ARG B 1 12 ? 19.314 19.951 6.633 1.00 27.22 12 ARG B C 1
ATOM 2843 O O . ARG B 1 12 ? 19.195 19.835 5.422 1.00 27.85 12 ARG B O 1
ATOM 2851 N N . MET B 1 13 ? 20.056 19.118 7.349 1.00 28.81 13 MET B N 1
ATOM 2852 C CA . MET B 1 13 ? 20.770 18.033 6.679 1.00 30.82 13 MET B CA 1
ATOM 2853 C C . MET B 1 13 ? 19.836 16.905 6.250 1.00 31.10 13 MET B C 1
ATOM 2854 O O . MET B 1 13 ? 20.124 16.187 5.295 1.00 29.95 13 MET B O 1
ATOM 2859 N N . LEU B 1 14 ? 18.711 16.771 6.950 1.00 32.47 14 LEU B N 1
ATOM 2860 C CA . LEU B 1 14 ? 17.691 15.784 6.611 1.00 33.16 14 LEU B CA 1
ATOM 2861 C C . LEU B 1 14 ? 17.144 16.144 5.208 1.00 32.84 14 LEU B C 1
ATOM 2862 O O . LEU B 1 14 ? 17.065 15.306 4.301 1.00 30.93 14 LEU B O 1
ATOM 2867 N N . ALA B 1 15 ? 16.781 17.411 5.035 1.00 32.93 15 ALA B N 1
ATOM 2868 C CA . ALA B 1 15 ? 16.252 17.883 3.762 1.00 32.97 15 ALA B CA 1
ATOM 2869 C C . ALA B 1 15 ? 17.265 17.697 2.627 1.00 34.68 15 ALA B C 1
ATOM 2870 O O . ALA B 1 15 ? 16.899 17.224 1.540 1.00 32.37 15 ALA B O 1
ATOM 2872 N N . LEU B 1 16 ? 18.527 18.073 2.877 1.00 34.56 16 LEU B N 1
ATOM 2873 C CA . LEU B 1 16 ? 19.595 17.930 1.873 1.00 33.88 16 LEU B CA 1
ATOM 2874 C C . LEU B 1 16 ? 19.754 16.486 1.427 1.00 33.48 16 LEU B C 1
ATOM 2875 O O . LEU B 1 16 ? 20.016 16.224 0.262 1.00 34.28 16 LEU B O 1
ATOM 2880 N N . ALA B 1 17 ? 19.598 15.546 2.355 1.00 34.70 17 ALA B N 1
ATOM 2881 C CA . ALA B 1 17 ? 19.717 14.134 2.008 1.00 35.30 17 ALA B CA 1
ATOM 2882 C C . ALA B 1 17 ? 18.466 13.678 1.245 1.00 35.69 17 ALA B C 1
ATOM 2883 O O . ALA B 1 17 ? 18.522 12.766 0.423 1.00 36.20 17 ALA B O 1
ATOM 2885 N N . GLY B 1 18 ? 17.344 14.341 1.506 1.00 36.20 18 GLY B N 1
ATOM 2886 C CA . GLY B 1 18 ? 16.097 13.985 0.857 1.00 34.77 18 GLY B CA 1
ATOM 2887 C C . GLY B 1 18 ? 15.843 14.514 -0.544 1.00 36.14 18 GLY B C 1
ATOM 2888 O O . GLY B 1 18 ? 15.237 13.812 -1.363 1.00 38.09 18 GLY B O 1
ATOM 2889 N N . TYR B 1 19 ? 16.276 15.735 -0.851 1.00 34.02 19 TYR B N 1
ATOM 2890 C CA . TYR B 1 19 ? 16.026 16.249 -2.193 1.00 32.68 19 TYR B CA 1
ATOM 2891 C C . TYR B 1 19 ? 16.482 15.272 -3.287 1.00 32.37 19 TYR B C 1
ATOM 2892 O O . TYR B 1 19 ? 15.796 15.099 -4.287 1.00 32.76 19 TYR B O 1
ATOM 2901 N N . PRO B 1 20 ? 17.649 14.625 -3.113 1.00 32.04 20 PRO B N 1
ATOM 2902 C CA . PRO B 1 20 ? 18.117 13.677 -4.128 1.00 32.95 20 PRO B CA 1
ATOM 2903 C C . PRO B 1 20 ? 17.113 12.553 -4.350 1.00 35.44 20 PRO B C 1
ATOM 2904 O O . PRO B 1 20 ? 17.123 11.909 -5.398 1.00 37.17 20 PRO B O 1
ATOM 2908 N N . LEU B 1 21 ? 16.247 12.322 -3.364 1.00 35.72 21 LEU B N 1
ATOM 2909 C CA . LEU B 1 21 ? 15.225 11.281 -3.473 1.00 37.77 21 LEU B CA 1
ATOM 2910 C C . LEU B 1 21 ? 13.903 11.858 -3.974 1.00 38.89 21 LEU B C 1
ATOM 2911 O O . LEU B 1 21 ? 12.879 11.176 -3.976 1.00 41.56 21 LEU B O 1
ATOM 2916 N N . GLY B 1 22 ? 13.926 13.122 -4.377 1.00 37.74 22 GLY B N 1
ATOM 2917 C CA . GLY B 1 22 ? 12.723 13.753 -4.880 1.00 34.91 22 GLY B CA 1
ATOM 2918 C C . GLY B 1 22 ? 11.701 14.102 -3.822 1.00 34.62 22 GLY B C 1
ATOM 2919 O O . GLY B 1 22 ? 10.538 14.360 -4.145 1.00 37.18 22 GLY B O 1
ATOM 2920 N N . LEU B 1 23 ? 12.122 14.123 -2.563 1.00 32.48 23 LEU B N 1
ATOM 2921 C CA . LEU B 1 23 ? 11.216 14.454 -1.475 1.00 32.15 23 LEU B CA 1
ATOM 2922 C C . LEU B 1 23 ? 11.018 15.971 -1.303 1.00 34.57 23 LEU B C 1
ATOM 2923 O O . LEU B 1 23 ? 11.700 16.788 -1.935 1.00 32.97 23 LEU B O 1
ATOM 2928 N N . SER B 1 24 ? 10.055 16.330 -0.458 1.00 34.46 24 SER B N 1
ATOM 2929 C CA . SER B 1 24 ? 9.736 17.725 -0.156 1.00 36.25 24 SER B CA 1
ATOM 2930 C C . SER B 1 24 ? 9.740 17.850 1.349 1.00 35.99 24 SER B C 1
ATOM 2931 O O . SER B 1 24 ? 9.540 16.859 2.054 1.00 35.44 24 SER B O 1
ATOM 2934 N N . PHE B 1 25 ? 9.945 19.063 1.845 1.00 34.18 25 PHE B N 1
ATOM 2935 C CA . PHE B 1 25 ? 10.014 19.259 3.279 1.00 34.49 25 PHE B CA 1
ATOM 2936 C C . PHE B 1 25 ? 9.347 20.516 3.787 1.00 35.53 25 PHE B C 1
ATOM 2937 O O . PHE B 1 25 ? 9.239 21.512 3.076 1.00 38.71 25 PHE B O 1
ATOM 2945 N N . ARG B 1 26 ? 8.897 20.450 5.032 1.00 35.54 26 ARG B N 1
ATOM 2946 C CA . ARG B 1 26 ? 8.295 21.583 5.705 1.00 35.28 26 ARG B CA 1
ATOM 2947 C C . ARG B 1 26 ? 8.814 21.516 7.132 1.00 34.84 26 ARG B C 1
ATOM 2948 O O . ARG B 1 26 ? 8.765 20.466 7.780 1.00 33.02 26 ARG B O 1
ATOM 2956 N N . PHE B 1 27 ? 9.339 22.628 7.620 1.00 35.23 27 PHE B N 1
ATOM 2957 C CA . PHE B 1 27 ? 9.856 22.645 8.979 1.00 35.94 27 PHE B CA 1
ATOM 2958 C C . PHE B 1 27 ? 8.987 23.529 9.833 1.00 36.30 27 PHE B C 1
ATOM 2959 O O . PHE B 1 27 ? 8.326 24.434 9.323 1.00 36.63 27 PHE B O 1
ATOM 2967 N N . LEU B 1 28 ? 8.983 23.250 11.132 1.00 37.59 28 LEU B N 1
ATOM 2968 C CA . LEU B 1 28 ? 8.241 24.054 12.102 1.00 39.44 28 LEU B CA 1
ATOM 2969 C C . LEU B 1 28 ? 9.297 24.437 13.133 1.00 38.09 28 LEU B C 1
ATOM 2970 O O . LEU B 1 28 ? 9.975 23.567 13.674 1.00 38.88 28 LEU B O 1
ATOM 2975 N N . ASP B 1 29 ? 9.454 25.731 13.379 1.00 36.48 29 ASP B N 1
ATOM 2976 C CA . ASP B 1 29 ? 10.427 26.187 14.355 1.00 38.31 29 ASP B CA 1
ATOM 2977 C C . ASP B 1 29 ? 10.062 27.575 14.863 1.00 38.33 29 ASP B C 1
ATOM 2978 O O . ASP B 1 29 ? 9.556 28.407 14.122 1.00 37.75 29 ASP B O 1
ATOM 2983 N N . PRO B 1 30 ? 10.310 27.828 16.148 1.00 39.93 30 PRO B N 1
ATOM 2984 C CA . PRO B 1 30 ? 10.034 29.093 16.829 1.00 41.86 30 PRO B CA 1
ATOM 2985 C C . PRO B 1 30 ? 10.814 30.280 16.273 1.00 43.40 30 PRO B C 1
ATOM 2986 O O . PRO B 1 30 ? 10.350 31.415 16.320 1.00 44.94 30 PRO B O 1
ATOM 2990 N N . SER B 1 31 ? 12.008 30.019 15.760 1.00 45.40 31 SER B N 1
ATOM 2991 C CA . SER B 1 31 ? 12.843 31.086 15.241 1.00 46.60 31 SER B CA 1
ATOM 2992 C C . SER B 1 31 ? 12.810 31.288 13.742 1.00 47.01 31 SER B C 1
ATOM 2993 O O . SER B 1 31 ? 13.070 30.370 12.973 1.00 48.44 31 SER B O 1
ATOM 2996 N N . PRO B 1 32 ? 12.525 32.520 13.307 1.00 48.28 32 PRO B N 1
ATOM 2997 C CA . PRO B 1 32 ? 12.460 32.867 11.887 1.00 48.68 32 PRO B CA 1
ATOM 2998 C C . PRO B 1 32 ? 13.800 32.616 11.205 1.00 49.41 32 PRO B C 1
ATOM 2999 O O . PRO B 1 32 ? 13.885 32.613 9.982 1.00 51.51 32 PRO B O 1
ATOM 3003 N N . GLU B 1 33 ? 14.842 32.404 12.003 1.00 50.35 33 GLU B N 1
ATOM 3004 C CA . GLU B 1 33 ? 16.181 32.189 11.470 1.00 50.05 33 GLU B CA 1
ATOM 3005 C C . GLU B 1 33 ? 16.615 30.738 11.371 1.00 47.10 33 GLU B C 1
ATOM 3006 O O . GLU B 1 33 ? 17.735 30.478 10.951 1.00 46.42 33 GLU B O 1
ATOM 3012 N N . ALA B 1 34 ? 15.752 29.803 11.762 1.00 44.55 34 ALA B N 1
ATOM 3013 C CA . ALA B 1 34 ? 16.092 28.374 11.704 1.00 41.84 34 ALA B CA 1
ATOM 3014 C C . ALA B 1 34 ? 16.879 28.104 10.423 1.00 39.76 34 ALA B C 1
ATOM 3015 O O . ALA B 1 34 ? 16.400 28.363 9.324 1.00 37.62 34 ALA B O 1
ATOM 3017 N N . CYS B 1 35 ? 18.090 27.584 10.558 1.00 37.54 35 CYS B N 1
ATOM 3018 C CA . CYS B 1 35 ? 18.894 27.361 9.371 1.00 37.82 35 CYS B CA 1
ATOM 3019 C C . CYS B 1 35 ? 18.254 26.403 8.366 1.00 37.33 35 CYS B C 1
ATOM 3020 O O . CYS B 1 35 ? 18.605 26.426 7.177 1.00 36.17 35 CYS B O 1
ATOM 3023 N N . ALA B 1 36 ? 17.311 25.577 8.818 1.00 34.45 36 ALA B N 1
ATOM 3024 C CA . ALA B 1 36 ? 16.662 24.659 7.889 1.00 35.05 36 ALA B CA 1
ATOM 3025 C C . ALA B 1 36 ? 15.826 25.480 6.914 1.00 35.51 36 ALA B C 1
ATOM 3026 O O . ALA B 1 36 ? 15.575 25.060 5.779 1.00 35.12 36 ALA B O 1
ATOM 3028 N N . GLY B 1 37 ? 15.412 26.662 7.361 1.00 35.40 37 GLY B N 1
ATOM 3029 C CA . GLY B 1 37 ? 14.617 27.533 6.521 1.00 36.63 37 GLY B CA 1
ATOM 3030 C C . GLY B 1 37 ? 15.315 27.883 5.222 1.00 38.22 37 GLY B C 1
ATOM 3031 O O . GLY B 1 37 ? 14.670 28.247 4.239 1.00 41.96 37 GLY B O 1
ATOM 3032 N N . GLN B 1 38 ? 16.635 27.774 5.205 1.00 38.25 38 GLN B N 1
ATOM 3033 C CA . GLN B 1 38 ? 17.397 28.093 4.008 1.00 38.94 38 GLN B CA 1
ATOM 3034 C C . GLN B 1 38 ? 17.316 26.990 2.956 1.00 39.43 38 GLN B C 1
ATOM 3035 O O . GLN B 1 38 ? 17.765 27.174 1.824 1.00 40.94 38 GLN B O 1
ATOM 3041 N N . VAL B 1 39 ? 16.738 25.846 3.310 1.00 39.16 39 VAL B N 1
ATOM 3042 C CA . VAL B 1 39 ? 16.663 24.749 2.355 1.00 37.96 39 VAL B CA 1
ATOM 3043 C C . VAL B 1 39 ? 15.274 24.147 2.153 1.00 39.36 39 VAL B C 1
ATOM 3044 O O . VAL B 1 39 ? 15.108 23.220 1.362 1.00 39.31 39 VAL B O 1
ATOM 3048 N N . GLY B 1 40 ? 14.274 24.678 2.846 1.00 39.11 40 GLY B N 1
ATOM 3049 C CA . GLY B 1 40 ? 12.925 24.158 2.684 1.00 39.65 40 GLY B CA 1
ATOM 3050 C C . GLY B 1 40 ? 11.938 25.176 3.194 1.00 39.56 40 GLY B C 1
ATOM 3051 O O . GLY B 1 40 ? 12.367 26.221 3.675 1.00 39.82 40 GLY B O 1
ATOM 3052 N N . GLU B 1 41 ? 10.636 24.906 3.093 1.00 40.78 41 GLU B N 1
ATOM 3053 C CA . GLU B 1 41 ? 9.668 25.869 3.597 1.00 43.12 41 GLU B CA 1
ATOM 3054 C C . GLU B 1 41 ? 9.592 25.734 5.110 1.00 43.80 41 GLU B C 1
ATOM 3055 O O . GLU B 1 41 ? 9.390 24.649 5.665 1.00 46.28 41 GLU B O 1
ATOM 3061 N N . LEU B 1 42 ? 9.798 26.859 5.772 1.00 42.42 42 LEU B N 1
ATOM 3062 C CA . LEU B 1 42 ? 9.803 26.908 7.212 1.00 41.96 42 LEU B CA 1
ATOM 3063 C C . LEU B 1 42 ? 8.608 27.678 7.736 1.00 42.74 42 LEU B C 1
ATOM 3064 O O . LEU B 1 42 ? 8.370 28.818 7.352 1.00 44.06 42 LEU B O 1
ATOM 3069 N N . VAL 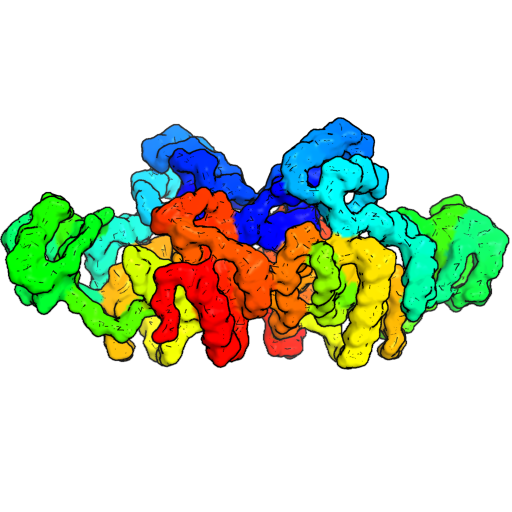B 1 43 ? 7.841 27.030 8.602 1.00 42.27 43 VAL B N 1
ATOM 3070 C CA . VAL B 1 43 ? 6.688 27.657 9.217 1.00 39.21 43 VAL B CA 1
ATOM 3071 C C . VAL B 1 43 ? 7.196 28.118 10.579 1.00 39.60 43 VAL B C 1
ATOM 3072 O O . VAL B 1 43 ? 7.666 27.299 11.370 1.00 39.23 43 VAL B O 1
ATOM 3076 N N . VAL B 1 44 ? 7.142 29.426 10.829 1.00 39.47 44 VAL B N 1
ATOM 3077 C CA . VAL B 1 44 ? 7.583 29.989 12.104 1.00 39.89 44 VAL B CA 1
ATOM 3078 C C . VAL B 1 44 ? 6.432 29.951 13.106 1.00 42.56 44 VAL B C 1
ATOM 3079 O O . VAL B 1 44 ? 5.400 30.579 12.888 1.00 44.31 44 VAL B O 1
ATOM 3083 N N . GLY B 1 45 ? 6.614 29.211 14.196 1.00 44.40 45 GLY B N 1
ATOM 3084 C CA . GLY B 1 45 ? 5.585 29.109 15.215 1.00 45.34 45 GLY B CA 1
ATOM 3085 C C . GLY B 1 45 ? 6.061 28.287 16.397 1.00 46.44 45 GLY B C 1
ATOM 3086 O O . GLY B 1 45 ? 6.997 27.506 16.267 1.00 46.67 45 GLY B O 1
ATOM 3087 N N . GLU B 1 46 ? 5.434 28.470 17.555 1.00 47.69 46 GLU B N 1
ATOM 3088 C CA . GLU B 1 46 ? 5.803 27.714 18.749 1.00 49.21 46 GLU B CA 1
ATOM 3089 C C . GLU B 1 46 ? 5.202 26.310 18.660 1.00 48.04 46 GLU B C 1
ATOM 3090 O O . GLU B 1 46 ? 4.113 26.144 18.121 1.00 47.65 46 GLU B O 1
ATOM 3096 N N . PHE B 1 47 ? 5.910 25.303 19.169 1.00 47.57 47 PHE B N 1
ATOM 3097 C CA . PHE B 1 47 ? 5.414 23.924 19.119 1.00 49.54 47 PHE B CA 1
ATOM 3098 C C . PHE B 1 47 ? 4.136 23.721 19.913 1.00 50.98 47 PHE B C 1
ATOM 3099 O O . PHE B 1 47 ? 3.410 22.750 19.692 1.00 51.58 47 PHE B O 1
ATOM 3107 N N . LEU B 1 48 ? 3.866 24.627 20.847 1.00 52.04 48 LEU B N 1
ATOM 3108 C CA . LEU B 1 48 ? 2.663 24.521 21.646 1.00 53.19 48 LEU B CA 1
ATOM 3109 C C . LEU B 1 48 ? 1.577 25.472 21.160 1.00 53.93 48 LEU B C 1
ATOM 3110 O O . LEU B 1 48 ? 0.562 25.665 21.831 1.00 57.28 48 LEU B O 1
ATOM 3115 N N . ASP B 1 49 ? 1.798 26.063 19.989 1.00 52.69 49 ASP B N 1
ATOM 3116 C CA . ASP B 1 49 ? 0.821 26.951 19.372 1.00 52.42 49 ASP B CA 1
ATOM 3117 C C . ASP B 1 49 ? 0.027 26.041 18.436 1.00 52.12 49 ASP B C 1
ATOM 3118 O O . ASP B 1 49 ? 0.402 25.828 17.279 1.00 52.59 49 ASP B O 1
ATOM 3123 N N . GLU B 1 50 ? -1.064 25.493 18.955 1.00 50.26 50 GLU B N 1
ATOM 3124 C CA . GLU B 1 50 ? -1.897 24.573 18.194 1.00 48.84 50 GLU B CA 1
ATOM 3125 C C . GLU B 1 50 ? -2.222 25.080 16.789 1.00 47.10 50 GLU B C 1
ATOM 3126 O O . GLU B 1 50 ? -2.236 24.301 15.838 1.00 46.97 50 GLU B O 1
ATOM 3132 N N . GLY B 1 51 ? -2.474 26.381 16.655 1.00 45.83 51 GLY B N 1
ATOM 3133 C CA . GLY B 1 51 ? -2.788 26.939 15.351 1.00 43.47 51 GLY B CA 1
ATOM 3134 C C . GLY B 1 51 ? -1.660 26.670 14.376 1.00 45.21 51 GLY B C 1
ATOM 3135 O O . GLY B 1 51 ? -1.869 26.125 13.289 1.00 44.20 51 GLY B O 1
ATOM 3136 N N . ALA B 1 52 ? -0.450 27.044 14.782 1.00 45.47 52 ALA B N 1
ATOM 3137 C CA . ALA B 1 52 ? 0.729 26.842 13.958 1.00 42.93 52 ALA B CA 1
ATOM 3138 C C . ALA B 1 52 ? 0.982 25.359 13.761 1.00 42.17 52 ALA B C 1
ATOM 3139 O O . ALA B 1 52 ? 1.329 24.926 12.668 1.00 43.40 52 ALA B O 1
ATOM 3141 N N . LEU B 1 53 ? 0.792 24.575 14.814 1.00 40.68 53 LEU B N 1
ATOM 3142 C CA . LEU B 1 53 ? 1.021 23.140 14.720 1.00 41.52 53 LEU B CA 1
ATOM 3143 C C . LEU B 1 53 ? 0.168 22.484 13.636 1.00 43.65 53 LEU B C 1
ATOM 3144 O O . LEU B 1 53 ? 0.689 21.730 12.818 1.00 42.97 53 LEU B O 1
ATOM 3149 N N . LEU B 1 54 ? -1.139 22.765 13.627 1.00 46.32 54 LEU B N 1
ATOM 3150 C CA . LEU B 1 54 ? -2.047 22.183 12.628 1.00 47.40 54 LEU B CA 1
ATOM 3151 C C . LEU B 1 54 ? -1.827 22.743 11.219 1.00 48.05 54 LEU B C 1
ATOM 3152 O O . LEU B 1 54 ? -1.975 22.027 10.220 1.00 44.86 54 LEU B O 1
ATOM 3157 N N . ARG B 1 55 ? -1.492 24.028 11.147 1.00 49.14 55 ARG B N 1
ATOM 3158 C CA . ARG B 1 55 ? -1.222 24.684 9.875 1.00 49.87 55 ARG B CA 1
ATOM 3159 C C . ARG B 1 55 ? -0.022 23.976 9.241 1.00 49.76 55 ARG B C 1
ATOM 3160 O O . ARG B 1 55 ? 0.002 23.707 8.041 1.00 50.91 55 ARG B O 1
ATOM 3168 N N . PHE B 1 56 ? 0.964 23.660 10.075 1.00 47.57 56 PHE B N 1
ATOM 3169 C CA . PHE B 1 56 ? 2.171 22.965 9.649 1.00 45.21 56 PHE B CA 1
ATOM 3170 C C . PHE B 1 56 ? 1.877 21.567 9.080 1.00 45.77 56 PHE B C 1
ATOM 3171 O O . PHE B 1 56 ? 2.425 21.185 8.051 1.00 46.37 56 PHE B O 1
ATOM 3179 N N . ALA B 1 57 ? 1.001 20.814 9.739 1.00 46.10 57 ALA B N 1
ATOM 3180 C CA . ALA B 1 57 ? 0.686 19.454 9.302 1.00 47.13 57 ALA B CA 1
ATOM 3181 C C . ALA B 1 57 ? -0.164 19.305 8.042 1.00 47.15 57 ALA B C 1
ATOM 3182 O O . ALA B 1 57 ? -0.220 18.227 7.454 1.00 46.91 57 ALA B O 1
ATOM 3184 N N . GLU B 1 58 ? -0.815 20.382 7.628 1.00 49.09 58 GLU B N 1
ATOM 3185 C CA . GLU B 1 58 ? -1.673 20.371 6.445 1.00 51.29 58 GLU B CA 1
ATOM 3186 C C . GLU B 1 58 ? -1.068 19.668 5.235 1.00 50.15 58 GLU B C 1
ATOM 3187 O O . GLU B 1 58 ? -0.097 20.136 4.651 1.00 51.48 58 GLU B O 1
ATOM 3193 N N . GLY B 1 59 ? -1.639 18.532 4.865 1.00 48.46 59 GLY B N 1
ATOM 3194 C CA . GLY B 1 59 ? -1.155 17.819 3.699 1.00 47.47 59 GLY B CA 1
ATOM 3195 C C . GLY B 1 59 ? 0.124 17.011 3.812 1.00 47.86 59 GLY B C 1
ATOM 3196 O O . GLY B 1 59 ? 0.548 16.404 2.834 1.00 48.45 59 GLY B O 1
ATOM 3197 N N . LEU B 1 60 ? 0.749 16.984 4.980 1.00 46.61 60 LEU B N 1
ATOM 3198 C CA . LEU B 1 60 ? 1.973 16.212 5.119 1.00 47.02 60 LEU B CA 1
ATOM 3199 C C . LEU B 1 60 ? 1.681 14.729 4.957 1.00 46.36 60 LEU B C 1
ATOM 3200 O O . LEU B 1 60 ? 0.570 14.272 5.209 1.00 47.92 60 LEU B O 1
ATOM 3205 N N . ALA B 1 61 ? 2.682 13.979 4.522 1.00 45.46 61 ALA B N 1
ATOM 3206 C CA . ALA B 1 61 ? 2.526 12.547 4.353 1.00 44.42 61 ALA B CA 1
ATOM 3207 C C . ALA B 1 61 ? 2.862 11.894 5.681 1.00 45.33 61 ALA B C 1
ATOM 3208 O O . ALA B 1 61 ? 2.298 10.862 6.043 1.00 48.74 61 ALA B O 1
ATOM 3210 N N . LEU B 1 62 ? 3.790 12.513 6.403 1.00 44.29 62 LEU B N 1
ATOM 3211 C CA . LEU B 1 62 ? 4.235 12.014 7.698 1.00 42.66 62 LEU B CA 1
ATOM 3212 C C . LEU B 1 62 ? 5.033 13.109 8.418 1.00 43.21 62 LEU B C 1
ATOM 3213 O O . LEU B 1 62 ? 5.432 14.102 7.812 1.00 43.79 62 LEU B O 1
ATOM 3218 N N . VAL B 1 63 ? 5.258 12.921 9.713 1.00 42.39 63 VAL B N 1
ATOM 3219 C CA . VAL B 1 63 ? 5.986 13.887 10.508 1.00 41.36 63 VAL B CA 1
ATOM 3220 C C . VAL B 1 63 ? 7.047 13.212 11.357 1.00 42.75 63 VAL B C 1
ATOM 3221 O O . VAL B 1 63 ? 6.793 12.182 11.988 1.00 43.19 63 VAL B O 1
ATOM 3225 N N . THR B 1 64 ? 8.242 13.794 11.352 1.00 41.80 64 THR B N 1
ATOM 3226 C CA . THR B 1 64 ? 9.355 13.290 12.143 1.00 40.00 64 THR B CA 1
ATOM 3227 C C . THR B 1 64 ? 9.903 14.516 12.878 1.00 40.93 64 THR B C 1
ATOM 3228 O O . THR B 1 64 ? 9.385 15.617 12.699 1.00 40.83 64 THR B O 1
ATOM 3232 N N . TYR B 1 65 ? 10.929 14.348 13.704 1.00 41.50 65 TYR B N 1
ATOM 3233 C CA . TYR B 1 65 ? 11.472 15.492 14.442 1.00 43.00 65 TYR B CA 1
ATOM 3234 C C . TYR B 1 65 ? 12.991 15.449 14.640 1.00 42.95 65 TYR B C 1
ATOM 3235 O O . TYR B 1 65 ? 13.600 14.381 14.617 1.00 38.70 65 TYR B O 1
ATOM 3244 N N . GLU B 1 66 ? 13.591 16.622 14.841 1.00 43.25 66 GLU B N 1
ATOM 3245 C CA . GLU B 1 66 ? 15.033 16.726 15.039 1.00 45.16 66 GLU B CA 1
ATOM 3246 C C . GLU B 1 66 ? 15.364 17.505 16.300 1.00 46.25 66 GLU B C 1
ATOM 3247 O O . GLU B 1 66 ? 16.441 17.354 16.863 1.00 47.33 66 GLU B O 1
ATOM 3253 N N . PHE B 1 67 ? 14.423 18.343 16.720 1.00 48.68 67 PHE B N 1
ATOM 3254 C CA . PHE B 1 67 ? 14.526 19.173 17.921 1.00 51.34 67 PHE B CA 1
ATOM 3255 C C . PHE B 1 67 ? 14.537 18.182 19.090 1.00 54.87 67 PHE B C 1
ATOM 3256 O O . PHE B 1 67 ? 13.504 17.607 19.425 1.00 54.15 67 PHE B O 1
ATOM 3264 N N . GLU B 1 68 ? 15.699 17.980 19.705 1.00 59.34 68 GLU B N 1
ATOM 3265 C CA . GLU B 1 68 ? 15.832 17.037 20.819 1.00 62.32 68 GLU B CA 1
ATOM 3266 C C . GLU B 1 68 ? 14.768 17.199 21.918 1.00 63.04 68 GLU B C 1
ATOM 3267 O O . GLU B 1 68 ? 14.282 16.208 22.476 1.00 62.51 68 GLU B O 1
ATOM 3273 N N . ASN B 1 69 ? 14.389 18.434 22.228 1.00 61.32 69 ASN B N 1
ATOM 3274 C CA . ASN B 1 69 ? 13.399 18.620 23.269 1.00 60.90 69 ASN B CA 1
ATOM 3275 C C . ASN B 1 69 ? 12.021 19.107 22.839 1.00 59.35 69 ASN B C 1
ATOM 3276 O O . ASN B 1 69 ? 11.362 19.830 23.587 1.00 59.75 69 ASN B O 1
ATOM 3281 N N . VAL B 1 70 ? 11.574 18.721 21.645 1.00 55.27 70 VAL B N 1
ATOM 3282 C CA . VAL B 1 70 ? 10.241 19.121 21.213 1.00 51.62 70 VAL B CA 1
ATOM 3283 C C . VAL B 1 70 ? 9.262 18.653 22.266 1.00 49.02 70 VAL B C 1
ATOM 3284 O O . VAL B 1 70 ? 9.411 17.557 22.811 1.00 45.80 70 VAL B O 1
ATOM 3288 N N . PRO B 1 71 ? 8.250 19.481 22.575 1.00 47.65 71 PRO B N 1
ATOM 3289 C CA . PRO B 1 71 ? 7.250 19.098 23.575 1.00 44.72 71 PRO B CA 1
ATOM 3290 C C . PRO B 1 71 ? 6.581 17.843 23.039 1.00 42.61 71 PRO B C 1
ATOM 3291 O O . PRO B 1 71 ? 6.120 17.840 21.902 1.00 43.38 71 PRO B O 1
ATOM 3295 N N . VAL B 1 72 ? 6.536 16.774 23.823 1.00 41.85 72 VAL B N 1
ATOM 3296 C CA . VAL B 1 72 ? 5.902 15.550 23.334 1.00 43.88 72 VAL B CA 1
ATOM 3297 C C . VAL B 1 72 ? 4.393 15.775 23.108 1.00 45.40 72 VAL B C 1
ATOM 3298 O O . VAL B 1 72 ? 3.728 14.995 22.423 1.00 43.83 72 VAL B O 1
ATOM 3302 N N . GLU B 1 73 ? 3.867 16.848 23.691 1.00 46.83 73 GLU B N 1
ATOM 3303 C CA . GLU B 1 73 ? 2.465 17.199 23.531 1.00 50.20 73 GLU B CA 1
ATOM 3304 C C . GLU B 1 73 ? 2.208 17.432 22.042 1.00 50.42 73 GLU B C 1
ATOM 3305 O O . GLU B 1 73 ? 1.245 16.915 21.474 1.00 50.34 73 GLU B O 1
ATOM 3311 N N . ALA B 1 74 ? 3.076 18.224 21.417 1.00 49.37 74 ALA B N 1
ATOM 3312 C CA . ALA B 1 74 ? 2.938 18.532 20.000 1.00 48.80 74 ALA B CA 1
ATOM 3313 C C . ALA B 1 74 ? 3.108 17.299 19.126 1.00 48.66 74 ALA B C 1
ATOM 3314 O O . ALA B 1 74 ? 2.506 17.207 18.060 1.00 49.67 74 ALA B O 1
ATOM 3316 N N . ALA B 1 75 ? 3.925 16.349 19.566 1.00 48.38 75 ALA B N 1
ATOM 3317 C CA . ALA B 1 75 ? 4.134 15.137 18.783 1.00 48.23 75 ALA B CA 1
ATOM 3318 C C . ALA B 1 75 ? 2.894 14.247 18.812 1.00 48.59 75 ALA B C 1
ATOM 3319 O O . ALA B 1 75 ? 2.478 13.726 17.779 1.00 48.45 75 ALA B O 1
ATOM 3321 N N . ARG B 1 76 ? 2.311 14.071 19.995 1.00 48.72 76 ARG B N 1
ATOM 3322 C CA . ARG B 1 76 ? 1.117 13.238 20.142 1.00 51.54 76 ARG B CA 1
ATOM 3323 C C . ARG B 1 76 ? -0.124 13.897 19.525 1.00 51.49 76 ARG B C 1
ATOM 3324 O O . ARG B 1 76 ? -1.043 13.208 19.066 1.00 50.07 76 ARG B O 1
ATOM 3332 N N . ARG B 1 77 ? -0.129 15.229 19.507 1.00 50.81 77 ARG B N 1
ATOM 3333 C CA . ARG B 1 77 ? -1.236 15.998 18.956 1.00 50.86 77 ARG B CA 1
ATOM 3334 C C . ARG B 1 77 ? -1.397 15.831 17.448 1.00 51.01 77 ARG B C 1
ATOM 3335 O O . ARG B 1 77 ? -2.420 16.205 16.885 1.00 52.62 77 ARG B O 1
ATOM 3343 N N . LEU B 1 78 ? -0.385 15.273 16.796 1.00 51.56 78 LEU B N 1
ATOM 3344 C CA . LEU B 1 78 ? -0.431 15.052 15.357 1.00 51.40 78 LEU B CA 1
ATOM 3345 C C . LEU B 1 78 ? -0.444 13.556 15.062 1.00 53.69 78 LEU B C 1
ATOM 3346 O O . LEU B 1 78 ? -0.796 13.140 13.959 1.00 53.17 78 LEU B O 1
ATOM 3351 N N . GLU B 1 79 ? -0.063 12.756 16.059 1.00 56.47 79 GLU B N 1
ATOM 3352 C CA . GLU B 1 79 ? -0.003 11.304 15.919 1.00 60.23 79 GLU B CA 1
ATOM 3353 C C . GLU B 1 79 ? -1.327 10.734 15.439 1.00 62.07 79 GLU B C 1
ATOM 3354 O O . GLU B 1 79 ? -1.372 9.650 14.846 1.00 63.63 79 GLU B O 1
ATOM 3360 N N . GLY B 1 80 ? -2.408 11.460 15.699 1.00 62.47 80 GLY B N 1
ATOM 3361 C CA . GLY B 1 80 ? -3.706 10.992 15.260 1.00 62.16 80 GLY B CA 1
ATOM 3362 C C . GLY B 1 80 ? -3.919 11.294 13.791 1.00 62.23 80 GLY B C 1
ATOM 3363 O O . GLY B 1 80 ? -4.203 10.390 12.999 1.00 63.71 80 GLY B O 1
ATOM 3364 N N . ARG B 1 81 ? -3.749 12.566 13.432 1.00 60.55 81 ARG B N 1
ATOM 3365 C CA . ARG B 1 81 ? -3.937 13.059 12.064 1.00 58.82 81 ARG B CA 1
ATOM 3366 C C . ARG B 1 81 ? -3.074 12.422 10.975 1.00 57.65 81 ARG B C 1
ATOM 3367 O O . ARG B 1 81 ? -3.550 12.194 9.860 1.00 57.76 81 ARG B O 1
ATOM 3375 N N . LEU B 1 82 ? -1.807 12.155 11.281 1.00 55.77 82 LEU B N 1
ATOM 3376 C CA . LEU B 1 82 ? -0.909 11.549 10.303 1.00 52.38 82 LEU B CA 1
ATOM 3377 C C . LEU B 1 82 ? 0.188 10.697 10.935 1.00 49.63 82 LEU B C 1
ATOM 3378 O O . LEU B 1 82 ? 0.414 10.756 12.143 1.00 47.97 82 LEU B O 1
ATOM 3383 N N . PRO B 1 83 ? 0.872 9.871 10.122 1.00 47.71 83 PRO B N 1
ATOM 3384 C CA . PRO B 1 83 ? 1.950 9.012 10.621 1.00 48.08 83 PRO B CA 1
ATOM 3385 C C . PRO B 1 83 ? 3.022 9.857 11.305 1.00 49.02 83 PRO B C 1
ATOM 3386 O O . PRO B 1 83 ? 3.384 10.917 10.803 1.00 47.66 83 PRO B O 1
ATOM 3390 N N . LEU B 1 84 ? 3.526 9.376 12.439 1.00 50.22 84 LEU B N 1
ATOM 3391 C CA . LEU B 1 84 ? 4.544 10.080 13.206 1.00 50.90 84 LEU B CA 1
ATOM 3392 C C . LEU B 1 84 ? 5.637 9.089 13.583 1.00 51.58 84 LEU B C 1
ATOM 3393 O O . LEU B 1 84 ? 5.396 8.173 14.359 1.00 53.54 84 LEU B O 1
ATOM 3398 N N . TYR B 1 85 ? 6.832 9.271 13.022 1.00 52.09 85 TYR B N 1
ATOM 3399 C CA . TYR B 1 85 ? 7.973 8.388 13.290 1.00 51.47 85 TYR B CA 1
ATOM 3400 C C . TYR B 1 85 ? 9.181 9.235 13.666 1.00 50.18 85 TYR B C 1
ATOM 3401 O O . TYR B 1 85 ? 9.437 10.256 13.036 1.00 51.58 85 TYR B O 1
ATOM 3410 N N . PRO B 1 86 ? 9.941 8.836 14.699 1.00 48.84 86 PRO B N 1
ATOM 3411 C CA . PRO B 1 86 ? 9.762 7.659 15.551 1.00 46.37 86 PRO B CA 1
ATOM 3412 C C . PRO B 1 86 ? 8.513 7.874 16.376 1.00 44.70 86 PRO B C 1
ATOM 3413 O O . PRO B 1 86 ? 7.980 8.972 16.410 1.00 41.54 86 PRO B O 1
ATOM 3417 N N . PRO B 1 87 ? 8.023 6.822 17.047 1.00 46.63 87 PRO B N 1
ATOM 3418 C CA . PRO B 1 87 ? 6.816 6.968 17.870 1.00 46.66 87 PRO B CA 1
ATOM 3419 C C . PRO B 1 87 ? 7.035 7.880 19.082 1.00 47.11 87 PRO B C 1
ATOM 3420 O O . PRO B 1 87 ? 8.107 7.871 19.690 1.00 48.58 87 PRO B O 1
ATOM 3424 N N . ALA B 1 88 ? 6.012 8.661 19.425 1.00 48.82 88 ALA B N 1
ATOM 3425 C CA . ALA B 1 88 ? 6.065 9.602 20.549 1.00 48.62 88 ALA B CA 1
ATOM 3426 C C . ALA B 1 88 ? 6.608 9.027 21.850 1.00 49.92 88 ALA B C 1
ATOM 3427 O O . ALA B 1 88 ? 7.167 9.763 22.665 1.00 49.93 88 ALA B O 1
ATOM 3429 N N . LYS B 1 89 ? 6.441 7.724 22.059 1.00 50.45 89 LYS B N 1
ATOM 3430 C CA . LYS B 1 89 ? 6.935 7.104 23.284 1.00 52.35 89 LYS B CA 1
ATOM 3431 C C . LYS B 1 89 ? 8.450 7.280 23.441 1.00 52.56 89 LYS B C 1
ATOM 3432 O O . LYS B 1 89 ? 8.942 7.549 24.546 1.00 52.28 89 LYS B O 1
ATOM 3438 N N . ALA B 1 90 ? 9.178 7.115 22.336 1.00 51.12 90 ALA B N 1
ATOM 3439 C CA . ALA B 1 90 ? 10.631 7.247 22.339 1.00 51.44 90 ALA B CA 1
ATOM 3440 C C . ALA B 1 90 ? 11.027 8.633 22.840 1.00 51.37 90 ALA B C 1
ATOM 3441 O O . ALA B 1 90 ? 12.060 8.813 23.480 1.00 50.38 90 ALA B O 1
ATOM 3443 N N . LEU B 1 91 ? 10.181 9.608 22.553 1.00 51.25 91 LEU B N 1
ATOM 3444 C CA . LEU B 1 91 ? 10.423 10.971 22.972 1.00 51.98 91 LEU B CA 1
ATOM 3445 C C . LEU B 1 91 ? 10.208 11.100 24.483 1.00 52.80 91 LEU B C 1
ATOM 3446 O O . LEU B 1 91 ? 10.898 11.863 25.154 1.00 54.01 91 LEU B O 1
ATOM 3451 N N . GLU B 1 92 ? 9.251 10.352 25.024 1.00 53.86 92 GLU B N 1
ATOM 3452 C CA . GLU B 1 92 ? 8.977 10.411 26.461 1.00 54.63 92 GLU B CA 1
ATOM 3453 C C . GLU B 1 92 ? 10.145 9.799 27.227 1.00 51.96 92 GLU B C 1
ATOM 3454 O O . GLU B 1 92 ? 10.641 10.375 28.189 1.00 50.86 92 GLU B O 1
ATOM 3460 N N . VAL B 1 93 ? 10.571 8.618 26.796 1.00 50.37 93 VAL B N 1
ATOM 3461 C CA . VAL B 1 93 ? 11.680 7.927 27.433 1.00 49.01 93 VAL B CA 1
ATOM 3462 C C . VAL B 1 93 ? 12.951 8.773 27.403 1.00 48.86 93 VAL B C 1
ATOM 3463 O O . VAL B 1 93 ? 13.595 8.968 28.426 1.00 49.12 93 VAL B O 1
ATOM 3467 N N . ALA B 1 94 ? 13.301 9.277 26.225 1.00 48.95 94 ALA B N 1
ATOM 3468 C CA . ALA B 1 94 ? 14.511 10.073 26.055 1.00 48.81 94 ALA B CA 1
ATOM 3469 C C . ALA B 1 94 ? 14.552 11.376 26.836 1.00 48.46 94 ALA B C 1
ATOM 3470 O O . ALA B 1 94 ? 15.623 11.824 27.230 1.00 48.20 94 ALA B O 1
ATOM 3472 N N . GLN B 1 95 ? 13.398 11.980 27.075 1.00 48.70 95 GLN B N 1
ATOM 3473 C CA . GLN B 1 95 ? 13.368 13.246 27.783 1.00 50.11 95 GLN B CA 1
ATOM 3474 C C . GLN B 1 95 ? 13.414 13.198 29.313 1.00 51.85 95 GLN B C 1
ATOM 3475 O O . GLN B 1 95 ? 13.438 14.244 29.966 1.00 53.18 95 GLN B O 1
ATOM 3481 N N . ASP B 1 96 ? 13.442 11.999 29.888 1.00 52.99 96 ASP B N 1
ATOM 3482 C CA . ASP B 1 96 ? 13.525 11.856 31.343 1.00 54.41 96 ASP B CA 1
ATOM 3483 C C . ASP B 1 96 ? 14.669 10.905 31.694 1.00 55.62 96 ASP B C 1
ATOM 3484 O O . ASP B 1 96 ? 14.543 9.689 31.514 1.00 55.18 96 ASP B O 1
ATOM 3489 N N . ARG B 1 97 ? 15.772 11.455 32.204 1.00 56.18 97 ARG B N 1
ATOM 3490 C CA . ARG B 1 97 ? 16.956 10.659 32.548 1.00 57.40 97 ARG B CA 1
ATOM 3491 C C . ARG B 1 97 ? 16.662 9.392 33.334 1.00 57.38 97 ARG B C 1
ATOM 3492 O O . ARG B 1 97 ? 17.261 8.341 33.071 1.00 56.93 97 ARG B O 1
ATOM 3500 N N . LEU B 1 98 ? 15.750 9.489 34.298 1.00 56.89 98 LEU B N 1
ATOM 3501 C CA . LEU B 1 98 ? 15.389 8.332 35.105 1.00 56.86 98 LEU B CA 1
ATOM 3502 C C . LEU B 1 98 ? 14.620 7.327 34.259 1.00 57.29 98 LEU B C 1
ATOM 3503 O O . LEU B 1 98 ? 14.874 6.124 34.320 1.00 56.88 98 LEU B O 1
ATOM 3508 N N . ARG B 1 99 ? 13.682 7.823 33.462 1.00 57.67 99 ARG B N 1
ATOM 3509 C CA . ARG B 1 99 ? 12.889 6.950 32.609 1.00 59.21 99 ARG B CA 1
ATOM 3510 C C . ARG B 1 99 ? 13.803 6.287 31.580 1.00 59.84 99 ARG B C 1
ATOM 3511 O O . ARG B 1 99 ? 13.582 5.145 31.178 1.00 59.27 99 ARG B O 1
ATOM 3519 N N . GLU B 1 100 ? 14.849 7.007 31.183 1.00 61.03 100 GLU B N 1
ATOM 3520 C CA . GLU B 1 100 ? 15.816 6.518 30.203 1.00 61.73 100 GLU B CA 1
ATOM 3521 C C . GLU B 1 100 ? 16.576 5.310 30.752 1.00 61.50 100 GLU B C 1
ATOM 3522 O O . GLU B 1 100 ? 16.550 4.224 30.164 1.00 60.60 100 GLU B O 1
ATOM 3528 N N . LYS B 1 101 ? 17.260 5.507 31.876 1.00 61.44 101 LYS B N 1
ATOM 3529 C CA . LYS B 1 101 ? 18.017 4.431 32.509 1.00 61.57 101 LYS B CA 1
ATOM 3530 C C . LYS B 1 101 ? 17.087 3.278 32.884 1.00 60.75 101 LYS B C 1
ATOM 3531 O O . LYS B 1 101 ? 17.410 2.107 32.670 1.00 59.67 101 LYS B O 1
ATOM 3537 N N . THR B 1 102 ? 15.932 3.624 33.449 1.00 60.52 102 THR B N 1
ATOM 3538 C CA . THR B 1 102 ? 14.934 2.636 33.853 1.00 60.70 102 THR B CA 1
ATOM 3539 C C . THR B 1 102 ? 14.566 1.743 32.683 1.00 60.16 102 THR B C 1
ATOM 3540 O O . THR B 1 102 ? 14.531 0.521 32.813 1.00 61.06 102 THR B O 1
ATOM 3544 N N . PHE B 1 103 ? 14.289 2.365 31.543 1.00 59.39 103 PHE B N 1
ATOM 3545 C CA . PHE B 1 103 ? 13.929 1.642 30.333 1.00 59.54 103 PHE B CA 1
ATOM 3546 C C . PHE B 1 103 ? 15.020 0.647 29.910 1.00 61.48 103 PHE B C 1
ATOM 3547 O O . PHE B 1 103 ? 14.769 -0.554 29.788 1.00 60.32 103 PHE B O 1
ATOM 3555 N N . PHE B 1 104 ? 16.232 1.154 29.688 1.00 63.41 104 PHE B N 1
ATOM 3556 C CA . PHE B 1 104 ? 17.349 0.310 29.267 1.00 65.09 104 PHE B CA 1
ATOM 3557 C C . PHE B 1 104 ? 17.714 -0.750 30.293 1.00 65.94 104 PHE B C 1
ATOM 3558 O O . PHE B 1 104 ? 18.128 -1.857 29.935 1.00 66.25 104 PHE B O 1
ATOM 3566 N N . GLN B 1 105 ? 17.567 -0.413 31.568 1.00 66.73 105 GLN B N 1
ATOM 3567 C CA . GLN B 1 105 ? 17.849 -1.371 32.623 1.00 68.04 105 GLN B CA 1
ATOM 3568 C C . GLN B 1 105 ? 16.894 -2.545 32.397 1.00 68.40 105 GLN B C 1
ATOM 3569 O O . GLN B 1 105 ? 17.297 -3.708 32.434 1.00 68.26 105 GLN B O 1
ATOM 3575 N N . GLY B 1 106 ? 15.631 -2.221 32.135 1.00 68.41 106 GLY B N 1
ATOM 3576 C CA . GLY B 1 106 ? 14.631 -3.240 31.882 1.00 69.07 106 GLY B CA 1
ATOM 3577 C C . GLY B 1 106 ? 14.927 -4.084 30.656 1.00 69.99 106 GLY B C 1
ATOM 3578 O O . GLY B 1 106 ? 14.547 -5.249 30.601 1.00 71.38 106 GLY B O 1
ATOM 3579 N N . LEU B 1 107 ? 15.587 -3.506 29.657 1.00 71.34 107 LEU B N 1
ATOM 3580 C CA . LEU B 1 107 ? 15.926 -4.257 28.452 1.00 71.37 107 LEU B CA 1
ATOM 3581 C C . LEU B 1 107 ? 17.052 -5.230 28.767 1.00 71.38 107 LEU B C 1
ATOM 3582 O O . LEU B 1 107 ? 17.280 -6.200 28.040 1.00 71.79 107 LEU B O 1
ATOM 3587 N N . GLY B 1 108 ? 17.759 -4.960 29.858 1.00 70.37 108 GLY B N 1
ATOM 3588 C CA . GLY B 1 108 ? 18.855 -5.820 30.248 1.00 70.54 108 GLY B CA 1
ATOM 3589 C C . GLY B 1 108 ? 20.208 -5.281 29.824 1.00 70.59 108 GLY B C 1
ATOM 3590 O O . GLY B 1 108 ? 21.185 -6.028 29.752 1.00 70.41 108 GLY B O 1
ATOM 3591 N N . VAL B 1 109 ? 20.275 -3.984 29.537 1.00 70.18 109 VAL B N 1
ATOM 3592 C CA . VAL B 1 109 ? 21.539 -3.386 29.135 1.00 68.51 109 VAL B CA 1
ATOM 3593 C C . VAL B 1 109 ? 22.149 -2.679 30.342 1.00 67.15 109 VAL B C 1
ATOM 3594 O O . VAL B 1 109 ? 21.454 -1.994 31.092 1.00 66.51 109 VAL B O 1
ATOM 3598 N N . PRO B 1 110 ? 23.458 -2.865 30.558 1.00 66.74 110 PRO B N 1
ATOM 3599 C CA . PRO B 1 110 ? 24.192 -2.258 31.670 1.00 67.27 110 PRO B CA 1
ATOM 3600 C C . PRO B 1 110 ? 24.065 -0.737 31.722 1.00 68.59 110 PRO B C 1
ATOM 3601 O O . PRO B 1 110 ? 24.124 -0.064 30.694 1.00 68.80 110 PRO B O 1
ATOM 3605 N N . THR B 1 111 ? 23.893 -0.204 32.926 1.00 69.71 111 THR B N 1
ATOM 3606 C CA . THR B 1 111 ? 23.769 1.234 33.123 1.00 71.42 111 THR B CA 1
ATOM 3607 C C . THR B 1 111 ? 24.494 1.567 34.411 1.00 72.20 111 THR B C 1
ATOM 3608 O O . THR B 1 111 ? 24.555 0.743 35.319 1.00 73.05 111 THR B O 1
ATOM 3612 N N . PRO B 1 112 ? 25.058 2.776 34.515 1.00 73.45 112 PRO B N 1
ATOM 3613 C CA . PRO B 1 112 ? 25.759 3.121 35.754 1.00 74.17 112 PRO B CA 1
ATOM 3614 C C . PRO B 1 112 ? 24.770 2.997 36.913 1.00 74.92 112 PRO B C 1
ATOM 3615 O O . PRO B 1 112 ? 23.562 2.898 36.694 1.00 74.94 112 PRO B O 1
ATOM 3619 N N . PRO B 1 113 ? 25.267 2.972 38.159 1.00 75.45 113 PRO B N 1
ATOM 3620 C CA . PRO B 1 113 ? 24.318 2.868 39.267 1.00 74.14 113 PRO B CA 1
ATOM 3621 C C . PRO B 1 113 ? 23.605 4.214 39.366 1.00 73.25 113 PRO B C 1
ATOM 3622 O O . PRO B 1 113 ? 24.247 5.270 39.319 1.00 73.13 113 PRO B O 1
ATOM 3626 N N . PHE B 1 114 ? 22.283 4.174 39.486 1.00 71.68 114 PHE B N 1
ATOM 3627 C CA . PHE B 1 114 ? 21.486 5.390 39.567 1.00 71.35 114 PHE B CA 1
ATOM 3628 C C . PHE B 1 114 ? 20.346 5.234 40.556 1.00 73.09 114 PHE B C 1
ATOM 3629 O O . PHE B 1 114 ? 19.843 4.129 40.771 1.00 72.32 114 PHE B O 1
ATOM 3637 N N . HIS B 1 115 ? 19.920 6.349 41.137 1.00 75.22 115 HIS B N 1
ATOM 3638 C CA . HIS B 1 115 ? 18.820 6.318 42.085 1.00 77.76 115 HIS B CA 1
ATOM 3639 C C . HIS B 1 115 ? 18.064 7.640 42.086 1.00 76.88 115 HIS B C 1
ATOM 3640 O O . HIS B 1 115 ? 18.667 8.713 42.076 1.00 75.98 115 HIS B O 1
ATOM 3647 N N . PRO B 1 116 ? 16.722 7.571 42.079 1.00 76.82 116 PRO B N 1
ATOM 3648 C CA . PRO B 1 116 ? 15.838 8.741 42.081 1.00 77.08 116 PRO B CA 1
ATOM 3649 C C . PRO B 1 116 ? 15.994 9.553 43.365 1.00 78.86 116 PRO B C 1
ATOM 3650 O O . PRO B 1 116 ? 16.141 8.982 44.445 1.00 78.92 116 PRO B O 1
ATOM 3654 N N . VAL B 1 117 ? 15.968 10.878 43.253 1.00 80.98 117 VAL B N 1
ATOM 3655 C CA . VAL B 1 117 ? 16.099 11.723 44.434 1.00 84.21 117 VAL B CA 1
ATOM 3656 C C . VAL B 1 117 ? 15.161 12.928 44.441 1.00 87.01 117 VAL B C 1
ATOM 3657 O O . VAL B 1 117 ? 15.329 13.874 43.672 1.00 86.16 117 VAL B O 1
ATOM 3661 N N . ASP B 1 118 ? 14.165 12.875 45.322 1.00 91.19 118 ASP B N 1
ATOM 3662 C CA . ASP B 1 118 ? 13.192 13.953 45.465 1.00 95.26 118 ASP B CA 1
ATOM 3663 C C . ASP B 1 118 ? 13.078 14.323 46.940 1.00 97.49 118 ASP B C 1
ATOM 3664 O O . ASP B 1 118 ? 11.987 14.320 47.514 1.00 97.76 118 ASP B O 1
ATOM 3669 N N . GLY B 1 119 ? 14.217 14.636 47.549 1.00 99.84 119 GLY B N 1
ATOM 3670 C CA . GLY B 1 119 ? 14.232 14.999 48.953 1.00 102.14 119 GLY B CA 1
ATOM 3671 C C . GLY B 1 119 ? 15.432 14.437 49.692 1.00 103.25 119 GLY B C 1
ATOM 3672 O O . GLY B 1 119 ? 15.849 13.308 49.433 1.00 102.50 119 GLY B O 1
ATOM 3673 N N . PRO B 1 120 ? 16.006 15.207 50.631 1.00 104.52 120 PRO B N 1
ATOM 3674 C CA . PRO B 1 120 ? 17.169 14.800 51.421 1.00 105.15 120 PRO B CA 1
ATOM 3675 C C . PRO B 1 120 ? 17.181 13.330 51.843 1.00 105.81 120 PRO B C 1
ATOM 3676 O O . PRO B 1 120 ? 18.232 12.692 51.843 1.00 105.70 120 PRO B O 1
ATOM 3680 N N . GLU B 1 121 ? 16.023 12.788 52.200 1.00 107.14 121 GLU B N 1
ATOM 3681 C CA . GLU B 1 121 ? 15.968 11.392 52.618 1.00 109.15 121 GLU B CA 1
ATOM 3682 C C . GLU B 1 121 ? 16.320 10.459 51.466 1.00 109.85 121 GLU B C 1
ATOM 3683 O O . GLU B 1 121 ? 16.850 9.369 51.682 1.00 109.36 121 GLU B O 1
ATOM 3689 N N . ASP B 1 122 ? 16.018 10.897 50.246 1.00 111.24 122 ASP B N 1
ATOM 3690 C CA . ASP B 1 122 ? 16.308 10.118 49.043 1.00 112.01 122 ASP B CA 1
ATOM 3691 C C . ASP B 1 122 ? 17.790 10.202 48.701 1.00 112.21 122 ASP B C 1
ATOM 3692 O O . ASP B 1 122 ? 18.402 9.209 48.309 1.00 111.57 122 ASP B O 1
ATOM 3697 N N . LEU B 1 123 ? 18.358 11.397 48.841 1.00 112.79 123 LEU B N 1
ATOM 3698 C CA . LEU B 1 123 ? 19.770 11.600 48.553 1.00 113.51 123 LEU B CA 1
ATOM 3699 C C . LEU B 1 123 ? 20.563 10.545 49.300 1.00 114.96 123 LEU B C 1
ATOM 3700 O O . LEU B 1 123 ? 21.236 9.727 48.685 1.00 115.04 123 LEU B O 1
ATOM 3705 N N . GLU B 1 124 ? 20.469 10.560 50.628 1.00 117.09 124 GLU B N 1
ATOM 3706 C CA . GLU B 1 124 ? 21.168 9.583 51.460 1.00 118.58 124 GLU B CA 1
ATOM 3707 C C . GLU B 1 124 ? 20.738 8.165 51.082 1.00 118.84 124 GLU B C 1
ATOM 3708 O O . GLU B 1 124 ? 21.576 7.280 50.899 1.00 119.25 124 GLU B O 1
ATOM 3714 N N . GLU B 1 125 ? 19.427 7.965 50.967 1.00 118.83 125 GLU B N 1
ATOM 3715 C CA . GLU B 1 125 ? 18.852 6.671 50.601 1.00 118.35 125 GLU B CA 1
ATOM 3716 C C . GLU B 1 125 ? 19.635 5.979 49.486 1.00 117.64 125 GLU B C 1
ATOM 3717 O O . GLU B 1 125 ? 19.822 4.762 49.509 1.00 117.42 125 GLU B O 1
ATOM 3723 N N . GLY B 1 126 ? 20.095 6.759 48.514 1.00 116.74 126 GLY B N 1
ATOM 3724 C CA . GLY B 1 126 ? 20.839 6.188 47.409 1.00 115.51 126 GLY B CA 1
ATOM 3725 C C . GLY B 1 126 ? 22.277 6.653 47.311 1.00 114.79 126 GLY B C 1
ATOM 3726 O O . GLY B 1 126 ? 23.092 6.003 46.663 1.00 114.80 126 GLY B O 1
ATOM 3727 N N . LEU B 1 127 ? 22.594 7.773 47.952 1.00 114.44 127 LEU B N 1
ATOM 3728 C CA . LEU B 1 127 ? 23.948 8.315 47.913 1.00 113.88 127 LEU B CA 1
ATOM 3729 C C . LEU B 1 127 ? 24.947 7.329 48.501 1.00 113.97 127 LEU B C 1
ATOM 3730 O O . LEU B 1 127 ? 26.157 7.518 48.378 1.00 113.72 127 LEU B O 1
ATOM 3735 N N . LYS B 1 128 ? 24.440 6.280 49.142 1.00 113.97 128 LYS B N 1
ATOM 3736 C CA . LYS B 1 128 ? 25.311 5.265 49.719 1.00 114.53 128 LYS B CA 1
ATOM 3737 C C . LYS B 1 128 ? 25.291 4.035 48.814 1.00 114.67 128 LYS B C 1
ATOM 3738 O O . LYS B 1 128 ? 26.321 3.394 48.608 1.00 115.18 128 LYS B O 1
ATOM 3744 N N . ARG B 1 129 ? 24.119 3.708 48.274 1.00 114.37 129 ARG B N 1
ATOM 3745 C CA . ARG B 1 129 ? 23.993 2.556 47.382 1.00 113.74 129 ARG B CA 1
ATOM 3746 C C . ARG B 1 129 ? 24.424 2.934 45.964 1.00 112.54 129 ARG B C 1
ATOM 3747 O O . ARG B 1 129 ? 23.968 2.343 44.985 1.00 112.73 129 ARG B O 1
ATOM 3755 N N . VAL B 1 130 ? 25.309 3.925 45.876 1.00 110.87 130 VAL B N 1
ATOM 3756 C CA . VAL B 1 130 ? 25.843 4.415 44.608 1.00 109.09 130 VAL B CA 1
ATOM 3757 C C . VAL B 1 130 ? 27.329 4.711 44.789 1.00 107.51 130 VAL B C 1
ATOM 3758 O O . VAL B 1 130 ? 28.156 4.326 43.966 1.00 107.23 130 VAL B O 1
ATOM 3762 N N . GLY B 1 131 ? 27.654 5.410 45.871 1.00 106.26 131 GLY B N 1
ATOM 3763 C CA . GLY B 1 131 ? 29.040 5.723 46.167 1.00 105.29 131 GLY B CA 1
ATOM 3764 C C . GLY B 1 131 ? 29.611 6.967 45.521 1.00 104.62 131 GLY B C 1
ATOM 3765 O O . GLY B 1 131 ? 29.429 7.198 44.325 1.00 105.51 131 GLY B O 1
ATOM 3766 N N . LEU B 1 132 ? 30.311 7.765 46.324 1.00 103.21 132 LEU B N 1
ATOM 3767 C CA . LEU B 1 132 ? 30.943 8.994 45.852 1.00 101.97 132 LEU B CA 1
ATOM 3768 C C . LEU B 1 132 ? 32.281 8.689 45.176 1.00 100.87 132 LEU B C 1
ATOM 3769 O O . LEU B 1 132 ? 32.933 7.694 45.490 1.00 100.74 132 LEU B O 1
ATOM 3774 N N . PRO B 1 133 ? 32.692 9.535 44.216 1.00 99.63 133 PRO B N 1
ATOM 3775 C CA . PRO B 1 133 ? 31.914 10.706 43.801 1.00 98.01 133 PRO B CA 1
ATOM 3776 C C . PRO B 1 133 ? 30.714 10.250 42.978 1.00 96.18 133 PRO B C 1
ATOM 3777 O O . PRO B 1 133 ? 30.474 9.050 42.822 1.00 96.48 133 PRO B O 1
ATOM 3781 N N . ALA B 1 134 ? 29.963 11.207 42.451 1.00 93.14 134 ALA B N 1
ATOM 3782 C CA . ALA B 1 134 ? 28.804 10.882 41.643 1.00 90.54 134 ALA B CA 1
ATOM 3783 C C . ALA B 1 134 ? 28.256 12.152 41.026 1.00 89.04 134 ALA B C 1
ATOM 3784 O O . ALA B 1 134 ? 28.777 13.243 41.261 1.00 89.07 134 ALA B O 1
ATOM 3786 N N . LEU B 1 135 ? 27.216 12.010 40.217 1.00 86.92 135 LEU B N 1
ATOM 3787 C CA . LEU B 1 135 ? 26.601 13.168 39.599 1.00 84.94 135 LEU B CA 1
ATOM 3788 C C . LEU B 1 135 ? 25.150 13.248 40.025 1.00 84.19 135 LEU B C 1
ATOM 3789 O O . LEU B 1 135 ? 24.455 12.231 40.112 1.00 83.41 135 LEU B O 1
ATOM 3794 N N . LEU B 1 136 ? 24.707 14.463 40.315 1.00 83.25 136 LEU B N 1
ATOM 3795 C CA . LEU B 1 136 ? 23.329 14.698 40.712 1.00 83.01 136 LEU B CA 1
ATOM 3796 C C . LEU B 1 136 ? 22.741 15.494 39.565 1.00 83.05 136 LEU B C 1
ATOM 3797 O O . LEU B 1 136 ? 22.929 16.708 39.484 1.00 84.34 136 LEU B O 1
ATOM 3802 N N . LYS B 1 137 ? 22.041 14.805 38.671 1.00 82.05 137 LYS B N 1
ATOM 3803 C CA . LYS B 1 137 ? 21.458 15.457 37.510 1.00 81.11 137 LYS B CA 1
ATOM 3804 C C . LYS B 1 137 ? 19.950 15.621 37.609 1.00 80.59 137 LYS B C 1
ATOM 3805 O O . LYS B 1 137 ? 19.251 14.800 38.208 1.00 79.62 137 LYS B O 1
ATOM 3811 N N . THR B 1 138 ? 19.456 16.696 37.011 1.00 79.87 138 THR B N 1
ATOM 3812 C CA . THR B 1 138 ? 18.030 16.955 36.986 1.00 79.32 138 THR B CA 1
ATOM 3813 C C . THR B 1 138 ? 17.463 15.987 35.945 1.00 78.78 138 THR B C 1
ATOM 3814 O O . THR B 1 138 ? 18.042 15.822 34.872 1.00 77.89 138 THR B O 1
ATOM 3818 N N . ARG B 1 139 ? 16.346 15.341 36.260 1.00 78.44 139 ARG B N 1
ATOM 3819 C CA . ARG B 1 139 ? 15.742 14.381 35.340 1.00 78.20 139 ARG B CA 1
ATOM 3820 C C . ARG B 1 139 ? 15.358 14.997 33.992 1.00 78.07 139 ARG B C 1
ATOM 3821 O O . ARG B 1 139 ? 15.260 14.291 32.988 1.00 76.64 139 ARG B O 1
ATOM 3829 N N . ARG B 1 140 ? 15.159 16.312 33.972 1.00 79.36 140 ARG B N 1
ATOM 3830 C CA . ARG B 1 140 ? 14.811 17.021 32.743 1.00 81.08 140 ARG B CA 1
ATOM 3831 C C . ARG B 1 140 ? 15.898 18.015 32.354 1.00 81.15 140 ARG B C 1
ATOM 3832 O O . ARG B 1 140 ? 15.683 18.888 31.514 1.00 81.28 140 ARG B O 1
ATOM 3840 N N . GLY B 1 147 ? 21.775 22.614 35.602 1.00 112.06 147 GLY B N 1
ATOM 3841 C CA . GLY B 1 147 ? 21.518 21.371 34.896 1.00 113.21 147 GLY B CA 1
ATOM 3842 C C . GLY B 1 147 ? 21.920 20.140 35.689 1.00 113.54 147 GLY B C 1
ATOM 3843 O O . GLY B 1 147 ? 21.065 19.383 36.153 1.00 113.78 147 GLY B O 1
ATOM 3844 N N . GLN B 1 148 ? 23.225 19.932 35.837 1.00 113.90 148 GLN B N 1
ATOM 3845 C CA . GLN B 1 148 ? 23.752 18.790 36.583 1.00 113.48 148 GLN B CA 1
ATOM 3846 C C . GLN B 1 148 ? 24.963 19.226 37.402 1.00 112.51 148 GLN B C 1
ATOM 3847 O O . GLN B 1 148 ? 25.506 20.309 37.188 1.00 112.17 148 GLN B O 1
ATOM 3853 N N . ALA B 1 149 ? 25.385 18.387 38.342 1.00 111.69 149 ALA B N 1
ATOM 3854 C CA . ALA B 1 149 ? 26.530 18.724 39.176 1.00 110.95 149 ALA B CA 1
ATOM 3855 C C . ALA B 1 149 ? 27.301 17.501 39.654 1.00 110.59 149 ALA B C 1
ATOM 3856 O O . ALA B 1 149 ? 26.722 16.548 40.182 1.00 109.61 149 ALA B O 1
ATOM 3858 N N . LEU B 1 150 ? 28.615 17.537 39.453 1.00 110.54 150 LEU B N 1
ATOM 3859 C CA . LEU B 1 150 ? 29.489 16.454 39.878 1.00 110.44 150 LEU B CA 1
ATOM 3860 C C . LEU B 1 150 ? 29.756 16.660 41.361 1.00 110.88 150 LEU B C 1
ATOM 3861 O O . LEU B 1 150 ? 30.214 17.725 41.778 1.00 110.97 150 LEU B O 1
ATOM 3866 N N . VAL B 1 151 ? 29.461 15.642 42.157 1.00 111.09 151 VAL B N 1
ATOM 3867 C CA . VAL B 1 151 ? 29.647 15.738 43.595 1.00 111.65 151 VAL B CA 1
ATOM 3868 C C . VAL B 1 151 ? 30.688 14.780 44.145 1.00 112.17 151 VAL B C 1
ATOM 3869 O O . VAL B 1 151 ? 30.613 13.571 43.924 1.00 111.88 151 VAL B O 1
ATOM 3873 N N . ARG B 1 152 ? 31.654 15.335 44.873 1.00 113.31 152 ARG B N 1
ATOM 3874 C CA . ARG B 1 152 ? 32.717 14.547 45.484 1.00 113.94 152 ARG B CA 1
ATOM 3875 C C . ARG B 1 152 ? 32.479 14.460 46.993 1.00 114.63 152 ARG B C 1
ATOM 3876 O O . ARG B 1 152 ? 32.392 13.365 47.558 1.00 114.65 152 ARG B O 1
ATOM 3884 N N . THR B 1 153 ? 32.361 15.625 47.629 1.00 115.12 153 THR B N 1
ATOM 3885 C CA . THR B 1 153 ? 32.149 15.721 49.074 1.00 115.80 153 THR B CA 1
ATOM 3886 C C . THR B 1 153 ? 30.808 15.158 49.528 1.00 116.55 153 THR B C 1
ATOM 3887 O O . THR B 1 153 ? 29.784 15.362 48.878 1.00 116.62 153 THR B O 1
ATOM 3891 N N . GLU B 1 154 ? 30.825 14.460 50.659 1.00 117.32 154 GLU B N 1
ATOM 3892 C CA . GLU B 1 154 ? 29.620 13.864 51.222 1.00 118.12 154 GLU B CA 1
ATOM 3893 C C . GLU B 1 154 ? 28.556 14.942 51.419 1.00 118.51 154 GLU B C 1
ATOM 3894 O O . GLU B 1 154 ? 27.359 14.678 51.310 1.00 117.96 154 GLU B O 1
ATOM 3900 N N . GLU B 1 155 ? 28.998 16.162 51.703 1.00 119.59 155 GLU B N 1
ATOM 3901 C CA . GLU B 1 155 ? 28.064 17.259 51.906 1.00 120.74 155 GLU B CA 1
ATOM 3902 C C . GLU B 1 155 ? 27.901 18.089 50.643 1.00 120.80 155 GLU B C 1
ATOM 3903 O O . GLU B 1 155 ? 26.883 18.753 50.469 1.00 121.62 155 GLU B O 1
ATOM 3909 N N . GLU B 1 156 ? 28.903 18.061 49.768 1.00 120.59 156 GLU B N 1
ATOM 3910 C CA . GLU B 1 156 ? 28.831 18.812 48.516 1.00 120.36 156 GLU B CA 1
ATOM 3911 C C . GLU B 1 156 ? 27.621 18.292 47.732 1.00 120.11 156 GLU B C 1
ATOM 3912 O O . GLU B 1 156 ? 27.163 18.920 46.774 1.00 118.91 156 GLU B O 1
ATOM 3918 N N . ALA B 1 157 ? 27.114 17.137 48.162 1.00 120.09 157 ALA B N 1
ATOM 3919 C CA . ALA B 1 157 ? 25.950 16.502 47.550 1.00 120.28 157 ALA B CA 1
ATOM 3920 C C . ALA B 1 157 ? 24.702 17.256 47.987 1.00 120.79 157 ALA B C 1
ATOM 3921 O O . ALA B 1 157 ? 23.950 17.767 47.159 1.00 121.09 157 ALA B O 1
ATOM 3923 N N . LEU B 1 158 ? 24.483 17.316 49.296 1.00 121.23 158 LEU B N 1
ATOM 3924 C CA . LEU B 1 158 ? 23.335 18.031 49.833 1.00 121.53 158 LEU B CA 1
ATOM 3925 C C . LEU B 1 158 ? 23.513 19.500 49.458 1.00 121.96 158 LEU B C 1
ATOM 3926 O O . LEU B 1 158 ? 22.542 20.239 49.302 1.00 121.74 158 LEU B O 1
ATOM 3931 N N . GLU B 1 159 ? 24.772 19.905 49.312 1.00 122.72 159 GLU B N 1
ATOM 3932 C CA . GLU B 1 159 ? 25.118 21.271 48.934 1.00 123.78 159 GLU B CA 1
ATOM 3933 C C . GLU B 1 159 ? 25.002 21.399 47.423 1.00 123.66 159 GLU B C 1
ATOM 3934 O O . GLU B 1 159 ? 25.589 22.297 46.816 1.00 123.84 159 GLU B O 1
ATOM 3940 N N . ALA B 1 160 ? 24.241 20.490 46.821 1.00 123.23 160 ALA B N 1
ATOM 3941 C CA . ALA B 1 160 ? 24.049 20.494 45.378 1.00 122.38 160 ALA B CA 1
ATOM 3942 C C . ALA B 1 160 ? 22.574 20.445 44.984 1.00 121.51 160 ALA B C 1
ATOM 3943 O O . ALA B 1 160 ? 22.135 21.219 44.133 1.00 121.22 160 ALA B O 1
ATOM 3945 N N . LEU B 1 161 ? 21.808 19.547 45.601 1.00 120.44 161 LEU B N 1
ATOM 3946 C CA . LEU B 1 161 ? 20.392 19.428 45.269 1.00 119.48 161 LEU B CA 1
ATOM 3947 C C . LEU B 1 161 ? 19.680 20.773 45.370 1.00 119.16 161 LEU B C 1
ATOM 3948 O O . LEU B 1 161 ? 18.758 21.054 44.604 1.00 119.68 161 LEU B O 1
ATOM 3953 N N . LYS B 1 162 ? 20.111 21.610 46.308 1.00 118.47 162 LYS B N 1
ATOM 3954 C CA . LYS B 1 162 ? 19.516 22.931 46.457 1.00 117.57 162 LYS B CA 1
ATOM 3955 C C . LYS B 1 162 ? 20.163 23.813 45.394 1.00 116.91 162 LYS B C 1
ATOM 3956 O O . LYS B 1 162 ? 21.260 23.514 44.924 1.00 116.51 162 LYS B O 1
ATOM 3962 N N . ALA B 1 163 ? 19.486 24.889 45.009 1.00 116.36 163 ALA B N 1
ATOM 3963 C CA . ALA B 1 163 ? 20.005 25.785 43.978 1.00 115.60 163 ALA B CA 1
ATOM 3964 C C . ALA B 1 163 ? 20.111 25.009 42.664 1.00 114.60 163 ALA B C 1
ATOM 3965 O O . ALA B 1 163 ? 20.658 25.501 41.673 1.00 114.54 163 ALA B O 1
ATOM 3967 N N . LEU B 1 164 ? 19.579 23.789 42.680 1.00 113.06 164 LEU B N 1
ATOM 3968 C CA . LEU B 1 164 ? 19.573 22.899 41.523 1.00 110.93 164 LEU B CA 1
ATOM 3969 C C . LEU B 1 164 ? 18.191 22.256 41.427 1.00 109.69 164 LEU B C 1
ATOM 3970 O O . LEU B 1 164 ? 17.940 21.416 40.562 1.00 109.91 164 LEU B O 1
ATOM 3975 N N . GLY B 1 165 ? 17.301 22.652 42.334 1.00 107.67 165 GLY B N 1
ATOM 3976 C CA . GLY B 1 165 ? 15.955 22.113 42.334 1.00 104.91 165 GLY B CA 1
ATOM 3977 C C . GLY B 1 165 ? 15.505 21.555 43.672 1.00 103.22 165 GLY B C 1
ATOM 3978 O O . GLY B 1 165 ? 14.716 22.181 44.380 1.00 103.56 165 GLY B O 1
ATOM 3979 N N . GLY B 1 166 ? 16.006 20.375 44.019 1.00 101.34 166 GLY B N 1
ATOM 3980 C CA . GLY B 1 166 ? 15.624 19.745 45.270 1.00 98.35 166 GLY B CA 1
ATOM 3981 C C . GLY B 1 166 ? 14.613 18.653 44.989 1.00 96.70 166 GLY B C 1
ATOM 3982 O O . GLY B 1 166 ? 14.324 17.809 45.837 1.00 96.13 166 GLY B O 1
ATOM 3983 N N . ARG B 1 167 ? 14.076 18.674 43.775 1.00 95.50 167 ARG B N 1
ATOM 3984 C CA . ARG B 1 167 ? 13.090 17.691 43.352 1.00 94.33 167 ARG B CA 1
ATOM 3985 C C . ARG B 1 167 ? 13.301 17.360 41.882 1.00 91.89 167 ARG B C 1
ATOM 3986 O O . ARG B 1 167 ? 13.757 18.202 41.108 1.00 90.93 167 ARG B O 1
ATOM 3994 N N . GLY B 1 168 ? 12.958 16.133 41.504 1.00 89.13 168 GLY B N 1
ATOM 3995 C CA . GLY B 1 168 ? 13.099 15.715 40.124 1.00 86.31 168 GLY B CA 1
ATOM 3996 C C . GLY B 1 168 ? 14.540 15.619 39.676 1.00 84.69 168 GLY B C 1
ATOM 3997 O O . GLY B 1 168 ? 14.895 16.066 38.586 1.00 84.85 168 GLY B O 1
ATOM 3998 N N . LEU B 1 169 ? 15.377 15.040 40.527 1.00 82.77 169 LEU B N 1
ATOM 3999 C CA . LEU B 1 169 ? 16.787 14.872 40.217 1.00 79.62 169 LEU B CA 1
ATOM 4000 C C . LEU B 1 169 ? 17.130 13.395 40.285 1.00 77.64 169 LEU B C 1
ATOM 4001 O O . LEU B 1 169 ? 16.389 12.602 40.861 1.00 76.92 169 LEU B O 1
ATOM 4006 N N . ILE B 1 170 ? 18.251 13.025 39.683 1.00 76.51 170 ILE B N 1
ATOM 4007 C CA . ILE B 1 170 ? 18.687 11.637 39.695 1.00 75.36 170 ILE B CA 1
ATOM 4008 C C . ILE B 1 170 ? 20.152 11.570 40.120 1.00 75.94 170 ILE B C 1
ATOM 4009 O O . ILE B 1 170 ? 20.941 12.463 39.807 1.00 75.16 170 ILE B O 1
ATOM 4014 N N . LEU B 1 171 ? 20.507 10.518 40.848 1.00 77.19 171 LEU B N 1
ATOM 4015 C CA . LEU B 1 171 ? 21.876 10.348 41.320 1.00 78.64 171 LEU B CA 1
ATOM 4016 C C . LEU B 1 171 ? 22.544 9.248 40.508 1.00 78.66 171 LEU B C 1
ATOM 4017 O O . LEU B 1 171 ? 22.082 8.104 40.486 1.00 76.96 171 LEU B O 1
ATOM 4022 N N . GLU B 1 172 ? 23.626 9.609 39.828 1.00 80.08 172 GLU B N 1
ATOM 4023 C CA . GLU B 1 172 ? 24.366 8.662 39.003 1.00 81.62 172 GLU B CA 1
ATOM 4024 C C . GLU B 1 172 ? 25.763 8.448 39.548 1.00 81.25 172 GLU B C 1
ATOM 4025 O O . GLU B 1 172 ? 26.463 9.406 39.882 1.00 80.69 172 GLU B O 1
ATOM 4031 N N . GLY B 1 173 ? 26.166 7.186 39.625 1.00 81.26 173 GLY B N 1
ATOM 4032 C CA . GLY B 1 173 ? 27.488 6.872 40.125 1.00 81.56 173 GLY B CA 1
ATOM 4033 C C . GLY B 1 173 ? 28.562 7.171 39.101 1.00 81.50 173 GLY B C 1
ATOM 4034 O O . GLY B 1 173 ? 28.620 6.524 38.055 1.00 81.00 173 GLY B O 1
ATOM 4035 N N . PHE B 1 174 ? 29.403 8.159 39.399 1.00 82.24 174 PHE B N 1
ATOM 4036 C CA . PHE B 1 174 ? 30.495 8.550 38.510 1.00 82.11 174 PHE B CA 1
ATOM 4037 C C . PHE B 1 174 ? 31.167 7.299 37.966 1.00 82.04 174 PHE B C 1
ATOM 4038 O O . PHE B 1 174 ? 31.458 6.366 38.714 1.00 81.45 174 PHE B O 1
ATOM 4046 N N . VAL B 1 175 ? 31.414 7.277 36.664 1.00 82.03 175 VAL B N 1
ATOM 4047 C CA . VAL B 1 175 ? 32.051 6.119 36.063 1.00 82.21 175 VAL B CA 1
ATOM 4048 C C . VAL B 1 175 ? 33.350 6.491 35.364 1.00 81.72 175 VAL B C 1
ATOM 4049 O O . VAL B 1 175 ? 33.387 7.391 34.524 1.00 81.84 175 VAL B O 1
ATOM 4053 N N . PRO B 1 176 ? 34.449 5.816 35.734 1.00 81.50 176 PRO B N 1
ATOM 4054 C CA . PRO B 1 176 ? 35.762 6.069 35.136 1.00 80.35 176 PRO B CA 1
ATOM 4055 C C . PRO B 1 176 ? 35.845 5.234 33.858 1.00 78.83 176 PRO B C 1
ATOM 4056 O O . PRO B 1 176 ? 36.244 4.067 33.886 1.00 80.37 176 PRO B O 1
ATOM 4060 N N . PHE B 1 177 ? 35.444 5.832 32.742 1.00 75.50 177 PHE B N 1
ATOM 4061 C CA . PHE B 1 177 ? 35.447 5.138 31.461 1.00 72.24 177 PHE B 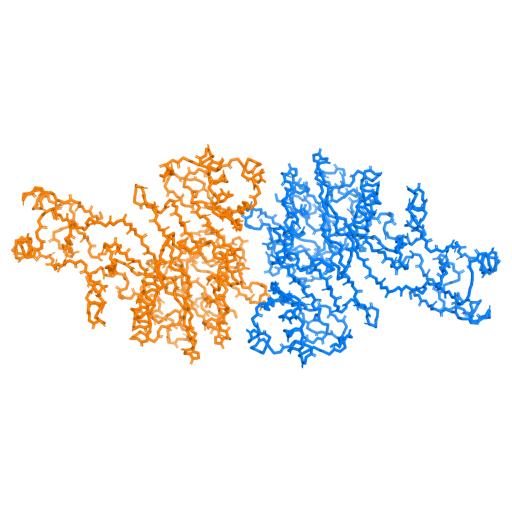CA 1
ATOM 4062 C C . PHE B 1 177 ? 36.747 5.321 30.678 1.00 70.67 177 PHE B C 1
ATOM 4063 O O . PHE B 1 177 ? 37.468 6.305 30.859 1.00 69.00 177 PHE B O 1
ATOM 4071 N N . ASP B 1 178 ? 37.046 4.352 29.818 1.00 69.62 178 ASP B N 1
ATOM 4072 C CA . ASP B 1 178 ? 38.236 4.408 28.975 1.00 69.12 178 ASP B CA 1
ATOM 4073 C C . ASP B 1 178 ? 37.953 5.493 27.939 1.00 67.09 178 ASP B C 1
ATOM 4074 O O . ASP B 1 178 ? 38.787 6.360 27.659 1.00 66.02 178 ASP B O 1
ATOM 4079 N N . ARG B 1 179 ? 36.745 5.431 27.389 1.00 65.53 179 ARG B N 1
ATOM 4080 C CA . ARG B 1 179 ? 36.282 6.382 26.388 1.00 63.12 179 ARG B CA 1
ATOM 4081 C C . ARG B 1 179 ? 34.762 6.298 26.287 1.00 61.96 179 ARG B C 1
ATOM 4082 O O . ARG B 1 179 ? 34.132 5.439 26.905 1.00 61.57 179 ARG B O 1
ATOM 4090 N N . GLU B 1 180 ? 34.184 7.198 25.501 1.00 60.34 180 GLU B N 1
ATOM 4091 C CA . GLU B 1 180 ? 32.748 7.209 25.281 1.00 57.52 180 GLU B CA 1
ATOM 4092 C C . GLU B 1 180 ? 32.542 6.789 23.834 1.00 55.45 180 GLU B C 1
ATOM 4093 O O . GLU B 1 180 ? 33.361 7.104 22.971 1.00 55.03 180 GLU B O 1
ATOM 4099 N N . VAL B 1 181 ? 31.470 6.053 23.573 1.00 53.21 181 VAL B N 1
ATOM 4100 C CA . VAL B 1 181 ? 31.173 5.613 22.219 1.00 51.59 181 VAL B CA 1
ATOM 4101 C C . VAL B 1 181 ? 29.667 5.670 21.991 1.00 51.06 181 VAL B C 1
ATOM 4102 O O . VAL B 1 181 ? 28.887 5.640 22.945 1.00 51.75 181 VAL B O 1
ATOM 4106 N N . SER B 1 182 ? 29.257 5.776 20.730 1.00 49.06 182 SER B N 1
ATOM 4107 C CA . SER B 1 182 ? 27.835 5.821 20.406 1.00 47.45 182 SER B CA 1
ATOM 4108 C C . SER B 1 182 ? 27.541 4.906 19.234 1.00 47.11 182 SER B C 1
ATOM 4109 O O . SER B 1 182 ? 28.366 4.735 18.333 1.00 48.05 182 SER B O 1
ATOM 4112 N N . LEU B 1 183 ? 26.366 4.300 19.256 1.00 46.50 183 LEU B N 1
ATOM 4113 C CA . LEU B 1 183 ? 25.985 3.408 18.182 1.00 46.73 183 LEU B CA 1
ATOM 4114 C C . LEU B 1 183 ? 24.729 3.930 17.518 1.00 47.20 183 LEU B C 1
ATOM 4115 O O . LEU B 1 183 ? 23.684 4.037 18.157 1.00 49.39 183 LEU B O 1
ATOM 4120 N N . LEU B 1 184 ? 24.834 4.278 16.241 1.00 45.32 184 LEU B N 1
ATOM 4121 C CA . LEU B 1 184 ? 23.677 4.767 15.519 1.00 44.77 184 LEU B CA 1
ATOM 4122 C C . LEU B 1 184 ? 23.007 3.560 14.882 1.00 44.80 184 LEU B C 1
ATOM 4123 O O . LEU B 1 184 ? 23.650 2.771 14.188 1.00 44.39 184 LEU B O 1
ATOM 4128 N N . ALA B 1 185 ? 21.717 3.406 15.145 1.00 44.15 185 ALA B N 1
ATOM 4129 C CA . ALA B 1 185 ? 20.966 2.281 14.609 1.00 44.54 185 ALA B CA 1
ATOM 4130 C C . ALA B 1 185 ? 19.724 2.779 13.900 1.00 44.09 185 ALA B C 1
ATOM 4131 O O . ALA B 1 185 ? 19.190 3.839 14.228 1.00 44.27 185 ALA B O 1
ATOM 4133 N N . VAL B 1 186 ? 19.257 2.011 12.929 1.00 42.85 186 VAL B N 1
ATOM 4134 C CA . VAL B 1 186 ? 18.078 2.412 12.188 1.00 44.07 186 VAL B CA 1
ATOM 4135 C C . VAL B 1 186 ? 17.119 1.244 11.941 1.00 45.44 186 VAL B C 1
ATOM 4136 O O . VAL B 1 186 ? 17.537 0.101 11.764 1.00 45.34 186 VAL B O 1
ATOM 4140 N N . ARG B 1 187 ? 15.826 1.547 11.961 1.00 46.62 187 ARG B N 1
ATOM 4141 C CA . ARG B 1 187 ? 14.794 0.550 11.740 1.00 48.44 187 ARG B CA 1
ATOM 4142 C C . ARG B 1 187 ? 13.672 1.180 10.926 1.00 49.22 187 ARG B C 1
ATOM 4143 O O . ARG B 1 187 ? 13.086 2.182 11.342 1.00 48.51 187 ARG B O 1
ATOM 4151 N N . GLY B 1 188 ? 13.384 0.599 9.765 1.00 49.84 188 GLY B N 1
ATOM 4152 C CA . GLY B 1 188 ? 12.327 1.124 8.917 1.00 52.10 188 GLY B CA 1
ATOM 4153 C C . GLY B 1 188 ? 10.956 0.582 9.288 1.00 54.28 188 GLY B C 1
ATOM 4154 O O . GLY B 1 188 ? 10.850 -0.282 10.161 1.00 54.60 188 GLY B O 1
ATOM 4155 N N . ARG B 1 189 ? 9.906 1.094 8.646 1.00 54.80 189 ARG B N 1
ATOM 4156 C CA . ARG B 1 189 ? 8.555 0.627 8.922 1.00 56.88 189 ARG B CA 1
ATOM 4157 C C . ARG B 1 189 ? 8.530 -0.887 8.764 1.00 57.90 189 ARG B C 1
ATOM 4158 O O . ARG B 1 189 ? 8.104 -1.615 9.658 1.00 57.86 189 ARG B O 1
ATOM 4166 N N . THR B 1 190 ? 8.988 -1.345 7.604 1.00 58.50 190 THR B N 1
ATOM 4167 C CA . THR B 1 190 ? 9.041 -2.766 7.276 1.00 60.01 190 THR B CA 1
ATOM 4168 C C . THR B 1 190 ? 9.462 -3.644 8.453 1.00 59.12 190 THR B C 1
ATOM 4169 O O . THR B 1 190 ? 8.946 -4.744 8.628 1.00 61.37 190 THR B O 1
ATOM 4173 N N . GLY B 1 191 ? 10.413 -3.161 9.242 1.00 56.73 191 GLY B N 1
ATOM 4174 C CA . GLY B 1 191 ? 10.890 -3.927 10.371 1.00 52.68 191 GLY B CA 1
ATOM 4175 C C . GLY B 1 191 ? 12.367 -4.211 10.202 1.00 52.44 191 GLY B C 1
ATOM 4176 O O . GLY B 1 191 ? 13.034 -4.658 11.136 1.00 52.68 191 GLY B O 1
ATOM 4177 N N . GLU B 1 192 ? 12.881 -3.954 9.002 1.00 51.26 192 GLU B N 1
ATOM 4178 C CA . GLU B 1 192 ? 14.299 -4.172 8.714 1.00 50.35 192 GLU B CA 1
ATOM 4179 C C . GLU B 1 192 ? 15.154 -3.281 9.610 1.00 50.30 192 GLU B C 1
ATOM 4180 O O . GLU B 1 192 ? 14.698 -2.228 10.063 1.00 52.03 192 GLU B O 1
ATOM 4186 N N . VAL B 1 193 ? 16.390 -3.695 9.864 1.00 49.47 193 VAL B N 1
ATOM 4187 C CA . VAL B 1 193 ? 17.275 -2.916 10.720 1.00 49.73 193 VAL B CA 1
ATOM 4188 C C . VAL B 1 193 ? 18.688 -2.832 10.162 1.00 51.19 193 VAL B C 1
ATOM 4189 O O . VAL B 1 193 ? 19.079 -3.638 9.316 1.00 51.93 193 VAL B O 1
ATOM 4193 N N . ALA B 1 194 ? 19.449 -1.852 10.645 1.00 50.46 194 ALA B N 1
ATOM 4194 C CA . ALA B 1 194 ? 20.818 -1.641 10.188 1.00 49.72 194 ALA B CA 1
ATOM 4195 C C . ALA B 1 194 ? 21.631 -0.992 11.302 1.00 49.39 194 ALA B C 1
ATOM 4196 O O . ALA B 1 194 ? 21.068 -0.324 12.166 1.00 50.88 194 ALA B O 1
ATOM 4198 N N . PHE B 1 195 ? 22.948 -1.177 11.281 1.00 47.66 195 PHE B N 1
ATOM 4199 C CA . PHE B 1 195 ? 23.800 -0.625 12.326 1.00 48.83 195 PHE B CA 1
ATOM 4200 C C . PHE B 1 195 ? 25.092 -0.048 11.769 1.00 50.22 195 PHE B C 1
ATOM 4201 O O . PHE B 1 195 ? 25.783 -0.699 10.986 1.00 51.96 195 PHE B O 1
ATOM 4209 N N . TYR B 1 196 ? 25.417 1.177 12.170 1.00 49.25 196 TYR B N 1
ATOM 4210 C CA . TYR B 1 196 ? 26.649 1.817 11.724 1.00 48.74 196 TYR B CA 1
ATOM 4211 C C . TYR B 1 196 ? 27.752 1.328 12.642 1.00 48.53 196 TYR B C 1
ATOM 4212 O O . TYR B 1 196 ? 27.488 0.698 13.659 1.00 48.86 196 TYR B O 1
ATOM 4221 N N . PRO B 1 197 ? 29.007 1.591 12.281 1.00 48.70 197 PRO B N 1
ATOM 4222 C CA . PRO B 1 197 ? 30.090 1.147 13.154 1.00 49.70 197 PRO B CA 1
ATOM 4223 C C . PRO B 1 197 ? 30.043 2.005 14.419 1.00 50.30 197 PRO B C 1
ATOM 4224 O O . PRO B 1 197 ? 29.629 3.160 14.364 1.00 51.98 197 PRO B O 1
ATOM 4228 N N . LEU B 1 198 ? 30.439 1.449 15.556 1.00 50.00 198 LEU B N 1
ATOM 4229 C CA . LEU B 1 198 ? 30.461 2.234 16.779 1.00 51.01 198 LEU B CA 1
ATOM 4230 C C . LEU B 1 198 ? 31.415 3.382 16.478 1.00 50.40 198 LEU B C 1
ATOM 4231 O O . LEU B 1 198 ? 32.327 3.213 15.674 1.00 51.24 198 LEU B O 1
ATOM 4236 N N . VAL B 1 199 ? 31.214 4.546 17.088 1.00 48.31 199 VAL B N 1
ATOM 4237 C CA . VAL B 1 199 ? 32.131 5.653 16.842 1.00 46.41 199 VAL B CA 1
ATOM 4238 C C . VAL B 1 199 ? 32.625 6.172 18.184 1.00 47.30 199 VAL B C 1
ATOM 4239 O O . VAL B 1 199 ? 31.912 6.088 19.186 1.00 46.91 199 VAL B O 1
ATOM 4243 N N . GLU B 1 200 ? 33.849 6.693 18.208 1.00 45.85 200 GLU B N 1
ATOM 4244 C CA . GLU B 1 200 ? 34.415 7.211 19.443 1.00 46.31 200 GLU B CA 1
ATOM 4245 C C . GLU B 1 200 ? 34.170 8.712 19.560 1.00 46.58 200 GLU B C 1
ATOM 4246 O O . GLU B 1 200 ? 34.582 9.488 18.689 1.00 46.73 200 GLU B O 1
ATOM 4252 N N . ASN B 1 201 ? 33.515 9.120 20.644 1.00 44.30 201 ASN B N 1
ATOM 4253 C CA . ASN B 1 201 ? 33.194 10.529 20.856 1.00 45.53 201 ASN B CA 1
ATOM 4254 C C . ASN B 1 201 ? 33.973 11.146 22.008 1.00 45.89 201 ASN B C 1
ATOM 4255 O O . ASN B 1 201 ? 34.080 10.561 23.084 1.00 47.87 201 ASN B O 1
ATOM 4260 N N . ARG B 1 202 ? 34.513 12.337 21.780 1.00 45.09 202 ARG B N 1
ATOM 4261 C CA . ARG B 1 202 ? 35.258 13.032 22.813 1.00 46.39 202 ARG B CA 1
ATOM 4262 C C . ARG B 1 202 ? 34.591 14.364 23.062 1.00 45.51 202 ARG B C 1
ATOM 4263 O O . ARG B 1 202 ? 34.411 15.159 22.142 1.00 46.16 202 ARG B O 1
ATOM 4271 N N . HIS B 1 203 ? 34.221 14.594 24.314 1.00 44.39 203 HIS B N 1
ATOM 4272 C CA . HIS B 1 203 ? 33.560 15.824 24.704 1.00 45.21 203 HIS B CA 1
ATOM 4273 C C . HIS B 1 203 ? 34.541 16.703 25.465 1.00 45.80 203 HIS B C 1
ATOM 4274 O O . HIS B 1 203 ? 35.597 16.239 25.896 1.00 47.34 203 HIS B O 1
ATOM 4281 N N . TRP B 1 204 ? 34.183 17.969 25.630 1.00 44.55 204 TRP B N 1
ATOM 4282 C CA . TRP B 1 204 ? 35.018 18.916 26.338 1.00 46.14 204 TRP B CA 1
ATOM 4283 C C . TRP B 1 204 ? 34.185 20.177 26.552 1.00 47.86 204 TRP B C 1
ATOM 4284 O O . TRP B 1 204 ? 33.753 20.818 25.588 1.00 48.98 204 TRP B O 1
ATOM 4295 N N . GLY B 1 205 ? 33.958 20.528 27.815 1.00 47.37 205 GLY B N 1
ATOM 4296 C CA . GLY B 1 205 ? 33.145 21.692 28.116 1.00 47.89 205 GLY B CA 1
ATOM 4297 C C . GLY B 1 205 ? 31.668 21.328 27.989 1.00 49.09 205 GLY B C 1
ATOM 4298 O O . GLY B 1 205 ? 30.793 22.197 27.947 1.00 46.78 205 GLY B O 1
ATOM 4299 N N . GLY B 1 206 ? 31.397 20.025 27.922 1.00 49.34 206 GLY B N 1
ATOM 4300 C CA . GLY B 1 206 ? 30.032 19.552 27.801 1.00 50.30 206 GLY B CA 1
ATOM 4301 C C . GLY B 1 206 ? 29.499 19.639 26.383 1.00 52.00 206 GLY B C 1
ATOM 4302 O O . GLY B 1 206 ? 28.281 19.681 26.179 1.00 53.17 206 GLY B O 1
ATOM 4303 N N . ILE B 1 207 ? 30.403 19.665 25.403 1.00 50.40 207 ILE B N 1
ATOM 4304 C CA . ILE B 1 207 ? 30.014 19.744 23.997 1.00 48.15 207 ILE B CA 1
ATOM 4305 C C . ILE B 1 207 ? 30.836 18.751 23.186 1.00 48.10 207 ILE B C 1
ATOM 4306 O O . ILE B 1 207 ? 32.055 18.728 23.308 1.00 51.38 207 ILE B O 1
ATOM 4311 N N . LEU B 1 208 ? 30.184 17.927 22.369 1.00 46.51 208 LEU B N 1
ATOM 4312 C CA . LEU B 1 208 ? 30.911 16.963 21.549 1.00 45.10 208 LEU B CA 1
ATOM 4313 C C . LEU B 1 208 ? 31.917 17.759 20.729 1.00 45.61 208 LEU B C 1
ATOM 4314 O O . LEU B 1 208 ? 31.550 18.742 20.086 1.00 46.92 208 LEU B O 1
ATOM 4319 N N . ARG B 1 209 ? 33.180 17.342 20.756 1.00 45.16 209 ARG B N 1
ATOM 4320 C CA . ARG B 1 209 ? 34.231 18.047 20.025 1.00 42.57 209 ARG B CA 1
ATOM 4321 C C . ARG B 1 209 ? 34.797 17.226 18.889 1.00 41.81 209 ARG B C 1
ATOM 4322 O O . ARG B 1 209 ? 35.134 17.768 17.845 1.00 40.99 209 ARG B O 1
ATOM 4330 N N . LEU B 1 210 ? 34.902 15.918 19.086 1.00 40.21 210 LEU B N 1
ATOM 4331 C CA . LEU B 1 210 ? 35.463 15.079 18.049 1.00 42.05 210 LEU B CA 1
ATOM 4332 C C . LEU B 1 210 ? 34.878 13.677 18.023 1.00 44.48 210 LEU B C 1
ATOM 4333 O O . LEU B 1 210 ? 34.639 13.066 19.069 1.00 46.83 210 LEU B O 1
ATOM 4338 N N . SER B 1 211 ? 34.660 13.166 16.818 1.00 44.31 211 SER B N 1
ATOM 4339 C CA . SER B 1 211 ? 34.135 11.824 16.646 1.00 45.08 211 SER B CA 1
ATOM 4340 C C . SER B 1 211 ? 35.076 11.056 15.730 1.00 45.72 211 SER B C 1
ATOM 4341 O O . SER B 1 211 ? 35.457 11.546 14.669 1.00 45.72 211 SER B O 1
ATOM 4344 N N . LEU B 1 212 ? 35.462 9.859 16.156 1.00 46.00 212 LEU B N 1
ATOM 4345 C CA . LEU B 1 212 ? 36.353 9.011 15.377 1.00 46.26 212 LEU B CA 1
ATOM 4346 C C . LEU B 1 212 ? 35.555 7.798 14.937 1.00 47.99 212 LEU B C 1
ATOM 4347 O O . LEU B 1 212 ? 34.976 7.095 15.768 1.00 49.65 212 LEU B O 1
ATOM 4352 N N . ALA B 1 213 ? 35.517 7.560 13.631 1.00 48.93 213 ALA B N 1
ATOM 4353 C CA . ALA B 1 213 ? 34.771 6.433 13.083 1.00 50.74 213 ALA B CA 1
ATOM 4354 C C . ALA B 1 213 ? 35.547 5.707 11.985 1.00 51.19 213 ALA B C 1
ATOM 4355 O O . ALA B 1 213 ? 36.138 6.338 11.112 1.00 51.86 213 ALA B O 1
ATOM 4357 N N . PRO B 1 214 ? 35.569 4.365 12.031 1.00 51.75 214 PRO B N 1
ATOM 4358 C CA . PRO B 1 214 ? 34.911 3.561 13.063 1.00 53.27 214 PRO B CA 1
ATOM 4359 C C . PRO B 1 214 ? 35.664 3.688 14.388 1.00 55.27 214 PRO B C 1
ATOM 4360 O O . PRO B 1 214 ? 36.834 4.068 14.404 1.00 57.34 214 PRO B O 1
ATOM 4364 N N . ALA B 1 215 ? 34.999 3.389 15.498 1.00 56.88 215 ALA B N 1
ATOM 4365 C CA . ALA B 1 215 ? 35.647 3.490 16.800 1.00 57.70 215 ALA B CA 1
ATOM 4366 C C . ALA B 1 215 ? 37.007 2.807 16.738 1.00 58.75 215 ALA B C 1
ATOM 4367 O O . ALA B 1 215 ? 37.108 1.616 16.434 1.00 57.15 215 ALA B O 1
ATOM 4369 N N . PRO B 1 216 ? 38.076 3.565 17.007 1.00 59.39 216 PRO B N 1
ATOM 4370 C CA . PRO B 1 216 ? 39.437 3.029 16.983 1.00 60.18 216 PRO B CA 1
ATOM 4371 C C . PRO B 1 216 ? 39.607 1.786 17.848 1.00 61.64 216 PRO B C 1
ATOM 4372 O O . PRO B 1 216 ? 39.344 1.820 19.051 1.00 62.80 216 PRO B O 1
ATOM 4376 N N . GLY B 1 217 ? 40.027 0.688 17.223 1.00 62.71 217 GLY B N 1
ATOM 4377 C CA . GLY B 1 217 ? 40.272 -0.552 17.946 1.00 63.33 217 GLY B CA 1
ATOM 4378 C C . GLY B 1 217 ? 39.090 -1.402 18.362 1.00 64.64 217 GLY B C 1
ATOM 4379 O O . GLY B 1 217 ? 39.261 -2.569 18.713 1.00 64.62 217 GLY B O 1
ATOM 4380 N N . ALA B 1 218 ? 37.895 -0.826 18.336 1.00 66.61 218 ALA B N 1
ATOM 4381 C CA . ALA B 1 218 ? 36.692 -1.552 18.722 1.00 67.49 218 ALA B CA 1
ATOM 4382 C C . ALA B 1 218 ? 36.735 -2.995 18.234 1.00 68.04 218 ALA B C 1
ATOM 4383 O O . ALA B 1 218 ? 37.024 -3.261 17.068 1.00 67.33 218 ALA B O 1
ATOM 4385 N N . SER B 1 219 ? 36.455 -3.925 19.139 1.00 69.74 219 SER B N 1
ATOM 4386 C CA . SER B 1 219 ? 36.458 -5.339 18.793 1.00 71.70 219 SER B CA 1
ATOM 4387 C C . SER B 1 219 ? 35.169 -5.709 18.078 1.00 72.30 219 SER B C 1
ATOM 4388 O O . SER B 1 219 ? 34.184 -4.976 18.125 1.00 72.49 219 SER B O 1
ATOM 4391 N N . GLU B 1 220 ? 35.183 -6.852 17.410 1.00 73.79 220 GL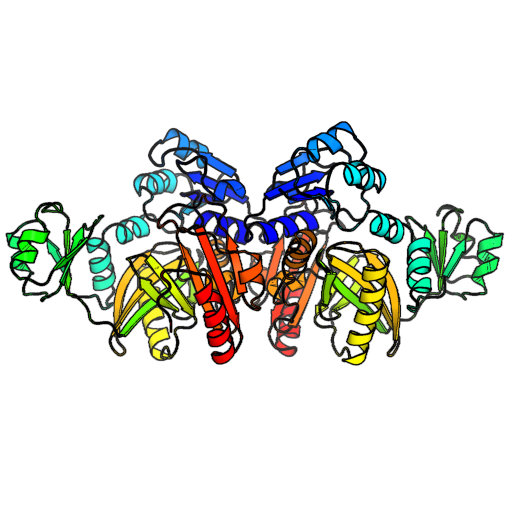U B N 1
ATOM 4392 C CA . GLU B 1 220 ? 34.010 -7.309 16.689 1.00 75.25 220 GLU B CA 1
ATOM 4393 C C . GLU B 1 220 ? 32.923 -7.673 17.698 1.00 75.29 220 GLU B C 1
ATOM 4394 O O . GLU B 1 220 ? 31.730 -7.554 17.416 1.00 75.81 220 GLU B O 1
ATOM 4400 N N . ALA B 1 221 ? 33.339 -8.100 18.886 1.00 74.84 221 ALA B N 1
ATOM 4401 C CA . ALA B 1 221 ? 32.389 -8.474 19.927 1.00 74.09 221 ALA B CA 1
ATOM 4402 C C . ALA B 1 221 ? 31.708 -7.229 20.493 1.00 73.24 221 ALA B C 1
ATOM 4403 O O . ALA B 1 221 ? 30.485 -7.200 20.666 1.00 72.83 221 ALA B O 1
ATOM 4405 N N . LEU B 1 222 ? 32.509 -6.205 20.780 1.00 71.39 222 LEU B N 1
ATOM 4406 C CA . LEU B 1 222 ? 31.993 -4.951 21.316 1.00 70.30 222 LEU B CA 1
ATOM 4407 C C . LEU B 1 222 ? 30.880 -4.462 20.397 1.00 70.65 222 LEU B C 1
ATOM 4408 O O . LEU B 1 222 ? 29.763 -4.188 20.840 1.00 70.68 222 LEU B O 1
ATOM 4413 N N . GLN B 1 223 ? 31.205 -4.374 19.110 1.00 70.05 223 GLN B N 1
ATOM 4414 C CA . GLN B 1 223 ? 30.267 -3.936 18.081 1.00 68.75 223 GLN B CA 1
ATOM 4415 C C . GLN B 1 223 ? 28.982 -4.755 18.138 1.00 68.94 223 GLN B C 1
ATOM 4416 O O . GLN B 1 223 ? 27.878 -4.199 18.168 1.00 68.50 223 GLN B O 1
ATOM 4422 N N . LYS B 1 224 ? 29.131 -6.077 18.162 1.00 68.67 224 LYS B N 1
ATOM 4423 C CA . LYS B 1 224 ? 27.980 -6.970 18.198 1.00 68.14 224 LYS B CA 1
ATOM 4424 C C . LYS B 1 224 ? 27.092 -6.784 19.419 1.00 67.34 224 LYS B C 1
ATOM 4425 O O . LYS B 1 224 ? 25.868 -6.902 19.327 1.00 65.88 224 LYS B O 1
ATOM 4431 N N . LYS B 1 225 ? 27.709 -6.487 20.559 1.00 66.93 225 LYS B N 1
ATOM 4432 C CA . LYS B 1 225 ? 26.962 -6.278 21.792 1.00 67.06 225 LYS B CA 1
ATOM 4433 C C . LYS B 1 225 ? 26.168 -4.976 21.694 1.00 66.67 225 LYS B C 1
ATOM 4434 O O . LYS B 1 225 ? 24.963 -4.948 21.967 1.00 65.89 225 LYS B O 1
ATOM 4440 N N . ALA B 1 226 ? 26.853 -3.905 21.295 1.00 65.38 226 ALA B N 1
ATOM 4441 C CA . ALA B 1 226 ? 26.229 -2.594 21.137 1.00 63.72 226 ALA B CA 1
ATOM 4442 C C . ALA B 1 226 ? 25.007 -2.710 20.228 1.00 62.44 226 ALA B C 1
ATOM 4443 O O . ALA B 1 226 ? 23.977 -2.073 20.457 1.00 61.10 226 ALA B O 1
ATOM 4445 N N . GLU B 1 227 ? 25.127 -3.532 19.194 1.00 61.87 227 GLU B N 1
ATOM 4446 C CA . GLU B 1 227 ? 24.025 -3.725 18.270 1.00 62.80 227 GLU B CA 1
ATOM 4447 C C . GLU B 1 227 ? 22.895 -4.505 18.928 1.00 63.21 227 GLU B C 1
ATOM 4448 O O . GLU B 1 227 ? 21.719 -4.240 18.677 1.00 63.08 227 GLU B O 1
ATOM 4454 N N . ALA B 1 228 ? 23.256 -5.460 19.780 1.00 63.93 228 ALA B N 1
ATOM 4455 C CA . ALA B 1 228 ? 22.271 -6.277 20.475 1.00 63.41 228 ALA B CA 1
ATOM 4456 C C . ALA B 1 228 ? 21.380 -5.397 21.353 1.00 64.18 228 ALA B C 1
ATOM 4457 O O . ALA B 1 228 ? 20.153 -5.549 21.364 1.00 63.39 228 ALA B O 1
ATOM 4459 N N . TYR B 1 229 ? 22.002 -4.479 22.087 1.00 63.73 229 TYR B N 1
ATOM 4460 C CA . TYR B 1 229 ? 21.259 -3.567 22.952 1.00 64.68 229 TYR B CA 1
ATOM 4461 C C . TYR B 1 229 ? 20.339 -2.702 22.097 1.00 63.78 229 TYR B C 1
ATOM 4462 O O . TYR B 1 229 ? 19.143 -2.571 22.374 1.00 63.89 229 TYR B O 1
ATOM 4471 N N . ALA B 1 230 ? 20.917 -2.121 21.048 1.00 62.18 230 ALA B N 1
ATOM 4472 C CA . ALA B 1 230 ? 20.191 -1.251 20.131 1.00 59.34 230 ALA B CA 1
ATOM 4473 C C . ALA B 1 230 ? 18.954 -1.915 19.557 1.00 58.27 230 ALA B C 1
ATOM 4474 O O . ALA B 1 230 ? 17.896 -1.300 19.472 1.00 57.87 230 ALA B O 1
ATOM 4476 N N . LEU B 1 231 ? 19.091 -3.175 19.164 1.00 58.37 231 LEU B N 1
ATOM 4477 C CA . LEU B 1 231 ? 17.981 -3.915 18.581 1.00 58.13 231 LEU B CA 1
ATOM 4478 C C . LEU B 1 231 ? 16.874 -4.140 19.609 1.00 59.67 231 LEU B C 1
ATOM 4479 O O . LEU B 1 231 ? 15.682 -4.119 19.280 1.00 58.22 231 LEU B O 1
ATOM 4484 N N . ARG B 1 232 ? 17.271 -4.340 20.860 1.00 61.24 232 ARG B N 1
ATOM 4485 C CA . ARG B 1 232 ? 16.305 -4.565 21.922 1.00 63.09 232 ARG B CA 1
ATOM 4486 C C . ARG B 1 232 ? 15.505 -3.300 22.172 1.00 62.66 232 ARG B C 1
ATOM 4487 O O . ARG B 1 232 ? 14.282 -3.339 22.324 1.00 62.13 232 ARG B O 1
ATOM 4495 N N . ALA B 1 233 ? 16.209 -2.175 22.214 1.00 62.20 233 ALA B N 1
ATOM 4496 C CA . ALA B 1 233 ? 15.572 -0.889 22.440 1.00 61.63 233 ALA B CA 1
ATOM 4497 C C . ALA B 1 233 ? 14.628 -0.558 21.293 1.00 61.57 233 ALA B C 1
ATOM 4498 O O . ALA B 1 233 ? 13.472 -0.189 21.517 1.00 61.48 233 ALA B O 1
ATOM 4500 N N . MET B 1 234 ? 15.114 -0.702 20.063 1.00 60.63 234 MET B N 1
ATOM 4501 C CA . MET B 1 234 ? 14.292 -0.390 18.899 1.00 62.06 234 MET B CA 1
ATOM 4502 C C . MET B 1 234 ? 13.019 -1.229 18.809 1.00 63.39 234 MET B C 1
ATOM 4503 O O . MET B 1 234 ? 11.933 -0.687 18.580 1.00 62.08 234 MET B O 1
ATOM 4508 N N . GLU B 1 235 ? 13.152 -2.544 18.995 1.00 65.30 235 GLU B N 1
ATOM 4509 C CA . GLU B 1 235 ? 12.004 -3.453 18.933 1.00 64.89 235 GLU B CA 1
ATOM 4510 C C . GLU B 1 235 ? 11.035 -3.193 20.079 1.00 62.96 235 GLU B C 1
ATOM 4511 O O . GLU B 1 235 ? 9.822 -3.284 19.912 1.00 63.24 235 GLU B O 1
ATOM 4517 N N . ALA B 1 236 ? 11.580 -2.869 21.243 1.00 60.31 236 ALA B N 1
ATOM 4518 C CA . ALA B 1 236 ? 10.764 -2.585 22.409 1.00 59.40 236 ALA B CA 1
ATOM 4519 C C . ALA B 1 236 ? 9.939 -1.310 22.236 1.00 59.78 236 ALA B C 1
ATOM 4520 O O . ALA B 1 236 ? 8.941 -1.119 22.926 1.00 61.09 236 ALA B O 1
ATOM 4522 N N . LEU B 1 237 ? 10.350 -0.437 21.319 1.00 59.50 237 LEU B N 1
ATOM 4523 C CA . LEU B 1 237 ? 9.642 0.824 21.103 1.00 58.23 237 LEU B CA 1
ATOM 4524 C C . LEU B 1 237 ? 8.916 0.915 19.763 1.00 58.81 237 LEU B C 1
ATOM 4525 O O . LEU B 1 237 ? 8.288 1.937 19.478 1.00 58.32 237 LEU B O 1
ATOM 4530 N N . ASP B 1 238 ? 8.978 -0.144 18.953 1.00 59.32 238 ASP B N 1
ATOM 4531 C CA . ASP B 1 238 ? 8.364 -0.119 17.617 1.00 61.32 238 ASP B CA 1
ATOM 4532 C C . ASP B 1 238 ? 8.988 1.088 16.926 1.00 59.55 238 ASP B C 1
ATOM 4533 O O . ASP B 1 238 ? 8.326 1.824 16.193 1.00 58.98 238 ASP B O 1
ATOM 4538 N N . TYR B 1 239 ? 10.276 1.275 17.192 1.00 57.23 239 TYR B N 1
ATOM 4539 C CA . TYR B 1 239 ? 11.049 2.386 16.672 1.00 54.87 239 TYR B CA 1
ATOM 4540 C C . TYR B 1 239 ? 11.174 2.375 15.160 1.00 53.85 239 TYR B C 1
ATOM 4541 O O . TYR B 1 239 ? 11.369 1.331 14.538 1.00 54.09 239 TYR B O 1
ATOM 4550 N N . VAL B 1 240 ? 11.051 3.556 14.574 1.00 52.16 240 VAL B N 1
ATOM 4551 C CA . VAL B 1 240 ? 11.188 3.713 13.138 1.00 51.60 240 VAL B CA 1
ATOM 4552 C C . VAL B 1 240 ? 11.998 4.977 12.907 1.00 50.77 240 VAL B C 1
ATOM 4553 O O . VAL B 1 240 ? 11.604 6.074 13.321 1.00 50.40 240 VAL B O 1
ATOM 4557 N N . GLY B 1 241 ? 13.145 4.800 12.258 1.00 48.94 241 GLY B N 1
ATOM 4558 C CA . GLY B 1 241 ? 14.030 5.910 11.974 1.00 44.49 241 GLY B CA 1
ATOM 4559 C C . GLY B 1 241 ? 15.407 5.609 12.521 1.00 42.36 241 GLY B C 1
ATOM 4560 O O . GLY B 1 241 ? 15.791 4.447 12.686 1.00 41.37 241 GLY B O 1
ATOM 4561 N N . VAL B 1 242 ? 16.159 6.661 12.798 1.00 39.68 242 VAL B N 1
ATOM 4562 C CA . VAL B 1 242 ? 17.491 6.505 13.339 1.00 38.44 242 VAL B CA 1
ATOM 4563 C C . VAL B 1 242 ? 17.487 6.730 14.846 1.00 40.71 242 VAL B C 1
ATOM 4564 O O . VAL B 1 242 ? 16.899 7.688 15.348 1.00 41.63 242 VAL B O 1
ATOM 4568 N N . LEU B 1 243 ? 18.146 5.828 15.561 1.00 41.61 243 LEU B N 1
ATOM 4569 C CA . LEU B 1 243 ? 18.239 5.904 17.008 1.00 42.26 243 LEU B CA 1
ATOM 4570 C C . LEU B 1 243 ? 19.715 6.011 17.374 1.00 42.61 243 LEU B C 1
ATOM 4571 O O . LEU B 1 243 ? 20.543 5.262 16.858 1.00 43.90 243 LEU B O 1
ATOM 4576 N N . ALA B 1 244 ? 20.048 6.949 18.251 1.00 42.07 244 ALA B N 1
ATOM 4577 C CA . ALA B 1 244 ? 21.431 7.128 18.662 1.00 42.54 244 ALA B CA 1
ATOM 4578 C C . ALA B 1 244 ? 21.592 6.745 20.129 1.00 43.78 244 ALA B C 1
ATOM 4579 O O . ALA B 1 244 ? 20.947 7.317 21.012 1.00 43.83 244 ALA B O 1
ATOM 4581 N N . LEU B 1 245 ? 22.454 5.766 20.375 1.00 43.75 245 LEU B N 1
ATOM 4582 C CA . LEU B 1 245 ? 22.715 5.282 21.722 1.00 44.09 245 LEU B CA 1
ATOM 4583 C C . LEU B 1 245 ? 24.142 5.593 22.155 1.00 45.13 245 LEU B C 1
ATOM 4584 O O . LEU B 1 245 ? 25.102 5.217 21.483 1.00 45.55 245 LEU B O 1
ATOM 4589 N N . GLU B 1 246 ? 24.276 6.288 23.275 1.00 45.73 246 GLU B N 1
ATOM 4590 C CA . GLU B 1 246 ? 25.585 6.630 23.796 1.00 48.81 246 GLU B CA 1
ATOM 4591 C C . GLU B 1 246 ? 25.937 5.735 24.975 1.00 50.74 246 GLU B C 1
ATOM 4592 O O . GLU B 1 246 ? 25.132 5.536 25.883 1.00 50.00 246 GLU B O 1
ATOM 4598 N N . PHE B 1 247 ? 27.145 5.183 24.950 1.00 53.42 247 PHE B N 1
ATOM 4599 C CA . PHE B 1 247 ? 27.606 4.314 26.025 1.00 55.96 247 PHE B CA 1
ATOM 4600 C C . PHE B 1 247 ? 28.941 4.785 26.595 1.00 57.77 247 PHE B C 1
ATOM 4601 O O . PHE B 1 247 ? 29.610 5.658 26.030 1.00 57.20 247 PHE B O 1
ATOM 4609 N N . PHE B 1 248 ? 29.300 4.202 27.736 1.00 59.83 248 PHE B N 1
ATOM 4610 C CA . PHE B 1 248 ? 30.569 4.464 28.395 1.00 61.46 248 PHE B CA 1
ATOM 4611 C C . PHE B 1 248 ? 31.314 3.160 28.190 1.00 63.07 248 PHE B C 1
ATOM 4612 O O . PHE B 1 248 ? 30.756 2.097 28.444 1.00 63.26 248 PHE B O 1
ATOM 4620 N N . GLN B 1 249 ? 32.552 3.216 27.716 1.00 66.61 249 GLN B N 1
ATOM 4621 C CA . GLN B 1 249 ? 33.301 1.979 27.532 1.00 69.96 249 GLN B CA 1
ATOM 4622 C C . GLN B 1 249 ? 34.301 1.810 28.668 1.00 70.86 249 GLN B C 1
ATOM 4623 O O . GLN B 1 249 ? 35.246 2.587 28.804 1.00 71.05 249 GLN B O 1
ATOM 4629 N N . VAL B 1 250 ? 34.064 0.805 29.501 1.00 72.42 250 VAL B N 1
ATOM 4630 C CA . VAL B 1 250 ? 34.951 0.502 30.618 1.00 74.41 250 VAL B CA 1
ATOM 4631 C C . VAL B 1 250 ? 35.327 -0.966 30.446 1.00 74.51 250 VAL B C 1
ATOM 4632 O O . VAL B 1 250 ? 34.515 -1.862 30.696 1.00 73.44 250 VAL B O 1
ATOM 4636 N N . GLY B 1 251 ? 36.552 -1.202 29.986 1.00 74.70 251 GLY B N 1
ATOM 4637 C CA . GLY B 1 251 ? 37.003 -2.562 29.765 1.00 75.76 251 GLY B CA 1
ATOM 4638 C C . GLY B 1 251 ? 36.485 -3.103 28.446 1.00 76.56 251 GLY B C 1
ATOM 4639 O O . GLY B 1 251 ? 36.699 -2.507 27.393 1.00 76.08 251 GLY B O 1
ATOM 4640 N N . GLU B 1 252 ? 35.808 -4.242 28.501 1.00 78.12 252 GLU B N 1
ATOM 4641 C CA . GLU B 1 252 ? 35.258 -4.853 27.303 1.00 80.12 252 GLU B CA 1
ATOM 4642 C C . GLU B 1 252 ? 33.750 -4.734 27.388 1.00 80.28 252 GLU B C 1
ATOM 4643 O O . GLU B 1 252 ? 33.021 -5.323 26.592 1.00 81.10 252 GLU B O 1
ATOM 4649 N N . GLU B 1 253 ? 33.285 -3.977 28.373 1.00 80.44 253 GLU B N 1
ATOM 4650 C CA . GLU B 1 253 ? 31.857 -3.776 28.549 1.00 80.85 253 GLU B CA 1
ATOM 4651 C C . GLU B 1 253 ? 31.519 -2.300 28.386 1.00 79.13 253 GLU B C 1
ATOM 4652 O O . GLU B 1 253 ? 32.381 -1.432 28.547 1.00 78.29 253 GLU B O 1
ATOM 4658 N N . LEU B 1 254 ? 30.264 -2.023 28.050 1.00 76.94 254 LEU B N 1
ATOM 4659 C CA . LEU B 1 254 ? 29.815 -0.652 27.869 1.00 74.83 254 LEU B CA 1
ATOM 4660 C C . LEU B 1 254 ? 28.482 -0.399 28.569 1.00 72.70 254 LEU B C 1
ATOM 4661 O O . LEU B 1 254 ? 27.549 -1.199 28.486 1.00 71.95 254 LEU B O 1
ATOM 4666 N N . LEU B 1 255 ? 28.419 0.723 29.277 1.00 70.30 255 LEU B N 1
ATOM 4667 C CA . LEU B 1 255 ? 27.237 1.112 30.032 1.00 68.75 255 LEU B CA 1
ATOM 4668 C C . LEU B 1 255 ? 26.414 2.174 29.317 1.00 67.88 255 LEU B C 1
ATOM 4669 O O . LEU B 1 255 ? 26.947 3.199 28.890 1.00 68.21 255 LEU B O 1
ATOM 4674 N N . PHE B 1 256 ? 25.112 1.934 29.197 1.00 66.07 256 PHE B N 1
ATOM 4675 C CA . PHE B 1 256 ? 24.224 2.889 28.547 1.00 63.61 256 PHE B CA 1
ATOM 4676 C C . PHE B 1 256 ? 24.269 4.219 29.274 1.00 61.75 256 PHE B C 1
ATOM 4677 O O . PHE B 1 256 ? 24.118 4.268 30.490 1.00 61.90 256 PHE B O 1
ATOM 4685 N N . ASN B 1 257 ? 24.459 5.299 28.528 1.00 60.04 257 ASN B N 1
ATOM 4686 C CA . ASN B 1 257 ? 24.507 6.622 29.130 1.00 58.23 257 ASN B CA 1
ATOM 4687 C C . ASN B 1 257 ? 23.352 7.523 28.720 1.00 57.83 257 ASN B C 1
ATOM 4688 O O . ASN B 1 257 ? 22.779 8.217 29.557 1.00 56.72 257 ASN B O 1
ATOM 4693 N N . GLU B 1 258 ? 23.004 7.512 27.437 1.00 57.25 258 GLU B N 1
ATOM 4694 C CA . GLU B 1 258 ? 21.946 8.388 26.956 1.00 56.07 258 GLU B CA 1
ATOM 4695 C C . GLU B 1 258 ? 21.452 8.008 25.564 1.00 53.90 258 GLU B C 1
ATOM 4696 O O . GLU B 1 258 ? 22.192 7.418 24.777 1.00 51.99 258 GLU B O 1
ATOM 4702 N N . MET B 1 259 ? 20.197 8.343 25.267 1.00 51.74 259 MET B N 1
ATOM 4703 C CA . MET B 1 259 ? 19.627 8.053 23.953 1.00 50.01 259 MET B CA 1
ATOM 4704 C C . MET B 1 259 ? 18.938 9.274 23.353 1.00 46.51 259 MET B C 1
ATOM 4705 O O . MET B 1 259 ? 18.429 10.139 24.064 1.00 45.22 259 MET B O 1
ATOM 4710 N N . ALA B 1 260 ? 18.946 9.344 22.029 1.00 43.43 260 ALA B N 1
ATOM 4711 C CA . ALA B 1 260 ? 18.315 10.441 21.314 1.00 40.64 260 ALA B CA 1
ATOM 4712 C C . ALA B 1 260 ? 17.514 9.803 20.183 1.00 39.30 260 ALA B C 1
ATOM 4713 O O . ALA B 1 260 ? 18.063 9.089 19.345 1.00 37.99 260 ALA B O 1
ATOM 4715 N N . PRO B 1 261 ? 16.193 10.031 20.161 1.00 39.41 261 PRO B N 1
ATOM 4716 C CA . PRO B 1 261 ? 15.349 9.449 19.109 1.00 39.08 261 PRO B CA 1
ATOM 4717 C C . PRO B 1 261 ? 15.474 10.228 17.814 1.00 38.43 261 PRO B C 1
ATOM 4718 O O . PRO B 1 261 ? 14.498 10.815 17.351 1.00 39.67 261 PRO B O 1
ATOM 4722 N N . ARG B 1 262 ? 16.671 10.226 17.229 1.00 36.78 262 ARG B N 1
ATOM 4723 C CA . ARG B 1 262 ? 16.912 10.980 16.004 1.00 34.98 262 ARG B CA 1
ATOM 4724 C C . ARG B 1 262 ? 18.349 10.859 15.500 1.00 35.33 262 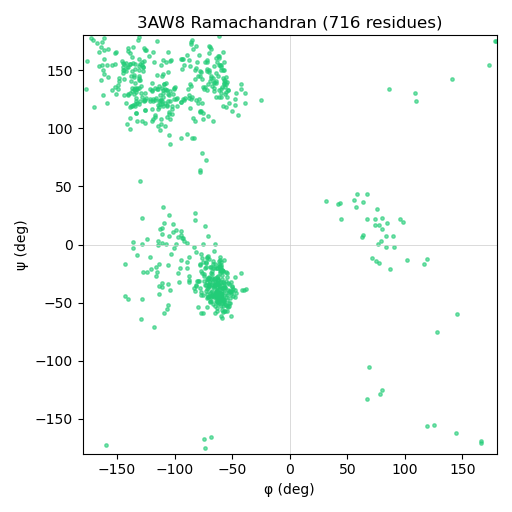ARG B C 1
ATOM 4725 O O . ARG B 1 262 ? 19.215 10.255 16.154 1.00 33.58 262 ARG B O 1
ATOM 4733 N N . VAL B 1 263 ? 18.592 11.449 14.332 1.00 32.68 263 VAL B N 1
ATOM 4734 C CA . VAL B 1 263 ? 19.921 11.465 13.766 1.00 30.23 263 VAL B CA 1
ATOM 4735 C C . VAL B 1 263 ? 20.693 12.180 14.847 1.00 33.21 263 VAL B C 1
ATOM 4736 O O . VAL B 1 263 ? 20.126 12.985 15.589 1.00 32.80 263 VAL B O 1
ATOM 4740 N N . HIS B 1 264 ? 21.985 11.895 14.935 1.00 35.78 264 HIS B N 1
ATOM 4741 C CA . HIS B 1 264 ? 22.809 12.448 15.998 1.00 35.93 264 HIS B CA 1
ATOM 4742 C C . HIS B 1 264 ? 24.112 13.070 15.496 1.00 36.26 264 HIS B C 1
ATOM 4743 O O . HIS B 1 264 ? 24.629 12.689 14.443 1.00 35.37 264 HIS B O 1
ATOM 4750 N N . ASN B 1 265 ? 24.624 14.026 16.271 1.00 35.51 265 ASN B N 1
ATOM 4751 C CA . ASN B 1 265 ? 25.856 14.747 15.963 1.00 34.91 265 ASN B CA 1
ATOM 4752 C C . ASN B 1 265 ? 27.023 13.789 15.743 1.00 36.31 265 ASN B C 1
ATOM 4753 O O . ASN B 1 265 ? 27.824 13.967 14.823 1.00 35.44 265 ASN B O 1
ATOM 4758 N N . SER B 1 266 ? 27.106 12.765 16.583 1.00 37.91 266 SER B N 1
ATOM 4759 C CA . SER B 1 266 ? 28.181 11.786 16.479 1.00 37.60 266 SER B CA 1
ATOM 4760 C C . SER B 1 266 ? 28.101 10.986 15.183 1.00 35.77 266 SER B C 1
ATOM 4761 O O . SER B 1 266 ? 28.936 10.121 14.944 1.00 36.87 266 SER B O 1
ATOM 4764 N N . GLY B 1 267 ? 27.103 11.273 14.348 1.00 33.93 267 GLY B N 1
ATOM 4765 C CA . GLY B 1 267 ? 26.965 10.559 13.088 1.00 30.72 267 GLY B CA 1
ATOM 4766 C C . GLY B 1 267 ? 27.157 11.390 11.822 1.00 33.35 267 GLY B C 1
ATOM 4767 O O . GLY B 1 267 ? 27.014 10.873 10.713 1.00 32.27 267 GLY B O 1
ATOM 4768 N N . HIS B 1 268 ? 27.484 12.672 11.958 1.00 32.74 268 HIS B N 1
ATOM 4769 C CA . HIS B 1 268 ? 27.659 13.509 10.783 1.00 34.71 268 HIS B CA 1
ATOM 4770 C C . HIS B 1 268 ? 28.734 13.039 9.819 1.00 36.72 268 HIS B C 1
ATOM 4771 O O . HIS B 1 268 ? 28.742 13.441 8.660 1.00 38.32 268 HIS B O 1
ATOM 4778 N N . TRP B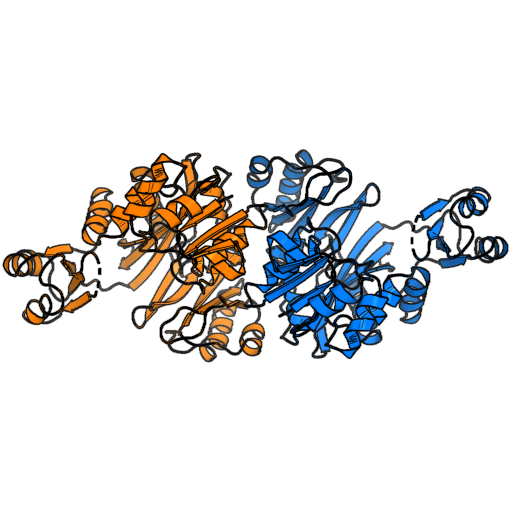 1 269 ? 29.645 12.191 10.286 1.00 38.32 269 TRP B N 1
ATOM 4779 C CA . TRP B 1 269 ? 30.706 11.690 9.415 1.00 39.36 269 TRP B CA 1
ATOM 4780 C C . TRP B 1 269 ? 30.148 10.748 8.344 1.00 40.86 269 TRP B C 1
ATOM 4781 O O . TRP B 1 269 ? 30.808 10.506 7.327 1.00 40.28 269 TRP B O 1
ATOM 4792 N N . THR B 1 270 ? 28.943 10.218 8.571 1.00 38.73 270 THR B N 1
ATOM 4793 C CA . THR B 1 270 ? 28.348 9.289 7.617 1.00 38.50 270 THR B CA 1
ATOM 4794 C C . THR B 1 270 ? 27.894 9.932 6.315 1.00 39.63 270 THR B C 1
ATOM 4795 O O . THR B 1 270 ? 27.542 9.222 5.368 1.00 38.52 270 THR B O 1
ATOM 4799 N N . ILE B 1 271 ? 27.900 11.264 6.253 1.00 40.62 271 ILE B N 1
ATOM 4800 C CA . ILE B 1 271 ? 27.503 11.934 5.017 1.00 40.74 271 ILE B CA 1
ATOM 4801 C C . ILE B 1 271 ? 28.457 11.504 3.900 1.00 41.90 271 ILE B C 1
ATOM 4802 O O . ILE B 1 271 ? 28.020 11.183 2.801 1.00 45.55 271 ILE B O 1
ATOM 4807 N N . GLU B 1 272 ? 29.756 11.483 4.175 1.00 43.63 272 GLU B N 1
ATOM 4808 C CA . GLU B 1 272 ? 30.709 11.024 3.171 1.00 46.26 272 GLU B CA 1
ATOM 4809 C C . GLU B 1 272 ? 31.548 9.831 3.651 1.00 46.71 272 GLU B C 1
ATOM 4810 O O . GLU B 1 272 ? 32.223 9.191 2.851 1.00 48.28 272 GLU B O 1
ATOM 4816 N N . GLY B 1 273 ? 31.475 9.510 4.942 1.00 46.62 273 GLY B N 1
ATOM 4817 C CA . GLY B 1 273 ? 32.238 8.390 5.479 1.00 46.31 273 GLY B CA 1
ATOM 4818 C C . GLY B 1 273 ? 31.551 7.022 5.547 1.00 47.39 273 GLY B C 1
ATOM 4819 O O . GLY B 1 273 ? 32.110 6.070 6.097 1.00 46.52 273 GLY B O 1
ATOM 4820 N N . ALA B 1 274 ? 30.339 6.912 5.009 1.00 46.39 274 ALA B N 1
ATOM 4821 C CA . ALA B 1 274 ? 29.616 5.641 5.002 1.00 45.30 274 ALA B CA 1
ATOM 4822 C C . ALA B 1 274 ? 28.808 5.565 3.713 1.00 46.07 274 ALA B C 1
ATOM 4823 O O . ALA B 1 274 ? 28.495 6.588 3.102 1.00 47.95 274 ALA B O 1
ATOM 4825 N N . GLU B 1 275 ? 28.462 4.357 3.299 1.00 45.31 275 GLU B N 1
ATOM 4826 C CA . GLU B 1 275 ? 27.725 4.189 2.064 1.00 45.99 275 GLU B CA 1
ATOM 4827 C C . GLU B 1 275 ? 26.415 4.963 2.066 1.00 45.61 275 GLU B C 1
ATOM 4828 O O . GLU B 1 275 ? 25.976 5.463 1.028 1.00 46.54 275 GLU B O 1
ATOM 4834 N N . THR B 1 276 ? 25.787 5.056 3.231 1.00 43.96 276 THR B N 1
ATOM 4835 C CA . THR B 1 276 ? 24.525 5.769 3.360 1.00 42.50 276 THR B CA 1
ATOM 4836 C C . THR B 1 276 ? 24.615 6.654 4.584 1.00 42.22 276 THR B C 1
ATOM 4837 O O . THR B 1 276 ? 25.021 6.197 5.652 1.00 43.04 276 THR B O 1
ATOM 4841 N N . SER B 1 277 ? 24.239 7.919 4.440 1.00 40.27 277 SER B N 1
ATOM 4842 C CA . SER B 1 277 ? 24.296 8.827 5.575 1.00 37.70 277 SER B CA 1
ATOM 4843 C C . SER B 1 277 ? 23.169 8.486 6.541 1.00 37.11 277 SER B C 1
ATOM 4844 O O . SER B 1 277 ? 22.151 7.876 6.167 1.00 35.71 277 SER B O 1
ATOM 4847 N N . GLN B 1 278 ? 23.360 8.873 7.793 1.00 36.12 278 GLN B N 1
ATOM 4848 C CA . GLN B 1 278 ? 22.354 8.627 8.798 1.00 35.28 278 GLN B CA 1
ATOM 4849 C C . GLN B 1 278 ? 21.069 9.353 8.366 1.00 36.60 278 GLN B C 1
ATOM 4850 O O . GLN B 1 278 ? 19.959 8.874 8.603 1.00 37.35 278 GLN B O 1
ATOM 4856 N N . PHE B 1 279 ? 21.228 10.498 7.708 1.00 35.61 279 PHE B N 1
ATOM 4857 C CA . PHE B 1 279 ? 20.088 11.283 7.256 1.00 35.28 279 PHE B CA 1
ATOM 4858 C C . PHE B 1 279 ? 19.296 10.570 6.158 1.00 35.82 279 PHE B C 1
ATOM 4859 O O . PHE B 1 279 ? 18.068 10.569 6.172 1.00 34.19 279 PHE B O 1
ATOM 4867 N N . GLU B 1 280 ? 19.984 9.975 5.193 1.00 37.15 280 GLU B N 1
ATOM 4868 C CA . GLU B 1 280 ? 19.255 9.283 4.141 1.00 39.12 280 GLU B CA 1
ATOM 4869 C C . GLU B 1 280 ? 18.570 8.028 4.708 1.00 39.91 280 GLU B C 1
ATOM 4870 O O . GLU B 1 280 ? 17.426 7.727 4.369 1.00 38.72 280 GLU B O 1
ATOM 4876 N N . ASN B 1 281 ? 19.271 7.303 5.575 1.00 40.23 281 ASN B N 1
ATOM 4877 C CA . ASN B 1 281 ? 18.703 6.104 6.177 1.00 40.68 281 ASN B CA 1
ATOM 4878 C C . ASN B 1 281 ? 17.505 6.431 7.059 1.00 40.54 281 ASN B C 1
ATOM 4879 O O . ASN B 1 281 ? 16.559 5.645 7.140 1.00 41.47 281 ASN B O 1
ATOM 4884 N N . HIS B 1 282 ? 17.543 7.580 7.728 1.00 38.43 282 HIS B N 1
ATOM 4885 C CA . HIS B 1 282 ? 16.427 7.957 8.578 1.00 37.82 282 HIS B CA 1
ATOM 4886 C C . HIS B 1 282 ? 15.218 8.147 7.683 1.00 37.67 282 HIS B C 1
ATOM 4887 O O . HIS B 1 282 ? 14.127 7.684 8.000 1.00 36.36 282 HIS B O 1
ATOM 4894 N N . LEU B 1 283 ? 15.427 8.831 6.561 1.00 37.16 283 LEU B N 1
ATOM 4895 C CA . LEU B 1 283 ? 14.354 9.087 5.610 1.00 38.91 283 LEU B CA 1
ATOM 4896 C C . LEU B 1 283 ? 13.877 7.782 4.983 1.00 38.89 283 LEU B C 1
ATOM 4897 O O . LEU B 1 283 ? 12.677 7.557 4.850 1.00 41.11 283 LEU B O 1
ATOM 4902 N N . ARG B 1 284 ? 14.810 6.922 4.600 1.00 37.81 284 ARG B N 1
ATOM 4903 C CA . ARG B 1 284 ? 14.432 5.651 3.998 1.00 40.65 284 ARG B CA 1
ATOM 4904 C C . ARG B 1 284 ? 13.588 4.839 4.986 1.00 41.23 284 ARG B C 1
ATOM 4905 O O . ARG B 1 284 ? 12.571 4.240 4.613 1.00 37.67 284 ARG B O 1
ATOM 4913 N N . ALA B 1 285 ? 14.000 4.855 6.250 1.00 41.13 285 ALA B N 1
ATOM 4914 C CA . ALA B 1 285 ? 13.282 4.139 7.284 1.00 41.22 285 ALA B CA 1
ATOM 4915 C C . ALA B 1 285 ? 11.844 4.619 7.416 1.00 43.41 285 ALA B C 1
ATOM 4916 O O . ALA B 1 285 ? 10.920 3.841 7.199 1.00 47.08 285 ALA B O 1
ATOM 4918 N N . VAL B 1 286 ? 11.644 5.894 7.747 1.00 43.85 286 VAL B N 1
ATOM 4919 C CA . VAL B 1 286 ? 10.289 6.421 7.938 1.00 43.57 286 VAL B CA 1
ATOM 4920 C C . VAL B 1 286 ? 9.438 6.439 6.677 1.00 45.09 286 VAL B C 1
ATOM 4921 O O . VAL B 1 286 ? 8.248 6.762 6.722 1.00 46.07 286 VAL B O 1
ATOM 4925 N N . LEU B 1 287 ? 10.044 6.099 5.549 1.00 46.04 287 LEU B N 1
ATOM 4926 C CA . LEU B 1 287 ? 9.321 6.107 4.285 1.00 47.77 287 LEU B CA 1
ATOM 4927 C C . LEU B 1 287 ? 8.954 4.685 3.884 1.00 48.80 287 LEU B C 1
ATOM 4928 O O . LEU B 1 287 ? 8.207 4.472 2.935 1.00 50.71 287 LEU B O 1
ATOM 4933 N N . GLY B 1 288 ? 9.474 3.715 4.628 1.00 49.85 288 GLY B N 1
ATOM 4934 C CA . GLY B 1 288 ? 9.196 2.324 4.336 1.00 49.47 288 GLY B CA 1
ATOM 4935 C C . GLY B 1 288 ? 9.969 1.829 3.133 1.00 50.25 288 GLY B C 1
ATOM 4936 O O . GLY B 1 288 ? 9.512 0.950 2.406 1.00 52.37 288 GLY B O 1
ATOM 4937 N N . LEU B 1 289 ? 11.146 2.401 2.914 1.00 50.26 289 LEU B N 1
ATOM 4938 C CA . LEU B 1 289 ? 11.989 2.009 1.794 1.00 48.90 289 LEU B CA 1
ATOM 4939 C C . LEU B 1 289 ? 13.122 1.122 2.291 1.00 47.57 289 LEU B C 1
ATOM 4940 O O . LEU B 1 289 ? 13.448 1.128 3.473 1.00 47.45 289 LEU B O 1
ATOM 4945 N N . PRO B 1 290 ? 13.727 0.331 1.395 1.00 47.19 290 PRO B N 1
ATOM 4946 C CA . PRO B 1 290 ? 14.831 -0.539 1.802 1.00 46.82 290 PRO B CA 1
ATOM 4947 C C . PRO B 1 290 ? 15.914 0.312 2.467 1.00 47.09 290 PRO B C 1
ATOM 4948 O O . PRO B 1 290 ? 16.303 1.344 1.926 1.00 48.55 290 PRO B O 1
ATOM 4952 N N . LEU B 1 291 ? 16.391 -0.096 3.635 1.00 46.92 291 LEU B N 1
ATOM 4953 C CA . LEU B 1 291 ? 17.444 0.663 4.301 1.00 46.54 291 LEU B CA 1
ATOM 4954 C C . LEU B 1 291 ? 18.685 0.608 3.430 1.00 46.84 291 LEU B C 1
ATOM 4955 O O . LEU B 1 291 ? 18.802 -0.259 2.571 1.00 48.09 291 LEU B O 1
ATOM 4960 N N . GLY B 1 292 ? 19.608 1.534 3.646 1.00 46.88 292 GLY B N 1
ATOM 4961 C CA . GLY B 1 292 ? 20.815 1.550 2.847 1.00 45.98 292 GLY B CA 1
ATOM 4962 C C . GLY B 1 292 ? 21.993 1.015 3.625 1.00 46.38 292 GLY B C 1
ATOM 4963 O O . GLY B 1 292 ? 21.990 1.011 4.858 1.00 45.65 292 GLY B O 1
ATOM 4964 N N . SER B 1 293 ? 23.003 0.555 2.898 1.00 46.63 293 SER B N 1
ATOM 4965 C CA . SER B 1 293 ? 24.202 0.016 3.515 1.00 47.71 293 SER B CA 1
ATOM 4966 C C . SER B 1 293 ? 24.824 1.018 4.476 1.00 48.83 293 SER B C 1
ATOM 4967 O O . SER B 1 293 ? 24.804 2.225 4.228 1.00 49.20 293 SER B O 1
ATOM 4970 N N . THR B 1 294 ? 25.385 0.509 5.569 1.00 48.91 294 THR B N 1
ATOM 4971 C CA . THR B 1 294 ? 26.021 1.357 6.569 1.00 49.37 294 THR B CA 1
ATOM 4972 C C . THR B 1 294 ? 27.528 1.122 6.618 1.00 49.36 294 THR B C 1
ATOM 4973 O O . THR B 1 294 ? 28.202 1.559 7.551 1.00 48.56 294 THR B O 1
ATOM 4977 N N . ALA B 1 295 ? 28.058 0.436 5.613 1.00 49.23 295 ALA B N 1
ATOM 4978 C CA . ALA B 1 295 ? 29.487 0.149 5.582 1.00 49.63 295 ALA B CA 1
ATOM 4979 C C . ALA B 1 295 ? 30.311 1.429 5.537 1.00 49.27 295 ALA B C 1
ATOM 4980 O O . ALA B 1 295 ? 30.029 2.329 4.756 1.00 49.90 295 ALA B O 1
ATOM 4982 N N . PRO B 1 296 ? 31.345 1.528 6.384 1.00 50.67 296 PRO B N 1
ATOM 4983 C CA . PRO B 1 296 ? 32.195 2.720 6.409 1.00 51.78 296 PRO B CA 1
ATOM 4984 C C . PRO B 1 296 ? 33.027 2.858 5.142 1.00 54.11 296 PRO B C 1
ATOM 4985 O O . PRO B 1 296 ? 33.460 1.865 4.561 1.00 55.05 296 PRO B O 1
ATOM 4989 N N . ARG B 1 297 ? 33.234 4.098 4.711 1.00 56.21 297 ARG B N 1
ATOM 4990 C CA . ARG B 1 297 ? 34.020 4.389 3.519 1.00 55.28 297 ARG B CA 1
ATOM 4991 C C . ARG B 1 297 ? 35.351 4.889 4.053 1.00 55.24 297 ARG B C 1
ATOM 4992 O O . ARG B 1 297 ? 35.543 6.094 4.235 1.00 55.99 297 ARG B O 1
ATOM 5000 N N . GLY B 1 298 ? 36.255 3.953 4.336 1.00 53.87 298 GLY B N 1
ATOM 5001 C CA . GLY B 1 298 ? 37.557 4.315 4.875 1.00 52.73 298 GLY B CA 1
ATOM 5002 C C . GLY B 1 298 ? 37.521 4.638 6.361 1.00 51.45 298 GLY B C 1
ATOM 5003 O O . GLY B 1 298 ? 37.011 3.860 7.163 1.00 51.56 298 GLY B O 1
ATOM 5004 N N . GLN B 1 299 ? 38.075 5.786 6.728 1.00 51.39 299 GLN B N 1
ATOM 5005 C CA . GLN B 1 299 ? 38.112 6.231 8.119 1.00 52.88 299 GLN B CA 1
ATOM 5006 C C . GLN B 1 299 ? 37.737 7.701 8.198 1.00 51.95 299 GLN B C 1
ATOM 5007 O O . GLN B 1 299 ? 38.086 8.487 7.321 1.00 52.65 299 GLN B O 1
ATOM 5013 N N . SER B 1 300 ? 37.039 8.085 9.257 1.00 50.11 300 SER B N 1
ATOM 5014 C CA . SER B 1 300 ? 36.621 9.465 9.378 1.00 46.86 300 SER B CA 1
ATOM 5015 C C . SER B 1 300 ? 36.861 10.054 10.742 1.00 46.33 300 SER B C 1
ATOM 5016 O O . SER B 1 300 ? 36.926 9.344 11.738 1.00 46.41 300 SER B O 1
ATOM 5019 N N . ALA B 1 301 ? 36.989 11.372 10.756 1.00 46.17 301 ALA B N 1
ATOM 5020 C CA . ALA B 1 301 ? 37.176 12.151 11.966 1.00 46.00 301 ALA B CA 1
ATOM 5021 C C . ALA B 1 301 ? 36.176 13.294 11.781 1.00 46.65 301 ALA B C 1
ATOM 5022 O O . ALA B 1 301 ? 36.192 13.983 10.755 1.00 45.71 301 ALA B O 1
ATOM 5024 N N . MET B 1 302 ? 35.303 13.477 12.767 1.00 44.64 302 MET B N 1
ATOM 5025 C CA . MET B 1 302 ? 34.266 14.504 12.722 1.00 41.53 302 MET B CA 1
ATOM 5026 C C . MET B 1 302 ? 34.587 15.561 13.769 1.00 39.90 302 MET B C 1
ATOM 5027 O O . MET B 1 302 ? 34.468 15.310 14.966 1.00 41.22 302 MET B O 1
ATOM 5032 N N . VAL B 1 303 ? 35.011 16.740 13.342 1.00 38.33 303 VAL B N 1
ATOM 5033 C CA . VAL B 1 303 ? 35.308 17.764 14.329 1.00 38.47 303 VAL B CA 1
ATOM 5034 C C . VAL B 1 303 ? 34.261 18.863 14.249 1.00 38.81 303 VAL B C 1
ATOM 5035 O O . VAL B 1 303 ? 33.991 19.389 13.179 1.00 41.14 303 VAL B O 1
ATOM 5039 N N . ASN B 1 304 ? 33.656 19.179 15.390 1.00 39.62 304 ASN B N 1
ATOM 5040 C CA . ASN B 1 304 ? 32.634 20.212 15.473 1.00 41.36 304 ASN B CA 1
ATOM 5041 C C . ASN B 1 304 ? 33.206 21.604 15.445 1.00 43.01 304 ASN B C 1
ATOM 5042 O O . ASN B 1 304 ? 34.309 21.838 15.933 1.00 45.50 304 ASN B O 1
ATOM 5047 N N . LEU B 1 305 ? 32.432 22.526 14.883 1.00 43.34 305 LEU B N 1
ATOM 5048 C CA . LEU B 1 305 ? 32.801 23.932 14.820 1.00 42.83 305 LEU B CA 1
ATOM 5049 C C . LEU B 1 305 ? 31.899 24.614 15.857 1.00 45.25 305 LEU B C 1
ATOM 5050 O O . LEU B 1 305 ? 30.679 24.707 15.674 1.00 46.38 305 LEU B O 1
ATOM 5055 N N . ILE B 1 306 ? 32.497 25.060 16.960 1.00 45.86 306 ILE B N 1
ATOM 5056 C CA . ILE B 1 306 ? 31.744 25.702 18.031 1.00 45.66 306 ILE B CA 1
ATOM 5057 C C . ILE B 1 306 ? 32.053 27.190 18.098 1.00 46.97 306 ILE B C 1
ATOM 5058 O O . ILE B 1 306 ? 33.211 27.588 18.059 1.00 48.14 306 ILE B O 1
ATOM 5063 N N . GLY B 1 307 ? 30.998 27.994 18.194 1.00 48.46 307 GLY B N 1
ATOM 5064 C CA . GLY B 1 307 ? 31.110 29.442 18.277 1.00 50.49 307 GLY B CA 1
ATOM 5065 C C . GLY B 1 307 ? 32.261 30.128 17.563 1.00 52.15 307 GLY B C 1
ATOM 5066 O O . GLY B 1 307 ? 32.800 31.111 18.070 1.00 54.28 307 GLY B O 1
ATOM 5067 N N . GLU B 1 308 ? 32.627 29.641 16.384 1.00 52.41 308 GLU B N 1
ATOM 5068 C CA . GLU B 1 308 ? 33.731 30.223 15.634 1.00 53.75 308 GLU B CA 1
ATOM 5069 C C . GLU B 1 308 ? 33.620 29.791 14.176 1.00 53.61 308 GLU B C 1
ATOM 5070 O O . GLU B 1 308 ? 33.180 28.680 13.882 1.00 52.98 308 GLU B O 1
ATOM 5076 N N . LYS B 1 309 ? 34.032 30.660 13.264 1.00 53.10 309 LYS B N 1
ATOM 5077 C CA . LYS B 1 309 ? 33.990 30.334 11.845 1.00 51.49 309 LYS B CA 1
ATOM 5078 C C . LYS B 1 309 ? 35.422 30.195 11.327 1.00 51.68 309 LYS B C 1
ATOM 5079 O O . LYS B 1 309 ? 36.111 31.186 11.113 1.00 51.34 309 LYS B O 1
ATOM 5085 N N . PRO B 1 310 ? 35.890 28.958 11.125 1.00 52.27 310 PRO B N 1
ATOM 5086 C CA . PRO B 1 310 ? 37.254 28.768 10.634 1.00 53.91 310 PRO B CA 1
ATOM 5087 C C . PRO B 1 310 ? 37.405 29.373 9.255 1.00 55.51 310 PRO B C 1
ATOM 5088 O O . PRO B 1 310 ? 36.420 29.572 8.558 1.00 58.36 310 PRO B O 1
ATOM 5092 N N . PRO B 1 311 ? 38.639 29.712 8.855 1.00 56.99 311 PRO B N 1
ATOM 5093 C CA . PRO B 1 311 ? 38.853 30.292 7.518 1.00 56.34 311 PRO B CA 1
ATOM 5094 C C . PRO B 1 311 ? 38.633 29.192 6.461 1.00 55.72 311 PRO B C 1
ATOM 5095 O O . PRO B 1 311 ? 39.427 28.255 6.346 1.00 55.73 311 PRO B O 1
ATOM 5099 N N . PHE B 1 312 ? 37.550 29.304 5.697 1.00 54.02 312 PHE B N 1
ATOM 5100 C CA . PHE B 1 312 ? 37.217 28.288 4.703 1.00 52.35 312 PHE B CA 1
ATOM 5101 C C . PHE B 1 312 ? 38.343 27.883 3.770 1.00 50.07 312 PHE B C 1
ATOM 5102 O O . PHE B 1 312 ? 38.538 26.697 3.515 1.00 48.79 312 PHE B O 1
ATOM 5110 N N . ALA B 1 313 ? 39.083 28.856 3.259 1.00 49.61 313 ALA B N 1
ATOM 5111 C CA . ALA B 1 313 ? 40.193 28.546 2.365 1.00 50.26 313 ALA B CA 1
ATOM 5112 C C . ALA B 1 313 ? 41.166 27.612 3.078 1.00 50.79 313 ALA B C 1
ATOM 5113 O O . ALA B 1 313 ? 41.697 26.678 2.482 1.00 50.99 313 ALA B O 1
ATOM 5115 N N . GLU B 1 314 ? 41.377 27.854 4.365 1.00 51.53 314 GLU B N 1
ATOM 5116 C CA . GLU B 1 314 ? 42.293 27.036 5.151 1.00 54.75 314 GLU B CA 1
ATOM 5117 C C . GLU B 1 314 ? 41.872 25.583 5.357 1.00 55.19 314 GLU B C 1
ATOM 5118 O O . GLU B 1 314 ? 42.724 24.699 5.380 1.00 56.69 314 GLU B O 1
ATOM 5124 N N . VAL B 1 315 ? 40.576 25.320 5.516 1.00 54.33 315 VAL B N 1
ATOM 5125 C CA . VAL B 1 315 ? 40.146 23.942 5.722 1.00 52.27 315 VAL B CA 1
ATOM 5126 C C . VAL B 1 315 ? 40.055 23.208 4.388 1.00 51.02 315 VAL B C 1
ATOM 5127 O O . VAL B 1 315 ? 40.354 22.017 4.306 1.00 52.20 315 VAL B O 1
ATOM 5131 N N . LEU B 1 316 ? 39.653 23.914 3.339 1.00 48.91 316 LEU B N 1
ATOM 5132 C CA . LEU B 1 316 ? 39.552 23.287 2.031 1.00 50.31 316 LEU B CA 1
ATOM 5133 C C . LEU B 1 316 ? 40.941 22.959 1.467 1.00 53.01 316 LEU B C 1
ATOM 5134 O O . LEU B 1 316 ? 41.063 22.220 0.494 1.00 53.13 316 LEU B O 1
ATOM 5139 N N . LYS B 1 317 ? 41.986 23.510 2.087 1.00 56.21 317 LYS B N 1
ATOM 5140 C CA . LYS B 1 317 ? 43.364 23.261 1.664 1.00 56.88 317 LYS B CA 1
ATOM 5141 C C . LYS B 1 317 ? 43.736 21.805 1.928 1.00 56.14 317 LYS B C 1
ATOM 5142 O O . LYS B 1 317 ? 44.538 21.227 1.200 1.00 55.95 317 LYS B O 1
ATOM 5148 N N . VAL B 1 318 ? 43.162 21.222 2.980 1.00 55.25 318 VAL B N 1
ATOM 5149 C CA . VAL B 1 318 ? 43.468 19.839 3.332 1.00 55.90 318 VAL B CA 1
ATOM 5150 C C . VAL B 1 318 ? 42.589 18.809 2.613 1.00 58.46 318 VAL B C 1
ATOM 5151 O O . VAL B 1 318 ? 41.360 18.894 2.603 1.00 59.39 318 VAL B O 1
ATOM 5155 N N . GLU B 1 319 ? 43.254 17.841 1.994 1.00 60.50 319 GLU B N 1
ATOM 5156 C CA . GLU B 1 319 ? 42.588 16.799 1.234 1.00 61.72 319 GLU B CA 1
ATOM 5157 C C . GLU B 1 319 ? 41.794 15.873 2.132 1.00 60.00 319 GLU B C 1
ATOM 5158 O O . GLU B 1 319 ? 42.207 15.568 3.253 1.00 59.27 319 GLU B O 1
ATOM 5164 N N . GLY B 1 320 ? 40.649 15.433 1.622 1.00 58.70 320 GLY B N 1
ATOM 5165 C CA . GLY B 1 320 ? 39.783 14.546 2.375 1.00 55.61 320 GLY B CA 1
ATOM 5166 C C . GLY B 1 320 ? 38.960 15.297 3.401 1.00 53.00 320 GLY B C 1
ATOM 5167 O O . GLY B 1 320 ? 38.210 14.690 4.158 1.00 53.86 320 GLY B O 1
ATOM 5168 N N . ALA B 1 321 ? 39.099 16.618 3.427 1.00 49.11 321 ALA B N 1
ATOM 5169 C CA . ALA B 1 321 ? 38.365 17.437 4.372 1.00 47.87 321 ALA B CA 1
ATOM 5170 C C . ALA B 1 321 ? 37.057 17.915 3.739 1.00 47.93 321 ALA B C 1
ATOM 5171 O O . ALA B 1 321 ? 37.067 18.500 2.658 1.00 49.96 321 ALA B O 1
ATOM 5173 N N . HIS B 1 322 ? 35.930 17.651 4.401 1.00 45.89 322 HIS B N 1
ATOM 5174 C CA . HIS B 1 322 ? 34.626 18.079 3.883 1.00 41.94 322 HIS B CA 1
ATOM 5175 C C . HIS B 1 322 ? 33.979 19.075 4.833 1.00 37.91 322 HIS B C 1
ATOM 5176 O O . HIS B 1 322 ? 33.601 18.731 5.948 1.00 36.71 322 HIS B O 1
ATOM 5183 N N . LEU B 1 323 ? 33.874 20.319 4.384 1.00 35.30 323 LEU B N 1
ATOM 5184 C CA . LEU B 1 323 ? 33.305 21.379 5.202 1.00 35.80 323 LEU B CA 1
ATOM 5185 C C . LEU B 1 323 ? 31.772 21.402 5.168 1.00 36.67 323 LEU B C 1
ATOM 5186 O O . LEU B 1 323 ? 31.153 21.160 4.123 1.00 36.84 323 LEU B O 1
ATOM 5191 N N . HIS B 1 324 ? 31.175 21.696 6.319 1.00 34.85 324 HIS B N 1
ATOM 5192 C CA . HIS B 1 324 ? 29.718 21.776 6.448 1.00 35.08 324 HIS B CA 1
ATOM 5193 C C . HIS B 1 324 ? 29.369 22.964 7.325 1.00 34.79 324 HIS B C 1
ATOM 5194 O O . HIS B 1 324 ? 29.458 22.885 8.542 1.00 37.29 324 HIS B O 1
ATOM 5201 N N . TRP B 1 325 ? 28.997 24.074 6.705 1.00 34.02 325 TRP B N 1
ATOM 5202 C CA . TRP B 1 325 ? 28.636 25.269 7.447 1.00 34.35 325 TRP B CA 1
ATOM 5203 C C . TRP B 1 325 ? 27.110 25.284 7.503 1.00 35.35 325 TRP B C 1
ATOM 5204 O O . TRP B 1 325 ? 26.450 25.217 6.469 1.00 37.35 325 TRP B O 1
ATOM 5215 N N . TYR B 1 326 ? 26.542 25.375 8.702 1.00 35.79 326 TYR B N 1
ATOM 5216 C CA . TYR B 1 326 ? 25.086 25.322 8.834 1.00 36.12 326 TYR B CA 1
ATOM 5217 C C . TYR B 1 326 ? 24.274 26.547 8.449 1.00 36.46 326 TYR B C 1
ATOM 5218 O O . TYR B 1 326 ? 23.066 26.442 8.282 1.00 38.43 326 TYR B O 1
ATOM 5227 N N . GLY B 1 327 ? 24.925 27.699 8.304 1.00 37.34 327 GLY B N 1
ATOM 5228 C CA . GLY B 1 327 ? 24.209 28.910 7.940 1.00 35.32 327 GLY B CA 1
ATOM 5229 C C . GLY B 1 327 ? 23.700 29.679 9.142 1.00 36.06 327 GLY B C 1
ATOM 5230 O O . GLY B 1 327 ? 22.966 30.650 9.009 1.00 36.60 327 GLY B O 1
ATOM 5231 N N . LYS B 1 328 ? 24.085 29.252 10.333 1.00 37.21 328 LYS B N 1
ATOM 5232 C CA . LYS B 1 328 ? 23.643 29.936 11.534 1.00 39.20 328 LYS B CA 1
ATOM 5233 C C . LYS B 1 328 ? 24.596 31.073 11.864 1.00 41.82 328 LYS B C 1
ATOM 5234 O O . LYS B 1 328 ? 25.736 31.093 11.405 1.00 43.97 328 LYS B O 1
ATOM 5240 N N . ALA B 1 329 ? 24.110 32.035 12.639 1.00 43.93 329 ALA B N 1
ATOM 5241 C CA . ALA B 1 329 ? 24.920 33.167 13.059 1.00 43.72 329 ALA B CA 1
ATOM 5242 C C . ALA B 1 329 ? 25.872 32.634 14.113 1.00 44.53 329 ALA B C 1
ATOM 5243 O O . ALA B 1 329 ? 25.458 31.882 14.993 1.00 44.48 329 ALA B O 1
ATOM 5245 N N . VAL B 1 330 ? 27.146 33.005 14.029 1.00 46.21 330 VAL B N 1
ATOM 5246 C CA . VAL B 1 330 ? 28.104 32.530 15.018 1.00 45.73 330 VAL B CA 1
ATOM 5247 C C . VAL B 1 330 ? 27.818 33.178 16.367 1.00 46.19 330 VAL B C 1
ATOM 5248 O O . VAL B 1 330 ? 27.470 34.354 16.452 1.00 44.38 330 VAL B O 1
ATOM 5252 N N . ARG B 1 331 ? 27.965 32.386 17.419 1.00 47.99 331 ARG B N 1
ATOM 5253 C CA . ARG B 1 331 ? 27.707 32.832 18.774 1.00 49.03 331 ARG B CA 1
ATOM 5254 C C . ARG B 1 331 ? 28.403 31.829 19.685 1.00 48.35 331 ARG B C 1
ATOM 5255 O O . ARG B 1 331 ? 28.539 30.656 19.337 1.00 46.76 331 ARG B O 1
ATOM 5263 N N . PRO B 1 332 ? 28.850 32.273 20.868 1.00 48.83 332 PRO B N 1
ATOM 5264 C CA . PRO B 1 332 ? 29.536 31.378 21.806 1.00 47.98 332 PRO B CA 1
ATOM 5265 C C . PRO B 1 332 ? 28.780 30.106 22.166 1.00 47.51 332 PRO B C 1
ATOM 5266 O O . PRO B 1 332 ? 27.590 30.141 22.472 1.00 47.78 332 PRO B O 1
ATOM 5270 N N . GLY B 1 333 ? 29.489 28.983 22.122 1.00 47.45 333 GLY B N 1
ATOM 5271 C CA . GLY B 1 333 ? 28.890 27.700 22.447 1.00 48.09 333 GLY B CA 1
ATOM 5272 C C . GLY B 1 333 ? 27.960 27.123 21.387 1.00 49.22 333 GLY B C 1
ATOM 5273 O O . GLY B 1 333 ? 27.620 25.936 21.429 1.00 49.61 333 GLY B O 1
ATOM 5274 N N . ARG B 1 334 ? 27.556 27.955 20.433 1.00 47.36 334 ARG B N 1
ATOM 5275 C CA . ARG B 1 334 ? 26.653 27.535 19.368 1.00 46.50 334 ARG B CA 1
ATOM 5276 C C . ARG B 1 334 ? 27.303 26.591 18.356 1.00 44.06 334 ARG B C 1
ATOM 5277 O O . ARG B 1 334 ? 28.446 26.787 17.969 1.00 44.70 334 ARG B O 1
ATOM 5285 N N . LYS B 1 335 ? 26.578 25.559 17.936 1.00 42.32 335 LYS B N 1
ATOM 5286 C CA . LYS B 1 335 ? 27.107 24.632 16.938 1.00 41.08 335 LYS B CA 1
ATOM 5287 C C . LYS B 1 335 ? 26.832 25.267 15.589 1.00 40.21 335 LYS B C 1
ATOM 5288 O O . LYS B 1 335 ? 25.683 25.327 15.156 1.00 40.09 335 LYS B O 1
ATOM 5294 N N . VAL B 1 336 ? 27.883 25.735 14.923 1.00 38.04 336 VAL B N 1
ATOM 5295 C CA . VAL B 1 336 ? 27.715 26.407 13.645 1.00 34.94 336 VAL B CA 1
ATOM 5296 C C . VAL B 1 336 ? 28.169 25.636 12.430 1.00 34.93 336 VAL B C 1
ATOM 5297 O O . VAL B 1 336 ? 28.059 26.131 11.308 1.00 36.76 336 VAL B O 1
ATOM 5301 N N . GLY B 1 337 ? 28.662 24.422 12.633 1.00 33.15 337 GLY B N 1
ATOM 5302 C CA . GLY B 1 337 ? 29.087 23.632 11.496 1.00 31.11 337 GLY B CA 1
ATOM 5303 C C . GLY B 1 337 ? 29.921 22.451 11.917 1.00 32.08 337 GLY B C 1
ATOM 5304 O O . GLY B 1 337 ? 29.974 22.114 13.094 1.00 33.85 337 GLY B O 1
ATOM 5305 N N . HIS B 1 338 ? 30.544 21.792 10.951 1.00 31.53 338 HIS B N 1
ATOM 5306 C CA . HIS B 1 338 ? 31.424 20.684 11.254 1.00 34.56 338 HIS B CA 1
ATOM 5307 C C . HIS B 1 338 ? 32.288 20.377 10.033 1.00 36.26 338 HIS B C 1
ATOM 5308 O O . HIS B 1 338 ? 32.069 20.919 8.949 1.00 35.71 338 HIS B O 1
ATOM 5315 N N . ILE B 1 339 ? 33.282 19.521 10.230 1.00 37.14 339 ILE B N 1
ATOM 5316 C CA . ILE B 1 339 ? 34.205 19.141 9.181 1.00 37.34 339 ILE B CA 1
ATOM 5317 C C . ILE B 1 339 ? 34.467 17.649 9.266 1.00 39.35 339 ILE B C 1
ATOM 5318 O O . ILE B 1 339 ? 34.975 17.153 10.273 1.00 37.94 339 ILE B O 1
ATOM 5323 N N . THR B 1 340 ? 34.114 16.924 8.218 1.00 41.59 340 THR B N 1
ATOM 5324 C CA . THR B 1 340 ? 34.380 15.508 8.231 1.00 44.33 340 THR B CA 1
ATOM 5325 C C . THR B 1 340 ? 35.568 15.244 7.350 1.00 47.49 340 THR B C 1
ATOM 5326 O O . THR B 1 340 ? 35.588 15.610 6.175 1.00 49.22 340 THR B O 1
ATOM 5330 N N . LEU B 1 341 ? 36.571 14.621 7.948 1.00 51.15 341 LEU B N 1
ATOM 5331 C CA . LEU B 1 341 ? 37.799 14.290 7.261 1.00 51.75 341 LEU B CA 1
ATOM 5332 C C . LEU B 1 341 ? 37.814 12.787 7.105 1.00 51.62 341 LEU B C 1
ATOM 5333 O O . LEU B 1 341 ? 37.762 12.058 8.090 1.00 52.49 341 LEU B O 1
ATOM 5338 N N . ARG B 1 342 ? 37.852 12.313 5.869 1.00 53.02 342 ARG B N 1
ATOM 5339 C CA . ARG B 1 342 ? 37.902 10.877 5.658 1.00 55.59 342 ARG B CA 1
ATOM 5340 C C . ARG B 1 342 ? 39.026 10.504 4.693 1.00 56.14 342 ARG B C 1
ATOM 5341 O O . ARG B 1 342 ? 39.100 11.006 3.570 1.00 54.29 342 ARG B O 1
ATOM 5349 N N . ARG B 1 343 ? 39.912 9.637 5.168 1.00 58.44 343 ARG B N 1
ATOM 5350 C CA . ARG B 1 343 ? 41.046 9.158 4.392 1.00 62.18 343 ARG B CA 1
ATOM 5351 C C . ARG B 1 343 ? 40.964 7.639 4.445 1.00 64.96 343 ARG B C 1
ATOM 5352 O O . ARG B 1 343 ? 40.189 7.088 5.228 1.00 65.51 343 ARG B O 1
ATOM 5360 N N . ASP B 1 344 ? 41.757 6.954 3.631 1.00 68.35 344 ASP B N 1
ATOM 5361 C CA . ASP B 1 344 ? 41.711 5.496 3.629 1.00 71.46 344 ASP B CA 1
ATOM 5362 C C . ASP B 1 344 ? 42.808 4.835 4.454 1.00 72.22 344 ASP B C 1
ATOM 5363 O O . ASP B 1 344 ? 43.016 3.626 4.364 1.00 73.00 344 ASP B O 1
ATOM 5368 N N . GLY B 1 345 ? 43.497 5.630 5.267 1.00 72.30 345 GLY B N 1
ATOM 5369 C CA . GLY B 1 345 ? 44.554 5.097 6.105 1.00 71.93 345 GLY B CA 1
ATOM 5370 C C . GLY B 1 345 ? 44.671 5.895 7.385 1.00 72.03 345 GLY B C 1
ATOM 5371 O O . GLY B 1 345 ? 44.678 7.125 7.347 1.00 71.59 345 GLY B O 1
ATOM 5372 N N . LEU B 1 346 ? 44.776 5.205 8.516 1.00 72.84 346 LEU B N 1
ATOM 5373 C CA . LEU B 1 346 ? 44.871 5.877 9.808 1.00 74.38 346 LEU B CA 1
ATOM 5374 C C . LEU B 1 346 ? 45.992 6.912 9.877 1.00 74.74 346 LEU B C 1
ATOM 5375 O O . LEU B 1 346 ? 45.858 7.931 10.559 1.00 76.43 346 LEU B O 1
ATOM 5380 N N . LYS B 1 347 ? 47.095 6.662 9.180 1.00 74.41 347 LYS B N 1
ATOM 5381 C CA . LYS B 1 347 ? 48.202 7.611 9.192 1.00 74.60 347 LYS B CA 1
ATOM 5382 C C . LYS B 1 347 ? 47.735 8.927 8.574 1.00 74.02 347 LYS B C 1
ATOM 5383 O O . LYS B 1 347 ? 47.846 9.993 9.189 1.00 73.49 347 LYS B O 1
ATOM 5389 N N . ALA B 1 348 ? 47.209 8.841 7.355 1.00 72.91 348 ALA B N 1
ATOM 5390 C CA . ALA B 1 348 ? 46.714 10.017 6.649 1.00 72.20 348 ALA B CA 1
ATOM 5391 C C . ALA B 1 348 ? 45.680 10.737 7.513 1.00 71.65 348 ALA B C 1
ATOM 5392 O O . ALA B 1 348 ? 45.706 11.966 7.645 1.00 70.92 348 ALA B O 1
ATOM 5394 N N . LEU B 1 349 ? 44.778 9.955 8.103 1.00 69.91 349 LEU B N 1
ATOM 5395 C CA . LEU B 1 349 ? 43.728 10.487 8.961 1.00 69.02 349 LEU B CA 1
ATOM 5396 C C . LEU B 1 349 ? 44.341 11.385 10.031 1.00 69.13 349 LEU B C 1
ATOM 5397 O O . LEU B 1 349 ? 43.912 12.527 10.226 1.00 68.28 349 LEU B O 1
ATOM 5402 N N . GLU B 1 350 ? 45.359 10.870 10.712 1.00 69.34 350 GLU B N 1
ATOM 5403 C CA . GLU B 1 350 ? 46.006 11.630 11.769 1.00 70.47 350 GLU B CA 1
ATOM 5404 C C . GLU B 1 350 ? 46.772 12.851 11.262 1.00 69.06 350 GLU B C 1
ATOM 5405 O O . GLU B 1 350 ? 46.899 13.852 11.969 1.00 67.22 350 GLU B O 1
ATOM 5411 N N . GLU B 1 351 ? 47.270 12.783 10.033 1.00 68.51 351 GLU B N 1
ATOM 5412 C CA . GLU B 1 351 ? 47.993 13.916 9.476 1.00 69.03 351 GLU B CA 1
ATOM 5413 C C . GLU B 1 351 ? 47.018 15.064 9.251 1.00 67.87 351 GLU B C 1
ATOM 5414 O O . GLU B 1 351 ? 47.298 16.215 9.595 1.00 67.38 351 GLU B O 1
ATOM 5420 N N . GLY B 1 352 ? 45.866 14.738 8.674 1.00 66.47 352 GLY B N 1
ATOM 5421 C CA . GLY B 1 352 ? 44.854 15.745 8.420 1.00 63.86 352 GLY B CA 1
ATOM 5422 C C . GLY B 1 352 ? 44.340 16.374 9.700 1.00 62.14 352 GLY B C 1
ATOM 5423 O O . GLY B 1 352 ? 44.306 17.601 9.825 1.00 60.74 352 GLY B O 1
ATOM 5424 N N . LEU B 1 353 ? 43.933 15.539 10.653 1.00 60.93 353 LEU B N 1
ATOM 5425 C CA . LEU B 1 353 ? 43.434 16.048 11.926 1.00 61.86 353 LEU B CA 1
ATOM 5426 C C . LEU B 1 353 ? 44.419 17.053 12.511 1.00 61.83 353 LEU B C 1
ATOM 5427 O O . LEU B 1 353 ? 44.024 18.093 13.060 1.00 60.21 353 LEU B O 1
ATOM 5432 N N . ALA B 1 354 ? 45.704 16.731 12.382 1.00 61.30 354 ALA B N 1
ATOM 5433 C CA . ALA B 1 354 ? 46.775 17.585 12.875 1.00 59.72 354 ALA B CA 1
ATOM 5434 C C . ALA B 1 354 ? 46.702 18.971 12.241 1.00 59.63 354 ALA B C 1
ATOM 5435 O O . ALA B 1 354 ? 46.799 19.985 12.935 1.00 57.67 354 ALA B O 1
ATOM 5437 N N . ARG B 1 355 ? 46.522 19.018 10.923 1.00 59.50 355 ARG B N 1
ATOM 5438 C CA . ARG B 1 355 ? 46.458 20.302 10.241 1.00 61.13 355 ARG B CA 1
ATOM 5439 C C . ARG B 1 355 ? 45.169 21.066 10.527 1.00 62.00 355 ARG B C 1
ATOM 5440 O O . ARG B 1 355 ? 45.166 22.300 10.557 1.00 63.13 355 ARG B O 1
ATOM 5448 N N . LEU B 1 356 ? 44.075 20.339 10.737 1.00 61.48 356 LEU B N 1
ATOM 5449 C CA . LEU B 1 356 ? 42.795 20.977 11.029 1.00 59.81 356 LEU B CA 1
ATOM 5450 C C . LEU B 1 356 ? 42.742 21.431 12.487 1.00 60.42 356 LEU B C 1
ATOM 5451 O O . LEU B 1 356 ? 42.199 22.495 12.796 1.00 60.06 356 LEU B O 1
ATOM 5456 N N . SER B 1 357 ? 43.324 20.634 13.379 1.00 60.45 357 SER B N 1
ATOM 5457 C CA . SER B 1 357 ? 43.315 20.960 14.801 1.00 61.49 357 SER B CA 1
ATOM 5458 C C . SER B 1 357 ? 43.931 22.320 15.096 1.00 61.75 357 SER B C 1
ATOM 5459 O O . SER B 1 357 ? 43.786 22.838 16.203 1.00 62.23 357 SER B O 1
ATOM 5462 N N . ARG B 1 358 ? 44.621 22.891 14.113 1.00 62.42 358 ARG B N 1
ATOM 5463 C CA . ARG B 1 358 ? 45.247 24.201 14.279 1.00 63.76 358 ARG B CA 1
ATOM 5464 C C . ARG B 1 358 ? 44.255 25.278 13.880 1.00 63.66 358 ARG B C 1
ATOM 5465 O O . ARG B 1 358 ? 44.450 26.459 14.175 1.00 62.95 358 ARG B O 1
ATOM 5473 N N . LEU B 1 359 ? 43.193 24.862 13.195 1.00 63.52 359 LEU B N 1
ATOM 5474 C CA . LEU B 1 359 ? 42.171 25.787 12.729 1.00 62.32 359 LEU B CA 1
ATOM 5475 C C . LEU B 1 359 ? 40.980 25.889 13.672 1.00 62.77 359 LEU B C 1
ATOM 5476 O O . LEU B 1 359 ? 40.239 26.868 13.639 1.00 62.44 359 LEU B O 1
ATOM 5481 N N . VAL B 1 360 ? 40.804 24.880 14.518 1.00 64.09 360 VAL B N 1
ATOM 5482 C CA . VAL B 1 360 ? 39.690 24.858 15.459 1.00 64.78 360 VAL B CA 1
ATOM 5483 C C . VAL B 1 360 ? 40.173 24.937 16.896 1.00 66.19 360 VAL B C 1
ATOM 5484 O O . VAL B 1 360 ? 41.100 24.232 17.282 1.00 66.00 360 VAL B O 1
ATOM 5488 N N . SER B 1 361 ? 39.537 25.787 17.694 1.00 67.90 361 SER B N 1
ATOM 5489 C CA . SER B 1 361 ? 39.924 25.924 19.091 1.00 70.34 361 SER B CA 1
ATOM 5490 C C . SER B 1 361 ? 39.160 24.945 19.979 1.00 71.43 361 SER B C 1
ATOM 5491 O O . SER B 1 361 ? 38.141 24.386 19.581 1.00 71.63 361 SER B O 1
ATOM 5494 N N . GLU B 1 362 ? 39.676 24.740 21.183 1.00 73.16 362 GLU B N 1
ATOM 5495 C CA . GLU B 1 362 ? 39.070 23.853 22.169 1.00 74.84 362 GLU B CA 1
ATOM 5496 C C . GLU B 1 362 ? 38.845 22.397 21.785 1.00 74.21 362 GLU B C 1
ATOM 5497 O O . GLU B 1 362 ? 37.870 21.799 22.236 1.00 73.30 362 GLU B O 1
ATOM 5503 N N . LEU B 1 363 ? 39.698 21.810 20.953 1.00 74.11 363 LEU B N 1
ATOM 5504 C CA . LEU B 1 363 ? 39.490 20.400 20.661 1.00 74.78 363 LEU B CA 1
ATOM 5505 C C . LEU B 1 363 ? 40.615 19.553 21.244 1.00 74.55 363 LEU B C 1
ATOM 5506 O O . LEU B 1 363 ? 41.800 19.846 21.059 1.00 74.20 363 LEU B O 1
ATOM 5511 N N . PRO B 1 364 ? 40.245 18.508 22.004 1.00 74.54 364 PRO B N 1
ATOM 5512 C CA . PRO B 1 364 ? 41.187 17.584 22.648 1.00 73.46 364 PRO B CA 1
ATOM 5513 C C . PRO B 1 364 ? 41.856 16.650 21.651 1.00 72.04 364 PRO B C 1
ATOM 5514 O O . PRO B 1 364 ? 41.541 15.461 21.602 1.00 72.07 364 PRO B O 1
ATOM 5518 N N . TRP B 1 365 ? 42.775 17.180 20.853 1.00 71.24 365 TRP B N 1
ATOM 5519 C CA . TRP B 1 365 ? 43.455 16.334 19.887 1.00 71.27 365 TRP B CA 1
ATOM 5520 C C . TRP B 1 365 ? 44.893 16.004 20.248 1.00 73.86 365 TRP B C 1
ATOM 5521 O O . TRP B 1 365 ? 45.682 16.887 20.595 1.00 73.53 365 TRP B O 1
ATOM 5532 N N . GLU B 1 366 ? 45.214 14.717 20.132 1.00 76.61 366 GLU B N 1
ATOM 5533 C CA . GLU B 1 366 ? 46.540 14.181 20.403 1.00 79.28 366 GLU B CA 1
ATOM 5534 C C . GLU B 1 366 ? 47.070 14.642 21.753 1.00 81.20 366 GLU B C 1
ATOM 5535 O O . GLU B 1 366 ? 47.103 13.795 22.674 1.00 83.09 366 GLU B O 1
#

Secondary structure (DSSP, 8-state):
-EEEE--SHHHHHHHHHHTTBT--EEEEES-TT-GGGGTSEEEE--TT-HHHHHHHHTT-SEEEE--TT--HHHHHHHHHHS-BSS-HHHHHHHT-HHHHHHHHHHHT-----EEEESSHHHHHHHHTTT-SSEEEEE---EEEE-SHHHHHHHHTTT-SSSEEEEE----SEEEEEEEEE-TTS-EEEPPPEEEEEETTEEEEEEES-TT--HHHHHHHHHHHHHHHHHHT--EEEEEEEEEETTEEEEEEEESS--GGGTTHHHHBSS-HHHHHHHHHHTPPPPP--B-SEEEEEEEES----HHHHHTSTTEEEEE--PPP-TT-EEEEEEEEESSHHHHHHHHHHHHTTSSS----/-EEEE--SHHHHHHHHHHTTBT--EEEEES-TT-GGGGTSEEEE--TT-HHHHHHHHTT-SEEEE--TT--HHHHHHHHTTS-BSS-HHHHHHHT-HHHHHHHHHHHT-----EEEESSHHHHHHHHTTT-SSEEEEE---EEEE-SHHHHHHHHTTS-SSSEEEEE----SEEEEEEEEE-TTS-EEEPPPEEEEESSSSEEEEEESPTT--HHHHHHHHHHHHHHHHHHT--EEEEEEEEEETTEEEEEEEESS--GGGTTHHHHBSS-HHHHHHHHHHTPPP----B-SEEEEEEEES----HHHHHTSTTEEEEE--PPP-TT-EEEEEEEEESSHHHHHHHHHHHTTTSSS----

InterPro domains:
  IPR003135 ATP-grasp fold, ATP-dependent carboxylate-amine ligase-type [PF02222] (103-279)
  IPR005875 Phosphoribosylaminoimidazole carboxylase, ATPase subunit [MF_01928] (1-346)
  IPR005875 Phosphoribosylaminoimidazole carboxylase, ATPase subunit [TIGR01161] (2-349)
  IPR011054 Rudiment single hybrid motif [SSF51246] (299-360)
  IPR011761 ATP-grasp fold [PS50975] (101-287)
  IPR013815 ATP-grasp fold, subdomain 1 [G3DSA:3.30.1490.20] (101-174)
  IPR016185 Pre-ATP-grasp domain superfamily [SSF52440] (2-93)
  IPR040686 Phosphoribosylaminoimidazole carboxylase, C-terminal domain [PF17769] (300-350)
  IPR054350 PurT/PurK-like, preATP-grasp domain [PF22660] (2-95)